Protein AF-0000000082404835 (afdb_homodimer)

Nearest PDB structures (foldseek):
  1pu8-assembly2_B  TM=3.102E-01  e=1.812E+00  Helicobacter pylori
  7u5a-assembly2_B  TM=2.256E-01  e=9.630E+00  Sphaerobacter thermophilus DSM 20745
  1pu8-assembly2_B  TM=3.103E-01  e=2.446E+00  Helicobacter pylori

Organism: Rhodococcus erythropolis (NCBI:txid1833)

pLDDT: mean 95.38, std 8.22, range [33.41, 98.88]

InterPro domains:
  IPR046275 Protein of unknown function DUF6308 [PF19827] (21-209)

Solvent-accessible surface area (backbone atoms only — not comparable to full-atom values): 23209 Å² total; per-residue (Å²): 123,78,79,70,64,71,54,39,67,41,64,41,66,69,70,66,32,59,70,38,43,27,43,46,50,32,52,50,60,70,37,53,37,84,89,76,67,41,62,46,49,51,52,46,46,71,76,64,50,72,84,70,44,59,75,82,38,49,49,48,81,47,44,56,55,56,54,47,40,17,25,67,76,40,82,69,42,35,67,24,52,52,38,50,48,40,86,46,26,66,61,51,22,50,33,43,48,62,50,50,76,67,43,56,33,42,70,54,86,67,84,80,44,77,84,31,42,59,43,44,37,43,51,57,44,43,68,36,62,77,31,46,67,43,57,31,28,40,52,48,14,73,55,18,55,44,42,39,64,68,46,45,73,50,37,18,62,48,25,66,24,73,91,50,49,65,58,38,53,32,57,58,20,41,79,38,60,54,40,52,50,36,45,51,43,38,55,74,43,70,51,64,83,72,57,32,43,58,51,49,53,46,48,51,21,34,40,49,57,74,64,59,69,54,82,124,124,80,78,72,64,72,55,40,67,40,63,41,65,69,70,66,32,59,68,39,44,26,44,46,50,32,50,49,60,69,37,52,39,83,90,76,66,41,61,45,47,52,53,46,46,70,76,65,50,72,83,70,46,58,77,82,37,48,49,49,80,48,45,55,54,56,55,47,40,18,24,67,75,42,81,70,41,35,68,25,53,51,38,50,46,41,86,45,27,66,61,50,22,52,32,43,49,63,51,49,77,67,44,56,33,42,70,53,85,66,83,78,43,78,83,31,42,61,43,44,37,44,51,57,44,43,66,38,62,76,31,45,68,42,57,32,27,40,52,47,15,72,56,18,55,46,43,40,62,69,48,45,72,51,35,18,61,46,24,66,24,72,93,51,49,63,59,39,52,32,58,58,20,40,79,40,60,55,40,52,49,35,46,49,42,38,55,74,42,69,50,64,83,71,58,31,43,60,51,48,54,47,48,50,21,34,40,48,59,72,65,59,70,53,80,128

Sequence (432 aa):
MVDQLPIRPPRVLRDGDDAGAVDVLQEYFTRPLRKTGYLRTGALWDSWDPSGNRDRDANIFTAEDLVAVTLLSVQVPAQGAFFLLGENNAELNRLLADVGPDRDLSNEPDPFTPESPVWRLETALREIHGVGRTMASKLIARKRPRLYPIYDDVIGRELGTKAAHLEPVREALHDGELHVRLLDLRVRAGLDDAIPAIRVLDVLAWMQGKGYKPALMVDQLPIRPPRVLRDGDDAGAVDVLQEYFTRPLRKTGYLRTGALWDSWDPSGNRDRDANIFTAEDLVAVTLLSVQVPAQGAFFLLGENNAELNRLLADVGPDRDLSNEPDPFTPESPVWRLETALREIHGVGRTMASKLIARKRPRLYPIYDDVIGRELGTKAAHLEPVREALHDGELHVRLLDLRVRAGLDDAIPAIRVLDVLAWMQGKGYKPAL

Secondary structure (DSSP, 8-state):
----PPP---HHHHTT-HHHHHHHHHHHHT---TTTSS--GGGGTTT--TTS-TTTTTTS--HHHHHHGGGGT----HHHHHHHTTTTHHHHHHHHHHH-S---GGG--S---TTSHHHHHHHHHHTSTT--HHHHHHHHHHH-TTTS----HHHHHHHT-SS--HHHHHHHHHTSHHHHHHHHHHHHTT--TTS-HHHHHHHHHHHHHTT-----/----PPP---HHHHTT-HHHHHHHHHHHHT---TTTSS--GGGGTTT--TTS-TTTTTTS--HHHHHHGGGGT----HHHHHHHTTTTHHHHHHHHHHH-S---GGG--S---TTSHHHHHHHHHHTSTT--HHHHHHHHHHH-TTTS----HHHHHHHT-SS--HHHHHHHHHTSHHHHHHHHHHHHTT--TTS-HHHHHHHHHHHHHTT-----

Foldseek 3Di:
DPPPDAWQFFPCVVVVVLVLLLQLVCCQQPDADPVPRHHQLLNVLLPDDVPVCCVVCLLFDDVVLLVSVVSVVDDRDPQLVCCCNPPCGVVLSVLSVQLPAADALLQDDDADDCPHSLNVSLVSSCPRPPRHNQSSQSSSCSSHVRRGAGDDPQLCVQGVAPVHDRRSVSVNCNVPPQQVSLVVSCVVSVHDPSHHSSNSSSSSSNCVSVPDGGDD/DPPPDAWQFFPCVVVVVLVLLLQLVCCQQPDADPVPRHHQLLNVLLVDDVPVCCVVCLLFDDVVLLVSVVSVVDDRDPQLVCCCNPDCGVVLSVLSVQLPAADALLQDDDADDCPHSLNVSLVSSCPRPPRHNQSSQSSSCSSHVRHGAGDDPQLCVQGVAPVHDRRSVSVNCNVPPQQVSLVVSCVVSVHDPSHHSSNSSSSSSNCVSVPDGGDD

Structure (mmCIF, N/CA/C/O backbone):
data_AF-0000000082404835-model_v1
#
loop_
_entity.id
_entity.type
_entity.pdbx_description
1 polymer 'DNA-3-methyladenine glycosylase 2 family protein'
#
loop_
_atom_site.group_PDB
_atom_site.id
_atom_site.type_symbol
_atom_site.label_atom_id
_atom_site.label_alt_id
_atom_site.label_comp_id
_atom_site.label_asym_id
_atom_site.label_entity_id
_atom_site.label_seq_id
_atom_site.pdbx_PDB_ins_code
_atom_site.Cartn_x
_atom_site.Cartn_y
_atom_site.Cartn_z
_atom_site.occupancy
_atom_site.B_iso_or_equiv
_atom_site.auth_seq_id
_atom_site.auth_comp_id
_atom_site.auth_asym_id
_atom_site.auth_atom_id
_atom_site.pdbx_PDB_model_num
ATOM 1 N N . MET A 1 1 ? -20.578 -31.297 -16.359 1 36.69 1 MET A N 1
ATOM 2 C CA . MET A 1 1 ? -19.188 -30.906 -16.141 1 36.69 1 MET A CA 1
ATOM 3 C C . MET A 1 1 ? -18.75 -29.891 -17.188 1 36.69 1 MET A C 1
ATOM 5 O O . MET A 1 1 ? -18.766 -30.156 -18.391 1 36.69 1 MET A O 1
ATOM 9 N N . VAL A 1 2 ? -18.984 -28.688 -17.016 1 43.28 2 VAL A N 1
ATOM 10 C CA . VAL A 1 2 ? -18.672 -27.734 -18.062 1 43.28 2 VAL A CA 1
ATOM 11 C C . VAL A 1 2 ? -17.297 -28.031 -18.641 1 43.28 2 VAL A C 1
ATOM 13 O O . VAL A 1 2 ? -16.328 -28.234 -17.891 1 43.28 2 VAL A O 1
ATOM 16 N N . ASP A 1 3 ? -17.188 -28.578 -19.688 1 47.16 3 ASP A N 1
ATOM 17 C CA . ASP A 1 3 ? -15.992 -28.922 -20.453 1 47.16 3 ASP A CA 1
ATOM 18 C C . ASP A 1 3 ? -14.922 -27.844 -20.312 1 47.16 3 ASP A C 1
ATOM 20 O O . ASP A 1 3 ? -15.016 -26.781 -20.938 1 47.16 3 ASP A O 1
ATOM 24 N N . GLN A 1 4 ? -14.523 -27.75 -19.016 1 59.19 4 GLN A N 1
ATOM 25 C CA . GLN A 1 4 ? -13.5 -26.719 -18.859 1 59.19 4 GLN A CA 1
ATOM 26 C C . GLN A 1 4 ? -12.328 -26.969 -19.812 1 59.19 4 GLN A C 1
ATOM 28 O O . GLN A 1 4 ? -11.875 -28.094 -19.969 1 59.19 4 GLN A O 1
ATOM 33 N N . LEU A 1 5 ? -12.164 -26.156 -20.766 1 67.31 5 LEU A N 1
ATOM 34 C CA . LEU A 1 5 ? -11.07 -26.203 -21.734 1 67.31 5 LEU A CA 1
ATOM 35 C C . LEU A 1 5 ? -9.719 -26.188 -21.031 1 67.31 5 LEU A C 1
ATOM 37 O O . LEU A 1 5 ? -9.555 -25.531 -20 1 67.31 5 LEU A O 1
ATOM 41 N N . PRO A 1 6 ? -8.898 -27.156 -21.297 1 87.25 6 PRO A N 1
ATOM 42 C CA . PRO A 1 6 ? -7.527 -27.125 -20.781 1 87.25 6 PRO A CA 1
ATOM 43 C C . PRO A 1 6 ? -6.84 -25.781 -20.984 1 87.25 6 PRO A C 1
ATOM 45 O O . PRO A 1 6 ? -7.238 -25.016 -21.875 1 87.25 6 PRO A O 1
ATOM 48 N N . ILE A 1 7 ? -5.945 -25.406 -20.078 1 96.12 7 ILE A N 1
ATOM 49 C CA . ILE A 1 7 ? -5.219 -24.156 -20.266 1 96.12 7 ILE A CA 1
ATOM 50 C C . ILE A 1 7 ? -4.383 -24.219 -21.547 1 96.12 7 ILE A C 1
ATOM 52 O O . ILE A 1 7 ? -4.086 -25.312 -22.031 1 96.12 7 ILE A O 1
ATOM 56 N N . ARG A 1 8 ? -4.109 -23.125 -22.109 1 96.81 8 ARG A N 1
ATOM 57 C CA . ARG A 1 8 ? -3.115 -23 -23.172 1 96.81 8 ARG A CA 1
ATOM 58 C C . ARG A 1 8 ? -1.719 -22.797 -22.594 1 96.81 8 ARG A C 1
ATOM 60 O O . ARG A 1 8 ? -1.381 -21.688 -22.156 1 96.81 8 ARG A O 1
ATOM 67 N N . PRO A 1 9 ? -0.906 -23.875 -22.656 1 95.94 9 PRO A N 1
ATOM 68 C CA . PRO A 1 9 ? 0.43 -23.703 -22.078 1 95.94 9 PRO A CA 1
ATOM 69 C C . PRO A 1 9 ? 1.27 -22.688 -22.828 1 95.94 9 PRO A C 1
ATOM 71 O O . PRO A 1 9 ? 1.142 -22.547 -24.047 1 95.94 9 PRO A O 1
ATOM 74 N N . PRO A 1 10 ? 2.113 -21.922 -22.125 1 97.25 10 PRO A N 1
ATOM 75 C CA . PRO A 1 10 ? 3.062 -21.047 -22.828 1 97.25 10 PRO A CA 1
ATOM 76 C C . PRO A 1 10 ? 3.844 -21.781 -23.922 1 97.25 10 PRO A C 1
ATOM 78 O O . PRO A 1 10 ? 4.121 -22.969 -23.781 1 97.25 10 PRO A O 1
ATOM 81 N N . ARG A 1 11 ? 4.25 -21.078 -24.859 1 96.88 11 ARG A N 1
ATOM 82 C CA . ARG A 1 11 ? 4.879 -21.641 -26.047 1 96.88 11 ARG A CA 1
ATOM 83 C C . ARG A 1 11 ? 6.121 -22.453 -25.672 1 96.88 11 ARG A C 1
ATOM 85 O O . ARG A 1 11 ? 6.348 -23.531 -26.234 1 96.88 11 ARG A O 1
ATOM 92 N N . VAL A 1 12 ? 6.914 -21.984 -24.797 1 97 12 VAL A N 1
ATOM 93 C CA . VAL A 1 12 ? 8.156 -22.656 -24.438 1 97 12 VAL A CA 1
ATOM 94 C C . VAL A 1 12 ? 7.848 -24.016 -23.828 1 97 12 VAL A C 1
ATOM 96 O O . VAL A 1 12 ? 8.617 -24.969 -23.984 1 97 12 VAL A O 1
ATOM 99 N N . LEU A 1 13 ? 6.723 -24.094 -23.141 1 96.88 13 LEU A N 1
ATOM 100 C CA . LEU A 1 13 ? 6.32 -25.375 -22.562 1 96.88 13 LEU A CA 1
ATOM 101 C C . LEU A 1 13 ? 5.703 -26.281 -23.641 1 96.88 13 LEU A C 1
ATOM 103 O O . LEU A 1 13 ? 6.012 -27.469 -23.703 1 96.88 13 LEU A O 1
ATOM 107 N N . ARG A 1 14 ? 4.863 -25.703 -24.422 1 94.94 14 ARG A N 1
ATOM 108 C CA . ARG A 1 14 ? 4.168 -26.453 -25.469 1 94.94 14 ARG A CA 1
ATOM 109 C C . ARG A 1 14 ? 5.156 -27.062 -26.453 1 94.94 14 ARG A C 1
ATOM 111 O O . ARG A 1 14 ? 4.984 -28.203 -26.891 1 94.94 14 ARG A O 1
ATOM 118 N N . ASP A 1 15 ? 6.207 -26.328 -26.734 1 95.44 15 ASP A N 1
ATOM 119 C CA . ASP A 1 15 ? 7.164 -26.734 -27.766 1 95.44 15 ASP A CA 1
ATOM 120 C C . ASP A 1 15 ? 8.289 -27.562 -27.172 1 95.44 15 ASP A C 1
ATOM 122 O O . ASP A 1 15 ? 9.18 -28.031 -27.891 1 95.44 15 ASP A O 1
ATOM 126 N N . GLY A 1 16 ? 8.328 -27.797 -25.938 1 94.81 16 GLY A N 1
ATOM 127 C CA . GLY A 1 16 ? 9.383 -28.547 -25.281 1 94.81 16 GLY A CA 1
ATOM 128 C C . GLY A 1 16 ? 10.719 -27.812 -25.281 1 94.81 16 GLY A C 1
ATOM 129 O O . GLY A 1 16 ? 11.773 -28.453 -25.281 1 94.81 16 GLY A O 1
ATOM 130 N N . ASP A 1 17 ? 10.664 -26.5 -25.328 1 96.31 17 ASP A N 1
ATOM 131 C CA . ASP A 1 17 ? 11.859 -25.672 -25.328 1 96.31 17 ASP A CA 1
ATOM 132 C C . ASP A 1 17 ? 12.305 -25.344 -23.906 1 96.31 17 ASP A C 1
ATOM 134 O O . ASP A 1 17 ? 12.227 -24.188 -23.484 1 96.31 17 ASP A O 1
ATOM 138 N N . ASP A 1 18 ? 12.906 -26.344 -23.266 1 97 18 ASP A N 1
ATOM 139 C CA . ASP A 1 18 ? 13.312 -26.172 -21.875 1 97 18 ASP A CA 1
ATOM 140 C C . ASP A 1 18 ? 14.383 -25.094 -21.734 1 97 18 ASP A C 1
ATOM 142 O O . ASP A 1 18 ? 14.383 -24.344 -20.766 1 97 18 ASP A O 1
ATOM 146 N N . ALA A 1 19 ? 15.273 -25.062 -22.688 1 97.38 19 ALA A N 1
ATOM 147 C CA . ALA A 1 19 ? 16.312 -24.031 -22.641 1 97.38 19 ALA A CA 1
ATOM 148 C C . ALA A 1 19 ? 15.695 -22.625 -22.703 1 97.38 19 ALA A C 1
ATOM 150 O O . ALA A 1 19 ? 16.125 -21.719 -21.984 1 97.38 19 ALA A O 1
ATOM 151 N N . GLY A 1 20 ? 14.719 -22.453 -23.594 1 97.88 20 GLY A N 1
ATOM 152 C CA . GLY A 1 20 ? 14 -21.203 -23.672 1 97.88 20 GLY A CA 1
ATOM 153 C C . GLY A 1 20 ? 13.273 -20.844 -22.391 1 97.88 20 GLY A C 1
ATOM 154 O O . GLY A 1 20 ? 13.289 -19.688 -21.969 1 97.88 20 GLY A O 1
ATOM 155 N N . ALA A 1 21 ? 12.586 -21.828 -21.828 1 98.5 21 ALA A N 1
ATOM 156 C CA . ALA A 1 21 ? 11.875 -21.609 -20.562 1 98.5 21 ALA A CA 1
ATOM 157 C C . ALA A 1 21 ? 12.836 -21.156 -19.469 1 98.5 21 ALA A C 1
ATOM 159 O O . ALA A 1 21 ? 12.539 -20.203 -18.719 1 98.5 21 ALA A O 1
ATOM 160 N N . VAL A 1 22 ? 14 -21.812 -19.375 1 98.5 22 VAL A N 1
ATOM 161 C CA . VAL A 1 22 ? 15.008 -21.484 -18.375 1 98.5 22 VAL A CA 1
ATOM 162 C C . VAL A 1 22 ? 15.492 -20.047 -18.594 1 98.5 22 VAL A C 1
ATOM 164 O O . VAL A 1 22 ? 15.641 -19.281 -17.641 1 98.5 22 VAL A O 1
ATOM 167 N N . ASP A 1 23 ? 15.703 -19.672 -19.828 1 98.31 23 ASP A N 1
ATOM 168 C CA . ASP A 1 23 ? 16.156 -18.328 -20.156 1 98.31 23 ASP A CA 1
ATOM 169 C C . ASP A 1 23 ? 15.125 -17.281 -19.719 1 98.31 23 ASP A C 1
ATOM 171 O O . ASP A 1 23 ? 15.484 -16.25 -19.141 1 98.31 23 ASP A O 1
ATOM 175 N N . VAL A 1 24 ? 13.859 -17.531 -19.984 1 98.44 24 VAL A N 1
ATOM 176 C CA . VAL A 1 24 ? 12.781 -16.625 -19.609 1 98.44 24 VAL A CA 1
ATOM 177 C C . VAL A 1 24 ? 12.734 -16.469 -18.094 1 98.44 24 VAL A C 1
ATOM 179 O O . VAL A 1 24 ? 12.602 -15.352 -17.578 1 98.44 24 VAL A O 1
ATOM 182 N N . LEU A 1 25 ? 12.836 -17.547 -17.422 1 98.69 25 LEU A N 1
ATOM 183 C CA . LEU A 1 25 ? 12.797 -17.531 -15.969 1 98.69 25 LEU A CA 1
ATOM 184 C C . LEU A 1 25 ? 13.984 -16.75 -15.406 1 98.69 25 LEU A C 1
ATOM 186 O O . LEU A 1 25 ? 13.82 -15.953 -14.484 1 98.69 25 LEU A O 1
ATOM 190 N N . GLN A 1 26 ? 15.148 -16.938 -15.961 1 98.38 26 GLN A N 1
ATOM 191 C CA . GLN A 1 26 ? 16.328 -16.219 -15.508 1 98.38 26 GLN A CA 1
ATOM 192 C C . GLN A 1 26 ? 16.203 -14.727 -15.812 1 98.38 26 GLN A C 1
ATOM 194 O O . GLN A 1 26 ? 16.562 -13.883 -14.984 1 98.38 26 GLN A O 1
ATOM 199 N N . GLU A 1 27 ? 15.703 -14.438 -17 1 97.75 27 GLU A N 1
ATOM 200 C CA . GLU A 1 27 ? 15.469 -13.039 -17.359 1 97.75 27 GLU A CA 1
ATOM 201 C C . GLU A 1 27 ? 14.594 -12.352 -16.312 1 97.75 27 GLU A C 1
ATOM 203 O O . GLU A 1 27 ? 14.875 -11.219 -15.914 1 97.75 27 GLU A O 1
ATOM 208 N N . TYR A 1 28 ? 13.555 -13.023 -15.938 1 98.38 28 TYR A N 1
ATOM 209 C CA . TYR A 1 28 ? 12.578 -12.438 -15.023 1 98.38 28 TYR A CA 1
ATOM 210 C C . TYR A 1 28 ? 13.141 -12.352 -13.609 1 98.38 28 TYR A C 1
ATOM 212 O O . TYR A 1 28 ? 13.031 -11.32 -12.953 1 98.38 28 TYR A O 1
ATOM 220 N N . PHE A 1 29 ? 13.797 -13.375 -13.078 1 98.25 29 PHE A N 1
ATOM 221 C CA . PHE A 1 29 ? 14.078 -13.508 -11.648 1 98.25 29 PHE A CA 1
ATOM 222 C C . PHE A 1 29 ? 15.484 -13.023 -11.328 1 98.25 29 PHE A C 1
ATOM 224 O O . PHE A 1 29 ? 15.773 -12.672 -10.18 1 98.25 29 PHE A O 1
ATOM 231 N N . THR A 1 30 ? 16.391 -13 -12.305 1 97.5 30 THR A N 1
ATOM 232 C CA . THR A 1 30 ? 17.781 -12.852 -11.891 1 97.5 30 THR A CA 1
ATOM 233 C C . THR A 1 30 ? 18.453 -11.703 -12.641 1 97.5 30 THR A C 1
ATOM 235 O O . THR A 1 30 ? 19.531 -11.242 -12.25 1 97.5 30 THR A O 1
ATOM 238 N N . ARG A 1 31 ? 17.828 -11.195 -13.656 1 97 31 ARG A N 1
ATOM 239 C CA . ARG A 1 31 ? 18.484 -10.156 -14.445 1 97 31 ARG A CA 1
ATOM 240 C C . ARG A 1 31 ? 17.859 -8.789 -14.172 1 97 31 ARG A C 1
ATOM 242 O O . ARG A 1 31 ? 16.656 -8.602 -14.352 1 97 31 ARG A O 1
ATOM 249 N N . PRO A 1 32 ? 18.719 -7.832 -13.828 1 96.88 32 PRO A N 1
ATOM 250 C CA . PRO A 1 32 ? 18.188 -6.48 -13.625 1 96.88 32 PRO A CA 1
ATOM 251 C C . PRO A 1 32 ? 17.703 -5.836 -14.922 1 96.88 32 PRO A C 1
ATOM 253 O O . PRO A 1 32 ? 18.266 -6.082 -15.992 1 96.88 32 PRO A O 1
ATOM 256 N N . LEU A 1 33 ? 16.688 -5.016 -14.797 1 95.62 33 LEU A N 1
ATOM 257 C CA . LEU A 1 33 ? 16.219 -4.223 -15.93 1 95.62 33 LEU A CA 1
ATOM 258 C C . LEU A 1 33 ? 17.234 -3.172 -16.328 1 95.62 33 LEU A C 1
ATOM 260 O O . LEU A 1 33 ? 17.828 -2.518 -15.469 1 95.62 33 LEU A O 1
ATOM 264 N N . ARG A 1 34 ? 17.391 -3.062 -17.578 1 93 34 ARG A N 1
ATOM 265 C CA . ARG A 1 34 ? 18.359 -2.096 -18.062 1 93 34 ARG A CA 1
ATOM 266 C C . ARG A 1 34 ? 17.969 -0.673 -17.688 1 93 34 ARG A C 1
ATOM 268 O O . ARG A 1 34 ? 18.812 0.132 -17.281 1 93 34 ARG A O 1
ATOM 275 N N . LYS A 1 35 ? 16.734 -0.406 -17.688 1 89.81 35 LYS A N 1
ATOM 276 C CA . LYS A 1 35 ? 16.219 0.942 -17.5 1 89.81 35 LYS A CA 1
ATOM 277 C C . LYS A 1 35 ? 16.422 1.404 -16.047 1 89.81 35 LYS A C 1
ATOM 279 O O . LYS A 1 35 ? 16.75 2.568 -15.812 1 89.81 35 LYS A O 1
ATOM 284 N N . THR A 1 36 ? 16.328 0.563 -15.07 1 89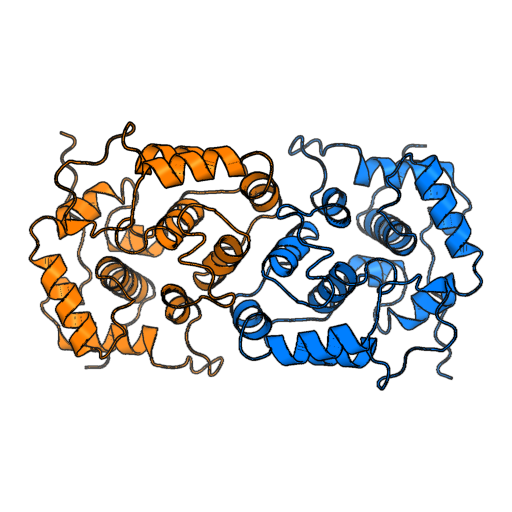.5 36 THR A N 1
ATOM 285 C CA . THR A 1 36 ? 16.328 0.959 -13.664 1 89.5 36 THR A CA 1
ATOM 286 C C . THR A 1 36 ? 17.562 0.437 -12.945 1 89.5 36 THR A C 1
ATOM 288 O O . THR A 1 36 ? 17.922 0.942 -11.883 1 89.5 36 THR A O 1
ATOM 291 N N . GLY A 1 37 ? 18.141 -0.581 -13.492 1 94.56 37 GLY A N 1
ATOM 292 C CA . GLY A 1 37 ? 19.266 -1.239 -12.836 1 94.56 37 GLY A CA 1
ATOM 293 C C . GLY A 1 37 ? 18.844 -2.156 -11.703 1 94.56 37 GLY A C 1
ATOM 294 O O . GLY A 1 37 ? 19.688 -2.723 -11.008 1 94.56 37 GLY A O 1
ATOM 295 N N . TYR A 1 38 ? 17.516 -2.322 -11.555 1 95.06 38 TYR A N 1
ATOM 296 C CA . TYR A 1 38 ? 17 -3.164 -10.484 1 95.06 38 TYR A CA 1
ATOM 297 C C . TYR A 1 38 ? 16.297 -4.398 -11.047 1 95.06 38 TYR A C 1
ATOM 299 O O . TYR A 1 38 ? 15.906 -4.414 -12.211 1 95.06 38 TYR A O 1
ATOM 307 N N . LEU A 1 39 ? 16.25 -5.438 -10.195 1 96.5 39 LEU A N 1
ATOM 308 C CA . LEU A 1 39 ? 15.414 -6.578 -10.531 1 96.5 39 LEU A CA 1
ATOM 309 C C . LEU A 1 39 ? 13.945 -6.168 -10.609 1 96.5 39 LEU A C 1
ATOM 311 O O . LEU A 1 39 ? 13.531 -5.195 -9.977 1 96.5 39 LEU A O 1
ATOM 315 N N . ARG A 1 40 ? 13.188 -6.883 -11.43 1 96.69 40 ARG A N 1
ATOM 316 C CA . ARG A 1 40 ? 11.734 -6.734 -11.398 1 96.69 40 ARG A CA 1
ATOM 317 C C . ARG A 1 40 ? 11.188 -6.934 -9.992 1 96.69 40 ARG A C 1
ATOM 319 O O . ARG A 1 40 ? 11.586 -7.871 -9.289 1 96.69 40 ARG A O 1
ATOM 326 N N . THR A 1 41 ? 10.281 -6.043 -9.594 1 96.94 41 THR A N 1
ATOM 327 C CA . THR A 1 41 ? 9.75 -6.152 -8.242 1 96.94 41 THR A CA 1
ATOM 328 C C . THR A 1 41 ? 9.008 -7.469 -8.055 1 96.94 41 THR A C 1
ATOM 330 O O . THR A 1 41 ? 9.016 -8.047 -6.965 1 96.94 41 THR A O 1
ATOM 333 N N . GLY A 1 42 ? 8.367 -7.98 -9.133 1 97.69 42 GLY A N 1
ATOM 334 C CA . GLY A 1 42 ? 7.695 -9.266 -9.047 1 97.69 42 GLY A CA 1
ATOM 335 C C . GLY A 1 42 ? 8.633 -10.406 -8.719 1 97.69 42 GLY A C 1
ATOM 336 O O . GLY A 1 42 ? 8.219 -11.406 -8.117 1 97.69 42 GLY A O 1
ATOM 337 N N . ALA A 1 43 ? 9.883 -10.312 -9.125 1 97.5 43 ALA A N 1
ATOM 338 C CA . ALA A 1 43 ? 10.891 -11.336 -8.844 1 97.5 43 ALA A CA 1
ATOM 339 C C . ALA A 1 43 ? 11.188 -11.414 -7.348 1 97.5 43 ALA A C 1
ATOM 341 O O . ALA A 1 43 ? 11.719 -12.422 -6.867 1 97.5 43 ALA A O 1
ATOM 342 N N . LEU A 1 44 ? 10.812 -10.336 -6.648 1 95.94 44 LEU A N 1
ATOM 343 C CA . LEU A 1 44 ? 11.133 -10.242 -5.23 1 95.94 44 LEU A CA 1
ATOM 344 C C . LEU A 1 44 ? 9.938 -10.68 -4.379 1 95.94 44 LEU A C 1
ATOM 346 O O . LEU A 1 44 ? 10.07 -10.867 -3.168 1 95.94 44 LEU A O 1
ATOM 350 N N . TRP A 1 45 ? 8.852 -10.922 -4.992 1 97.19 45 TRP A N 1
ATOM 351 C CA . TRP A 1 45 ? 7.559 -11.141 -4.355 1 97.19 45 TRP A CA 1
ATOM 352 C C . TRP A 1 45 ? 7.582 -12.391 -3.486 1 97.19 45 TRP A C 1
ATOM 354 O O . TRP A 1 45 ? 7.141 -12.359 -2.336 1 97.19 45 TRP A O 1
ATOM 364 N N . ASP A 1 46 ? 8.094 -13.453 -3.965 1 96.94 46 ASP A N 1
ATOM 365 C CA . ASP A 1 46 ? 7.918 -14.773 -3.367 1 96.94 46 ASP A CA 1
ATOM 366 C C . ASP A 1 46 ? 8.648 -14.875 -2.027 1 96.94 46 ASP A C 1
ATOM 368 O O . ASP A 1 46 ? 8.156 -15.508 -1.095 1 96.94 46 ASP A O 1
ATOM 372 N N . SER A 1 47 ? 9.758 -14.188 -1.911 1 94.75 47 SER A N 1
ATOM 373 C CA . SER A 1 47 ? 10.562 -14.305 -0.701 1 94.75 47 SER A CA 1
ATOM 374 C C . SER A 1 47 ? 10.445 -13.062 0.174 1 94.75 47 SER A C 1
ATOM 376 O O . SER A 1 47 ? 11.039 -13 1.252 1 94.75 47 SER A O 1
ATOM 378 N N . TRP A 1 48 ? 9.695 -12.094 -0.236 1 96.62 48 TRP A N 1
ATOM 379 C CA . TRP A 1 48 ? 9.633 -10.805 0.445 1 96.62 48 TRP A CA 1
ATOM 380 C C . TRP A 1 48 ? 8.984 -10.945 1.818 1 96.62 48 TRP A C 1
ATOM 382 O O . TRP A 1 48 ? 7.82 -11.328 1.925 1 96.62 48 TRP A O 1
ATOM 392 N N . ASP A 1 49 ? 9.695 -10.734 2.881 1 96.81 49 ASP A N 1
ATOM 393 C CA . ASP A 1 49 ? 9.266 -10.867 4.27 1 96.81 49 ASP A CA 1
ATOM 394 C C . ASP A 1 49 ? 10.039 -9.906 5.176 1 96.81 49 ASP A C 1
ATOM 396 O O . ASP A 1 49 ? 10.797 -10.344 6.043 1 96.81 49 ASP A O 1
ATOM 400 N N . PRO A 1 50 ? 9.742 -8.625 5.047 1 95.75 50 PRO A N 1
ATOM 401 C CA . PRO A 1 50 ? 10.57 -7.637 5.734 1 95.75 50 PRO A CA 1
ATOM 402 C C . PRO A 1 50 ? 10.445 -7.715 7.254 1 95.75 50 PRO A C 1
ATOM 404 O O . PRO A 1 50 ? 11.391 -7.387 7.973 1 95.75 50 PRO A O 1
ATOM 407 N N . SER A 1 51 ? 9.328 -8.117 7.758 1 94.12 51 SER A N 1
ATOM 408 C CA . SER A 1 51 ? 9.148 -8.172 9.203 1 94.12 51 SER A CA 1
ATOM 409 C C . SER A 1 51 ? 9.633 -9.508 9.766 1 94.12 51 SER A C 1
ATOM 411 O O . SER A 1 51 ? 9.859 -9.633 10.977 1 94.12 51 SER A O 1
ATOM 413 N N . GLY A 1 52 ? 9.695 -10.586 8.867 1 95.94 52 GLY A N 1
ATOM 414 C CA . GLY A 1 52 ? 10.016 -11.93 9.312 1 95.94 52 GLY A CA 1
ATOM 415 C C . GLY A 1 52 ? 8.852 -12.633 9.977 1 95.94 52 GLY A C 1
ATOM 416 O O . GLY A 1 52 ? 9.023 -13.672 10.617 1 95.94 52 GLY A O 1
ATOM 417 N N . ASN A 1 53 ? 7.656 -12.047 9.859 1 95.81 53 ASN A N 1
ATOM 418 C CA . ASN A 1 53 ? 6.508 -12.578 10.586 1 95.81 53 ASN A CA 1
ATOM 419 C C . ASN A 1 53 ? 5.547 -13.312 9.656 1 95.81 53 ASN A C 1
ATOM 421 O O . ASN A 1 53 ? 4.434 -13.664 10.055 1 95.81 53 ASN A O 1
ATOM 425 N N . ARG A 1 54 ? 5.895 -13.523 8.461 1 95.38 54 ARG A N 1
ATOM 426 C CA . ARG A 1 54 ? 4.992 -14.109 7.473 1 95.38 54 ARG A CA 1
ATOM 427 C C . ARG A 1 54 ? 4.438 -15.445 7.961 1 95.38 54 ARG A C 1
ATOM 429 O O . ARG A 1 54 ? 3.238 -15.703 7.836 1 95.38 54 ARG A O 1
ATOM 436 N N . ASP A 1 55 ? 5.266 -16.312 8.539 1 96 55 ASP A N 1
ATOM 437 C CA . ASP A 1 55 ? 4.82 -17.609 9.023 1 96 55 ASP A CA 1
ATOM 438 C C . ASP A 1 55 ? 3.857 -17.469 10.195 1 96 55 ASP A C 1
ATOM 440 O O . ASP A 1 55 ? 2.832 -18.141 10.258 1 96 55 ASP A O 1
ATOM 444 N N . ARG A 1 56 ? 4.215 -16.562 11.094 1 97.06 56 ARG A N 1
ATOM 445 C CA . ARG A 1 56 ? 3.377 -16.312 12.266 1 97.06 56 ARG A CA 1
ATOM 446 C C . ARG A 1 56 ? 1.994 -15.82 11.852 1 97.06 56 ARG A C 1
ATOM 448 O O . ARG A 1 56 ? 0.991 -16.188 12.469 1 97.06 56 ARG A O 1
ATOM 455 N N . ASP A 1 57 ? 1.994 -15.047 10.789 1 97.75 57 ASP A N 1
ATOM 456 C CA . ASP A 1 57 ? 0.76 -14.391 10.367 1 97.75 57 ASP A CA 1
ATOM 457 C C . ASP A 1 57 ? 0.135 -15.109 9.172 1 97.75 57 ASP A C 1
ATOM 459 O O . ASP A 1 57 ? -0.551 -14.492 8.359 1 97.75 57 ASP A O 1
ATOM 463 N N . ALA A 1 58 ? 0.394 -16.391 9.047 1 98.19 58 ALA A N 1
ATOM 464 C CA . ALA A 1 58 ? -0.032 -17.156 7.883 1 98.19 58 ALA A CA 1
ATOM 465 C C . ALA A 1 58 ? -1.546 -17.094 7.699 1 98.19 58 ALA A C 1
ATOM 467 O O . ALA A 1 58 ? -2.049 -17.219 6.582 1 98.19 58 ALA A O 1
ATOM 468 N N . ASN A 1 59 ? -2.32 -16.891 8.797 1 98.75 59 ASN A N 1
ATOM 469 C CA . ASN A 1 59 ? -3.777 -16.844 8.719 1 98.75 59 ASN A CA 1
ATOM 470 C C . ASN A 1 59 ? -4.32 -15.453 9 1 98.75 59 ASN A C 1
ATOM 472 O O . ASN A 1 59 ? -5.469 -15.305 9.43 1 98.75 59 ASN A O 1
ATOM 476 N N . ILE A 1 60 ? -3.465 -14.438 8.859 1 98.62 60 ILE A N 1
ATOM 477 C CA . ILE A 1 60 ? -3.852 -13.055 9.109 1 98.62 60 ILE A CA 1
ATOM 478 C C . ILE A 1 60 ? -3.471 -12.188 7.91 1 98.62 60 ILE A C 1
ATOM 480 O O . ILE A 1 60 ? -2.309 -12.164 7.5 1 98.62 60 ILE A O 1
ATOM 484 N N . PHE A 1 61 ? -4.461 -11.539 7.34 1 98.75 61 PHE A N 1
ATOM 485 C CA . PHE A 1 61 ? -4.141 -10.5 6.367 1 98.75 61 PHE A CA 1
ATOM 486 C C . PHE A 1 61 ? -3.605 -9.25 7.062 1 98.75 61 PHE A C 1
ATOM 488 O O . PHE A 1 61 ? -4.285 -8.672 7.91 1 98.75 61 PHE A O 1
ATOM 495 N N . THR A 1 62 ? -2.439 -8.883 6.734 1 98.31 62 THR A N 1
ATOM 496 C CA . THR A 1 62 ? -1.765 -7.75 7.355 1 98.31 62 THR A CA 1
ATOM 497 C C . THR A 1 62 ? -1.473 -6.664 6.324 1 98.31 62 THR A C 1
ATOM 499 O O . THR A 1 62 ? -1.684 -6.863 5.125 1 98.31 62 THR A O 1
ATOM 502 N N . ALA A 1 63 ? -0.982 -5.555 6.809 1 98.31 63 ALA A N 1
ATOM 503 C CA . ALA A 1 63 ? -0.567 -4.477 5.918 1 98.31 63 ALA A CA 1
ATOM 504 C C . ALA A 1 63 ? 0.563 -4.93 4.996 1 98.31 63 ALA A C 1
ATOM 506 O O . ALA A 1 63 ? 0.659 -4.48 3.852 1 98.31 63 ALA A O 1
ATOM 507 N N . GLU A 1 64 ? 1.408 -5.844 5.508 1 98.12 64 GLU A N 1
ATOM 508 C CA . GLU A 1 64 ? 2.512 -6.348 4.695 1 98.12 64 GLU A CA 1
ATOM 509 C C . GLU A 1 64 ? 1.998 -7.066 3.451 1 98.12 64 GLU A C 1
ATOM 511 O O . GLU A 1 64 ? 2.604 -6.977 2.381 1 98.12 64 GLU A O 1
ATOM 516 N N . ASP A 1 65 ? 0.875 -7.754 3.572 1 98.44 65 ASP A N 1
ATOM 517 C CA . ASP A 1 65 ? 0.27 -8.422 2.426 1 98.44 65 ASP A CA 1
ATOM 518 C C . ASP A 1 65 ? -0.23 -7.414 1.396 1 98.44 65 ASP A C 1
ATOM 520 O O . ASP A 1 65 ? -0.124 -7.645 0.19 1 98.44 65 ASP A O 1
ATOM 524 N N . LEU A 1 66 ? -0.779 -6.32 1.862 1 98.44 66 LEU A N 1
ATOM 525 C CA . LEU A 1 66 ? -1.262 -5.277 0.963 1 98.44 66 LEU A CA 1
ATOM 526 C C . LEU A 1 66 ? -0.101 -4.602 0.244 1 98.44 66 LEU A C 1
ATOM 528 O O . LEU A 1 66 ? -0.211 -4.258 -0.936 1 98.44 66 LEU A O 1
ATOM 532 N N . VAL A 1 67 ? 0.993 -4.406 0.954 1 98.38 67 VAL A N 1
ATOM 533 C CA . VAL A 1 67 ? 2.166 -3.836 0.3 1 98.38 67 VAL A CA 1
ATOM 534 C C . VAL A 1 67 ? 2.748 -4.844 -0.688 1 98.38 67 VAL A C 1
ATOM 536 O O . VAL A 1 67 ? 3.232 -4.461 -1.757 1 98.38 67 VAL A O 1
ATOM 539 N N . ALA A 1 68 ? 2.705 -6.094 -0.366 1 98.25 68 ALA A N 1
ATOM 540 C CA . ALA A 1 68 ? 3.297 -7.133 -1.206 1 98.25 68 ALA A CA 1
ATOM 541 C C . ALA A 1 68 ? 2.664 -7.145 -2.594 1 98.25 68 ALA A C 1
ATOM 543 O O . ALA A 1 68 ? 3.346 -7.391 -3.592 1 98.25 68 ALA A O 1
ATOM 544 N N . VAL A 1 69 ? 1.36 -6.879 -2.682 1 98.12 69 VAL A N 1
ATOM 545 C CA . VAL A 1 69 ? 0.716 -6.996 -3.984 1 98.12 69 VAL A CA 1
ATOM 546 C C . VAL A 1 69 ? 1.212 -5.887 -4.906 1 98.12 69 VAL A C 1
ATOM 548 O O . VAL A 1 69 ? 1.101 -5.992 -6.133 1 98.12 69 VAL A O 1
ATOM 551 N N . THR A 1 70 ? 1.773 -4.793 -4.328 1 97.94 70 THR A N 1
ATOM 552 C CA . THR A 1 70 ? 2.342 -3.75 -5.18 1 97.94 70 THR A CA 1
ATOM 553 C C . THR A 1 70 ? 3.553 -4.277 -5.941 1 97.94 70 THR A C 1
ATOM 555 O O . THR A 1 70 ? 3.857 -3.803 -7.039 1 97.94 70 THR A O 1
ATOM 558 N N . LEU A 1 71 ? 4.262 -5.266 -5.418 1 97.94 71 LEU A N 1
ATOM 559 C CA . LEU A 1 71 ? 5.402 -5.875 -6.094 1 97.94 71 LEU A CA 1
ATOM 560 C C . LEU A 1 71 ? 4.965 -6.562 -7.383 1 97.94 71 LEU A C 1
ATOM 562 O O . LEU A 1 71 ? 5.789 -6.828 -8.258 1 97.94 71 LEU A O 1
ATOM 566 N N . LEU A 1 72 ? 3.664 -6.875 -7.441 1 98.12 72 LEU A N 1
ATOM 567 C CA . LEU A 1 72 ? 3.096 -7.453 -8.656 1 98.12 72 LEU A CA 1
ATOM 568 C C . LEU A 1 72 ? 2.23 -6.434 -9.391 1 98.12 72 LEU A C 1
ATOM 570 O O . LEU A 1 72 ? 1.237 -6.801 -10.023 1 98.12 72 LEU A O 1
ATOM 574 N N . SER A 1 73 ? 2.5 -5.207 -9.227 1 96.44 73 SER A N 1
ATOM 575 C CA . SER A 1 73 ? 1.973 -4.078 -9.977 1 96.44 73 SER A CA 1
ATOM 576 C C . SER A 1 73 ? 0.487 -3.873 -9.703 1 96.44 73 SER A C 1
ATOM 578 O O . SER A 1 73 ? -0.27 -3.502 -10.602 1 96.44 73 SER A O 1
ATOM 580 N N . VAL A 1 74 ? 0.077 -4.215 -8.516 1 96.88 74 VAL A N 1
ATOM 581 C CA . VAL A 1 74 ? -1.286 -3.914 -8.094 1 96.88 74 VAL A CA 1
ATOM 582 C C . VAL A 1 74 ? -1.292 -2.656 -7.227 1 96.88 74 VAL A C 1
ATOM 584 O O . VAL A 1 74 ? -0.463 -2.51 -6.328 1 96.88 74 VAL A O 1
ATOM 587 N N . GLN A 1 75 ? -2.148 -1.765 -7.562 1 95.06 75 GLN A N 1
ATOM 588 C CA . GLN A 1 75 ? -2.359 -0.593 -6.719 1 95.06 75 GLN A CA 1
ATOM 589 C C . GLN A 1 75 ? -3.324 -0.904 -5.578 1 95.06 75 GLN A C 1
ATOM 591 O O . GLN A 1 75 ? -4.414 -1.434 -5.809 1 95.06 75 GLN A O 1
ATOM 596 N N . VAL A 1 76 ? -2.916 -0.565 -4.406 1 95.12 76 VAL A N 1
ATOM 597 C CA . VAL A 1 76 ? -3.754 -0.799 -3.236 1 95.12 76 VAL A CA 1
ATOM 598 C C . VAL A 1 76 ? -4.762 0.338 -3.086 1 95.12 76 VAL A C 1
ATOM 600 O O . VAL A 1 76 ? -4.391 1.466 -2.752 1 95.12 76 VAL A O 1
ATOM 603 N N . PRO A 1 77 ? -5.996 0.029 -3.33 1 96.19 77 PRO A N 1
ATOM 604 C CA . PRO A 1 77 ? -6.988 1.092 -3.141 1 96.19 77 PRO A CA 1
ATOM 605 C C . PRO A 1 77 ? -7.203 1.441 -1.669 1 96.19 77 PRO A C 1
ATOM 607 O O . PRO A 1 77 ? -7.309 0.546 -0.827 1 96.19 77 PRO A O 1
ATOM 610 N N . ALA A 1 78 ? -7.32 2.695 -1.402 1 96.62 78 ALA A N 1
ATOM 611 C CA . ALA A 1 78 ? -7.434 3.189 -0.032 1 96.62 78 ALA A CA 1
ATOM 612 C C . ALA A 1 78 ? -8.648 2.586 0.671 1 96.62 78 ALA A C 1
ATOM 614 O O . ALA A 1 78 ? -8.531 2.059 1.779 1 96.62 78 ALA A O 1
ATOM 615 N N . GLN A 1 79 ? -9.828 2.66 0.026 1 95.06 79 GLN A N 1
ATOM 616 C CA . GLN A 1 79 ? -11.07 2.184 0.639 1 95.06 79 GLN A CA 1
ATOM 617 C C . GLN A 1 79 ? -11.008 0.679 0.891 1 95.06 79 GLN A C 1
ATOM 619 O O . GLN A 1 79 ? -11.438 0.205 1.945 1 95.06 79 GLN A O 1
ATOM 624 N N . GLY A 1 80 ? -10.461 -0.023 -0.051 1 96 80 GLY A N 1
ATOM 625 C CA . GLY A 1 80 ? -10.281 -1.457 0.116 1 96 80 GLY A CA 1
ATOM 626 C C . GLY A 1 80 ? -9.375 -1.816 1.278 1 96 80 GLY A C 1
ATOM 627 O O . GLY A 1 80 ? -9.703 -2.701 2.074 1 96 80 GLY A O 1
ATOM 628 N N . ALA A 1 81 ? -8.234 -1.123 1.348 1 96.75 81 ALA A N 1
ATOM 629 C CA . ALA A 1 81 ? -7.293 -1.357 2.438 1 96.75 81 ALA A CA 1
ATOM 630 C C . ALA A 1 81 ? -7.949 -1.106 3.793 1 96.75 81 ALA A C 1
ATOM 632 O O . ALA A 1 81 ? -7.73 -1.859 4.746 1 96.75 81 ALA A O 1
ATOM 633 N N . PHE A 1 82 ? -8.789 -0.051 3.844 1 95.88 82 PHE A N 1
ATOM 634 C CA . PHE A 1 82 ? -9.477 0.309 5.078 1 95.88 82 PHE A CA 1
ATOM 635 C C . PHE A 1 82 ? -10.398 -0.816 5.531 1 95.88 82 PHE A C 1
ATOM 637 O O . PHE A 1 82 ? -10.398 -1.195 6.703 1 95.88 82 PHE A O 1
ATOM 644 N N . PHE A 1 83 ? -11.117 -1.407 4.645 1 96.31 83 PHE A N 1
ATOM 645 C CA . PHE A 1 83 ? -12.055 -2.471 4.984 1 96.31 83 PHE A CA 1
ATOM 646 C C . PHE A 1 83 ? -11.32 -3.779 5.242 1 96.31 83 PHE A C 1
ATOM 648 O O . PHE A 1 83 ? -11.625 -4.492 6.199 1 96.31 83 PHE A O 1
ATOM 655 N N . LEU A 1 84 ? -10.328 -4.07 4.426 1 97.88 84 LEU A N 1
ATOM 656 C CA . LEU A 1 84 ? -9.602 -5.328 4.508 1 97.88 84 LEU A CA 1
ATOM 657 C C . LEU A 1 84 ? -8.883 -5.457 5.852 1 97.88 84 LEU A C 1
ATOM 659 O O . LEU A 1 84 ? -8.875 -6.535 6.449 1 97.88 84 LEU A O 1
ATOM 663 N N . LEU A 1 85 ? -8.336 -4.352 6.371 1 98.06 85 LEU A N 1
ATOM 664 C CA . LEU A 1 85 ? -7.578 -4.375 7.617 1 98.06 85 LEU A CA 1
ATOM 665 C C . LEU A 1 85 ? -8.43 -3.881 8.781 1 98.06 85 LEU A C 1
ATOM 667 O O . LEU A 1 85 ? -7.941 -3.766 9.906 1 98.06 85 LEU A O 1
ATOM 671 N N . GLY A 1 86 ? -9.688 -3.553 8.547 1 96.31 86 GLY A N 1
ATOM 672 C CA . GLY A 1 86 ? -10.617 -3.07 9.547 1 96.31 86 GLY A CA 1
ATOM 673 C C . GLY A 1 86 ? -11.75 -4.043 9.828 1 96.31 86 GLY A C 1
ATOM 674 O O . GLY A 1 86 ? -11.508 -5.195 10.195 1 96.31 86 GLY A O 1
ATOM 675 N N . GLU A 1 87 ? -12.922 -3.641 9.445 1 95.31 87 GLU A N 1
ATOM 676 C CA . GLU A 1 87 ? -14.133 -4.352 9.859 1 95.31 87 GLU A CA 1
ATOM 677 C C . GLU A 1 87 ? -14.188 -5.75 9.25 1 95.31 87 GLU A C 1
ATOM 679 O O . GLU A 1 87 ? -14.75 -6.668 9.844 1 95.31 87 GLU A O 1
ATOM 684 N N . ASN A 1 88 ? -13.594 -5.961 8.086 1 98 88 ASN A N 1
ATOM 685 C CA . ASN A 1 88 ? -13.703 -7.246 7.402 1 98 88 ASN A CA 1
ATOM 686 C C . ASN A 1 88 ? -12.578 -8.195 7.812 1 98 88 ASN A C 1
ATOM 688 O O . ASN A 1 88 ? -12.617 -9.383 7.496 1 98 88 ASN A O 1
ATOM 692 N N . ASN A 1 89 ? -11.625 -7.73 8.523 1 98.5 89 ASN A N 1
ATOM 693 C CA . ASN A 1 89 ? -10.383 -8.469 8.734 1 98.5 89 ASN A CA 1
ATOM 694 C C . ASN A 1 89 ? -10.633 -9.773 9.477 1 98.5 89 ASN A C 1
ATOM 696 O O . ASN A 1 89 ? -10.148 -10.828 9.062 1 98.5 89 ASN A O 1
ATOM 700 N N . ALA A 1 90 ? -11.367 -9.68 10.547 1 98.38 90 ALA A N 1
ATOM 701 C CA . ALA A 1 90 ? -11.594 -10.867 11.367 1 98.38 90 ALA A CA 1
ATOM 702 C C . ALA A 1 90 ? -12.258 -11.977 10.562 1 98.38 90 ALA A C 1
ATOM 704 O O . ALA A 1 90 ? -11.852 -13.141 10.641 1 98.38 90 ALA A O 1
ATOM 705 N N . GLU A 1 91 ? -13.258 -11.641 9.805 1 98.62 91 GLU A N 1
ATOM 706 C CA . GLU A 1 91 ? -13.953 -12.625 8.984 1 98.62 91 GLU A CA 1
ATOM 707 C C . GLU A 1 91 ? -13.031 -13.195 7.91 1 98.62 91 GLU A C 1
ATOM 709 O O . GLU A 1 91 ? -13.039 -14.406 7.664 1 98.62 91 GLU A O 1
ATOM 714 N N . LEU A 1 92 ? -12.266 -12.367 7.254 1 98.88 92 LEU A N 1
ATOM 715 C CA . LEU A 1 92 ? -11.336 -12.82 6.223 1 98.88 92 LEU A CA 1
ATOM 716 C C . LEU A 1 92 ? -10.297 -13.773 6.805 1 98.88 92 LEU A C 1
ATOM 718 O O . LEU A 1 92 ? -9.938 -14.766 6.168 1 98.88 92 LEU A O 1
ATOM 722 N N . ASN A 1 93 ? -9.867 -13.43 8.023 1 98.88 93 ASN A N 1
ATOM 723 C CA . ASN A 1 93 ? -8.898 -14.297 8.688 1 98.88 93 ASN A CA 1
ATOM 724 C C . ASN A 1 93 ? -9.5 -15.664 9.016 1 98.88 93 ASN A C 1
ATOM 726 O O . ASN A 1 93 ? -8.828 -16.688 8.891 1 98.88 93 ASN A O 1
ATOM 730 N N . ARG A 1 94 ? -10.727 -15.664 9.414 1 98.81 94 ARG A N 1
ATOM 731 C CA . ARG A 1 94 ? -11.414 -16.922 9.672 1 98.81 94 ARG A CA 1
ATOM 732 C C . ARG A 1 94 ? -11.523 -17.75 8.391 1 98.81 94 ARG A C 1
ATOM 734 O O . ARG A 1 94 ? -11.258 -18.953 8.398 1 98.81 94 ARG A O 1
ATOM 741 N N . LEU A 1 95 ? -11.914 -17.094 7.32 1 98.88 95 LEU A N 1
ATOM 742 C CA . LEU A 1 95 ? -12.023 -17.766 6.035 1 98.88 95 LEU A CA 1
ATOM 743 C C . LEU A 1 95 ? -10.672 -18.281 5.57 1 98.88 95 LEU A C 1
ATOM 745 O O . LEU A 1 95 ? -10.578 -19.375 5.012 1 98.88 95 LEU A O 1
ATOM 749 N N . LEU A 1 96 ? -9.641 -17.484 5.797 1 98.88 96 LEU A N 1
ATOM 750 C CA . LEU A 1 96 ? -8.289 -17.891 5.453 1 98.88 96 LEU A CA 1
ATOM 751 C C . LEU A 1 96 ? -7.871 -19.125 6.254 1 98.88 96 LEU A C 1
ATOM 753 O O . LEU A 1 96 ? -7.262 -20.047 5.707 1 98.88 96 LEU A O 1
ATOM 757 N N . ALA A 1 97 ? -8.188 -19.141 7.531 1 98.81 97 ALA A N 1
ATOM 758 C CA . ALA A 1 97 ? -7.91 -20.297 8.375 1 98.81 97 ALA A CA 1
ATOM 759 C C . ALA A 1 97 ? -8.656 -21.531 7.879 1 98.81 97 ALA A C 1
ATOM 761 O O . ALA A 1 97 ? -8.133 -22.641 7.922 1 98.81 97 ALA A O 1
ATOM 762 N N . ASP A 1 98 ? -9.883 -21.344 7.395 1 98.62 98 ASP A N 1
ATOM 763 C CA . ASP A 1 98 ? -10.695 -22.438 6.871 1 98.62 98 ASP A CA 1
ATOM 764 C C . ASP A 1 98 ? -10.055 -23.062 5.637 1 98.62 98 ASP A C 1
ATOM 766 O O . ASP A 1 98 ? -10.258 -24.234 5.348 1 98.62 98 ASP A O 1
ATOM 770 N N . VAL A 1 99 ? -9.289 -22.297 4.875 1 98.5 99 VAL A N 1
ATOM 771 C CA . VAL A 1 99 ? -8.594 -22.797 3.695 1 98.5 99 VAL A CA 1
ATOM 772 C C . VAL A 1 99 ? -7.566 -23.859 4.109 1 98.5 99 VAL A C 1
ATOM 774 O O . VAL A 1 99 ? -7.309 -24.812 3.369 1 98.5 99 VAL A O 1
ATOM 777 N N . GLY A 1 100 ? -7.016 -23.656 5.332 1 98.06 100 GLY A N 1
ATOM 778 C CA . GLY A 1 100 ? -6 -24.578 5.816 1 98.06 100 GLY A CA 1
ATOM 779 C C . GLY A 1 100 ? -4.594 -24.203 5.391 1 98.06 100 GLY A C 1
ATOM 780 O O . GLY A 1 100 ? -4.395 -23.172 4.734 1 98.06 100 GLY A O 1
ATOM 781 N N . PRO A 1 101 ? -3.646 -24.969 5.727 1 97.75 101 PRO A N 1
ATOM 782 C CA . PRO A 1 101 ? -2.244 -24.672 5.43 1 97.75 101 PRO A CA 1
ATOM 783 C C . PRO A 1 101 ? -1.939 -24.703 3.932 1 97.75 101 PRO A C 1
ATOM 785 O O . PRO A 1 101 ? -2.682 -25.328 3.162 1 97.75 101 PRO A O 1
ATOM 788 N N . ASP A 1 102 ? -0.948 -24.062 3.562 1 97.81 102 ASP A N 1
ATOM 789 C CA . ASP A 1 102 ? -0.495 -24.062 2.176 1 97.81 102 ASP A CA 1
ATOM 790 C C . ASP A 1 102 ? -0.109 -25.469 1.729 1 97.81 102 ASP A C 1
ATOM 792 O O . ASP A 1 102 ? 0.431 -26.25 2.516 1 97.81 102 ASP A O 1
ATOM 796 N N . ARG A 1 103 ? -0.433 -25.766 0.546 1 97.5 103 ARG A N 1
ATOM 797 C CA . ARG A 1 103 ? -0.145 -27.047 -0.09 1 97.5 103 ARG A CA 1
ATOM 798 C C . ARG A 1 103 ? -0.146 -26.922 -1.609 1 97.5 103 ARG A C 1
ATOM 800 O O . ARG A 1 103 ? -0.653 -25.938 -2.152 1 97.5 103 ARG A O 1
ATOM 807 N N . ASP A 1 104 ? 0.403 -27.938 -2.258 1 97.62 104 ASP A N 1
ATOM 808 C CA . ASP A 1 104 ? 0.509 -27.859 -3.711 1 97.62 104 ASP A CA 1
ATOM 809 C C . ASP A 1 104 ? -0.861 -28 -4.371 1 97.62 104 ASP A C 1
ATOM 811 O O . ASP A 1 104 ? -1.6 -28.953 -4.086 1 97.62 104 ASP A O 1
ATOM 815 N N . LEU A 1 105 ? -1.138 -27.062 -5.227 1 97.88 105 LEU A N 1
ATOM 816 C CA . LEU A 1 105 ? -2.375 -27.109 -5.996 1 97.88 105 LEU A CA 1
ATOM 817 C C . LEU A 1 105 ? -2.514 -28.453 -6.727 1 97.88 105 LEU A C 1
ATOM 819 O O . LEU A 1 105 ? -3.621 -28.969 -6.855 1 97.88 105 LEU A O 1
ATOM 823 N N . SER A 1 106 ? -1.409 -29.047 -7.152 1 96.38 106 SER A N 1
ATOM 824 C CA . SER A 1 106 ? -1.381 -30.297 -7.906 1 96.38 106 SER A CA 1
ATOM 825 C C . SER A 1 106 ? -1.906 -31.453 -7.066 1 96.38 106 SER A C 1
ATOM 827 O O . SER A 1 106 ? -2.33 -32.469 -7.609 1 96.38 106 SER A O 1
ATOM 829 N N . ASN A 1 107 ? -1.894 -31.281 -5.773 1 95.94 107 ASN A N 1
ATOM 830 C CA . ASN A 1 107 ? -2.285 -32.375 -4.875 1 95.94 107 ASN A CA 1
ATOM 831 C C . ASN A 1 107 ? -3.762 -32.281 -4.504 1 95.94 107 ASN A C 1
ATOM 833 O O . ASN A 1 107 ? -4.285 -33.156 -3.809 1 95.94 107 ASN A O 1
ATOM 837 N N . GLU A 1 108 ? -4.406 -31.188 -4.934 1 95.62 108 GLU A N 1
ATOM 838 C CA . GLU A 1 108 ? -5.828 -31.047 -4.629 1 95.62 108 GLU A CA 1
ATOM 839 C C . GLU A 1 108 ? -6.656 -32.062 -5.41 1 95.62 108 GLU A C 1
ATOM 841 O O . GLU A 1 108 ? -6.738 -32 -6.641 1 95.62 108 GLU A O 1
ATOM 846 N N . PRO A 1 109 ? -7.277 -33 -4.762 1 89.38 109 PRO A N 1
ATOM 847 C CA . PRO A 1 109 ? -7.918 -34.094 -5.465 1 89.38 109 PRO A CA 1
ATOM 848 C C . PRO A 1 109 ? -9.258 -33.719 -6.086 1 89.38 109 PRO A C 1
ATOM 850 O O . PRO A 1 109 ? -9.617 -34.219 -7.152 1 89.38 109 PRO A O 1
ATOM 853 N N . ASP A 1 110 ? -9.992 -32.844 -5.418 1 91.81 110 ASP A N 1
ATOM 854 C CA . ASP A 1 110 ? -11.344 -32.5 -5.855 1 91.81 110 ASP A CA 1
ATOM 855 C C . ASP A 1 110 ? -11.391 -31.109 -6.465 1 91.81 110 ASP A C 1
ATOM 857 O O . ASP A 1 110 ? -10.617 -30.234 -6.07 1 91.81 110 ASP A O 1
ATOM 861 N N . PRO A 1 111 ? -12.258 -30.953 -7.418 1 92.44 111 PRO A N 1
ATOM 862 C CA . PRO A 1 111 ? -12.461 -29.609 -7.977 1 92.44 111 PRO A CA 1
ATOM 863 C C . PRO A 1 111 ? -12.914 -28.594 -6.926 1 92.44 111 PRO A C 1
ATOM 865 O O . PRO A 1 111 ? -13.625 -28.953 -5.984 1 92.44 111 PRO A O 1
ATOM 868 N N . PHE A 1 112 ? -12.469 -27.391 -7.168 1 93 112 PHE A N 1
ATOM 869 C CA . PHE A 1 112 ? -12.953 -26.312 -6.316 1 93 112 PHE A CA 1
ATOM 870 C C . PHE A 1 112 ? -14.359 -25.891 -6.73 1 93 112 PHE A C 1
ATOM 872 O O . PHE A 1 112 ? -14.625 -25.703 -7.918 1 93 112 PHE A O 1
ATOM 879 N N . THR A 1 113 ? -15.25 -25.844 -5.805 1 93.06 113 THR A N 1
ATOM 880 C CA . THR A 1 113 ? -16.625 -25.391 -5.992 1 93.06 113 THR A CA 1
ATOM 881 C C . THR A 1 113 ? -16.875 -24.109 -5.215 1 93.06 113 THR A C 1
ATOM 883 O O . THR A 1 113 ? -16.047 -23.672 -4.418 1 93.06 113 THR A O 1
ATOM 886 N N . PRO A 1 114 ? -17.953 -23.469 -5.445 1 92.62 114 PRO A N 1
ATOM 887 C CA . PRO A 1 114 ? -18.281 -22.25 -4.699 1 92.62 114 PRO A CA 1
ATOM 888 C C . PRO A 1 114 ? -18.312 -22.469 -3.188 1 92.62 114 PRO A C 1
ATOM 890 O O . PRO A 1 114 ? -18.188 -21.516 -2.414 1 92.62 114 PRO A O 1
ATOM 893 N N . GLU A 1 115 ? -18.438 -23.734 -2.746 1 94.62 115 GLU A N 1
ATOM 894 C CA . GLU A 1 115 ? -18.516 -24.047 -1.323 1 94.62 115 GLU A CA 1
ATOM 895 C C . GLU A 1 115 ? -17.125 -24.297 -0.742 1 94.62 115 GLU A C 1
ATOM 897 O O . GLU A 1 115 ? -16.953 -24.328 0.479 1 94.62 115 GLU A O 1
ATOM 902 N N . SER A 1 116 ? -16.188 -24.438 -1.669 1 96.5 116 SER A N 1
ATOM 903 C CA . SER A 1 116 ? -14.836 -24.656 -1.196 1 96.5 116 SER A CA 1
ATOM 904 C C . SER A 1 116 ? -14.32 -23.469 -0.395 1 96.5 116 SER A C 1
ATOM 906 O O . SER A 1 116 ? -14.602 -22.328 -0.733 1 96.5 116 SER A O 1
ATOM 908 N N . PRO A 1 117 ? -13.531 -23.734 0.627 1 97.69 117 PRO A N 1
ATOM 909 C CA . PRO A 1 117 ? -13.023 -22.656 1.474 1 97.69 117 PRO A CA 1
ATOM 910 C C . PRO A 1 117 ? -12.273 -21.578 0.68 1 97.69 117 PRO A C 1
ATOM 912 O O . PRO A 1 117 ? -12.438 -20.391 0.942 1 97.69 117 PRO A O 1
ATOM 915 N N . VAL A 1 118 ? -11.523 -21.953 -0.293 1 97.44 118 VAL A N 1
ATOM 916 C CA . VAL A 1 118 ? -10.727 -20.984 -1.042 1 97.44 118 VAL A CA 1
ATOM 917 C C . VAL A 1 118 ? -11.641 -20.109 -1.887 1 97.44 118 VAL A C 1
ATOM 919 O O . VAL A 1 118 ? -11.398 -18.906 -2.045 1 97.44 118 VAL A O 1
ATOM 922 N N . TRP A 1 119 ? -12.703 -20.688 -2.439 1 96.81 119 TRP A N 1
ATOM 923 C CA . TRP A 1 119 ? -13.656 -19.906 -3.227 1 96.81 119 TRP A CA 1
ATOM 924 C C . TRP A 1 119 ? -14.445 -18.953 -2.338 1 96.81 119 TRP A C 1
ATOM 926 O O . TRP A 1 119 ? -14.727 -17.812 -2.736 1 96.81 119 TRP A O 1
ATOM 936 N N . ARG A 1 120 ? -14.812 -19.422 -1.185 1 98.31 120 ARG A N 1
ATOM 937 C CA . ARG A 1 120 ? -15.5 -18.562 -0.233 1 98.31 120 ARG A CA 1
ATOM 938 C C . ARG A 1 120 ? -14.625 -17.375 0.162 1 98.31 120 ARG A C 1
ATOM 940 O O . ARG A 1 120 ? -15.117 -16.25 0.271 1 98.31 120 ARG A O 1
ATOM 947 N N . LEU A 1 121 ? -13.352 -17.672 0.376 1 98.81 121 LEU A N 1
ATOM 948 C CA . LEU A 1 121 ? -12.422 -16.609 0.702 1 98.81 121 LEU A CA 1
ATOM 949 C C . LEU A 1 121 ? -12.297 -15.617 -0.453 1 98.81 121 LEU A C 1
ATOM 951 O O . LEU A 1 121 ? -12.344 -14.406 -0.242 1 98.81 121 LEU A O 1
ATOM 955 N N . GLU A 1 122 ? -12.141 -16.109 -1.676 1 98.44 122 GLU A N 1
ATOM 956 C CA . GLU A 1 122 ? -12.039 -15.242 -2.846 1 98.44 122 GLU A CA 1
ATOM 957 C C . GLU A 1 122 ? -13.289 -14.383 -3.008 1 98.44 122 GLU A C 1
ATOM 959 O O . GLU A 1 122 ? -13.195 -13.188 -3.299 1 98.44 122 GLU A O 1
ATOM 964 N N . THR A 1 123 ? -14.422 -15.008 -2.832 1 98.19 123 THR A N 1
ATOM 965 C CA . THR A 1 123 ? -15.688 -14.289 -2.934 1 98.19 123 THR A CA 1
ATOM 966 C C . THR A 1 123 ? -15.766 -13.18 -1.887 1 98.19 123 THR A C 1
ATOM 968 O O . THR A 1 123 ? -16.125 -12.047 -2.203 1 98.19 123 THR A O 1
ATOM 971 N N . ALA A 1 124 ? -15.398 -13.461 -0.667 1 98.62 124 ALA A N 1
ATOM 972 C CA . ALA A 1 124 ? -15.438 -12.469 0.41 1 98.62 124 ALA A CA 1
ATOM 973 C C . ALA A 1 124 ? -14.5 -11.305 0.115 1 98.62 124 ALA A C 1
ATOM 975 O O . ALA A 1 124 ? -14.844 -10.148 0.354 1 98.62 124 ALA A O 1
ATOM 976 N N . LEU A 1 125 ? -13.312 -11.609 -0.391 1 98.75 125 LEU A N 1
ATOM 977 C CA . LEU A 1 125 ? -12.359 -10.562 -0.754 1 98.75 125 LEU A CA 1
ATOM 978 C C . LEU A 1 125 ? -12.93 -9.664 -1.848 1 98.75 125 LEU A C 1
ATOM 980 O O . LEU A 1 125 ? -12.844 -8.438 -1.756 1 98.75 125 LEU A O 1
ATOM 984 N N . ARG A 1 126 ? -13.555 -10.266 -2.828 1 98 126 ARG A N 1
ATOM 985 C CA . ARG A 1 126 ? -14.031 -9.523 -3.992 1 98 126 ARG A CA 1
ATOM 986 C C . ARG A 1 126 ? -15.281 -8.719 -3.654 1 98 126 ARG A C 1
ATOM 988 O O . ARG A 1 126 ? -15.695 -7.852 -4.426 1 98 126 ARG A O 1
ATOM 995 N N . GLU A 1 127 ? -15.883 -8.984 -2.555 1 97.56 127 GLU A N 1
ATOM 996 C CA . GLU A 1 127 ? -17.031 -8.211 -2.092 1 97.56 127 GLU A CA 1
ATOM 997 C C . GLU A 1 127 ? -16.578 -6.898 -1.445 1 97.56 127 GLU A C 1
ATOM 999 O O . GLU A 1 127 ? -17.391 -5.996 -1.239 1 97.56 127 GLU A O 1
ATOM 1004 N N . ILE A 1 128 ? -15.352 -6.836 -1.134 1 96.94 128 ILE A N 1
ATOM 1005 C CA . ILE A 1 128 ? -14.82 -5.605 -0.56 1 96.94 128 ILE A CA 1
ATOM 1006 C C . ILE A 1 128 ? -14.656 -4.555 -1.654 1 96.94 128 ILE A C 1
ATOM 1008 O O . ILE A 1 128 ? -14.047 -4.82 -2.693 1 96.94 128 ILE A O 1
ATOM 1012 N N . HIS A 1 129 ? -15.164 -3.402 -1.362 1 92.25 129 HIS A N 1
ATOM 1013 C CA . HIS A 1 129 ? -15.094 -2.305 -2.32 1 92.25 129 HIS A CA 1
ATOM 1014 C C . HIS A 1 129 ? -13.656 -2.025 -2.74 1 92.25 129 HIS A C 1
ATOM 1016 O O . HIS A 1 129 ? -12.773 -1.862 -1.892 1 92.25 129 HIS A O 1
ATOM 1022 N N . GLY A 1 130 ? -13.398 -2.057 -4.047 1 91.56 130 GLY A N 1
ATOM 1023 C CA . GLY A 1 130 ? -12.078 -1.738 -4.578 1 91.56 130 GLY A CA 1
ATOM 1024 C C . GLY A 1 130 ? -11.203 -2.963 -4.785 1 91.56 130 GLY A C 1
ATOM 1025 O O . GLY A 1 130 ? -10.117 -2.863 -5.348 1 91.56 130 GLY A O 1
ATOM 1026 N N . VAL A 1 131 ? -11.688 -4.098 -4.359 1 96.62 131 VAL A N 1
ATOM 1027 C CA . VAL A 1 131 ? -10.898 -5.316 -4.508 1 96.62 131 VAL A CA 1
ATOM 1028 C C . VAL A 1 131 ? -11.438 -6.145 -5.676 1 96.62 131 VAL A C 1
ATOM 1030 O O . VAL A 1 131 ? -12.523 -6.715 -5.586 1 96.62 131 VAL A O 1
ATOM 1033 N N . GLY A 1 132 ? -10.742 -6.184 -6.715 1 96.75 132 GLY A N 1
ATOM 1034 C CA . GLY A 1 132 ? -11.102 -7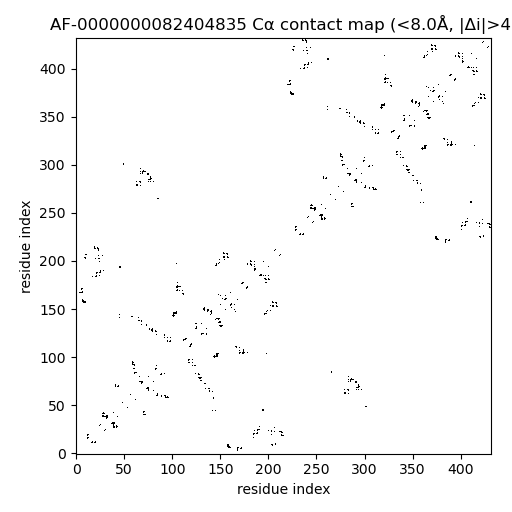.008 -7.859 1 96.75 132 GLY A CA 1
ATOM 1035 C C . GLY A 1 132 ? -10.445 -8.375 -7.84 1 96.75 132 GLY A C 1
ATOM 1036 O O . GLY A 1 132 ? -9.727 -8.711 -6.898 1 96.75 132 GLY A O 1
ATOM 1037 N N . ARG A 1 133 ? -10.625 -9.109 -8.883 1 97.19 133 ARG A N 1
ATOM 1038 C CA . ARG A 1 133 ? -10.148 -10.484 -9.023 1 97.19 133 ARG A CA 1
ATOM 1039 C C . ARG A 1 133 ? -8.625 -10.555 -8.945 1 97.19 133 ARG A C 1
ATOM 1041 O O . ARG A 1 133 ? -8.07 -11.453 -8.312 1 97.19 133 ARG A O 1
ATOM 1048 N N . THR A 1 134 ? -7.969 -9.633 -9.617 1 98.12 134 THR A N 1
ATOM 1049 C CA . THR A 1 134 ? -6.512 -9.617 -9.641 1 98.12 134 THR A CA 1
ATOM 1050 C C . THR A 1 134 ? -5.945 -9.453 -8.234 1 98.12 134 THR A C 1
ATOM 1052 O O . THR A 1 134 ? -5.125 -10.258 -7.793 1 98.12 134 THR A O 1
ATOM 1055 N N . MET A 1 135 ? -6.43 -8.492 -7.484 1 98.19 135 MET A N 1
ATOM 1056 C CA . MET A 1 135 ? -5.93 -8.266 -6.133 1 98.19 135 MET A CA 1
ATOM 1057 C C . MET A 1 135 ? -6.305 -9.43 -5.215 1 98.19 135 MET A C 1
ATOM 1059 O O . MET A 1 135 ? -5.48 -9.883 -4.414 1 98.19 135 MET A O 1
ATOM 1063 N N . ALA A 1 136 ? -7.531 -9.922 -5.34 1 98.56 136 ALA A N 1
ATOM 1064 C CA . ALA A 1 136 ? -7.98 -11.023 -4.492 1 98.56 136 ALA A CA 1
ATOM 1065 C C . ALA A 1 136 ? -7.102 -12.25 -4.684 1 98.56 136 ALA A C 1
ATOM 1067 O O . ALA A 1 136 ? -6.656 -12.859 -3.707 1 98.56 136 ALA A O 1
ATOM 1068 N N . SER A 1 137 ? -6.852 -12.602 -5.914 1 98.69 137 SER A N 1
ATOM 1069 C CA . SER A 1 137 ? -6.039 -13.781 -6.191 1 98.69 137 SER A CA 1
ATOM 1070 C C . SER A 1 137 ? -4.625 -13.625 -5.645 1 98.69 137 SER A C 1
ATOM 1072 O O . SER A 1 137 ? -4.055 -14.57 -5.098 1 98.69 137 SER A O 1
ATOM 1074 N N . LYS A 1 138 ? -4.07 -12.414 -5.746 1 98.69 138 LYS A N 1
ATOM 1075 C CA . LYS A 1 138 ? -2.711 -12.164 -5.273 1 98.69 138 LYS A CA 1
ATOM 1076 C C . LYS A 1 138 ? -2.65 -12.172 -3.75 1 98.69 138 LYS A C 1
ATOM 1078 O O . LYS A 1 138 ? -1.669 -12.633 -3.166 1 98.69 138 LYS A O 1
ATOM 1083 N N . LEU A 1 139 ? -3.688 -11.711 -3.109 1 98.81 139 LEU A N 1
ATOM 1084 C CA . LEU A 1 139 ? -3.73 -11.766 -1.652 1 98.81 139 LEU A CA 1
ATOM 1085 C C . LEU A 1 139 ? -3.807 -13.211 -1.163 1 98.81 139 LEU A C 1
ATOM 1087 O O . LEU A 1 139 ? -3.123 -13.578 -0.206 1 98.81 139 LEU A O 1
ATOM 1091 N N . ILE A 1 140 ? -4.633 -14 -1.807 1 98.88 140 ILE A N 1
ATOM 1092 C CA . ILE A 1 140 ? -4.734 -15.406 -1.414 1 98.88 140 ILE A CA 1
ATOM 1093 C C . ILE A 1 140 ? -3.412 -16.109 -1.693 1 98.88 140 ILE A C 1
ATOM 1095 O O . ILE A 1 140 ? -2.91 -16.859 -0.848 1 98.88 140 ILE A O 1
ATOM 1099 N N . ALA A 1 141 ? -2.848 -15.844 -2.832 1 98.75 141 ALA A N 1
ATOM 1100 C CA . ALA A 1 141 ? -1.57 -16.453 -3.199 1 98.75 141 ALA A CA 1
ATOM 1101 C C . ALA A 1 141 ? -0.472 -16.062 -2.217 1 98.75 141 ALA A C 1
ATOM 1103 O O . ALA A 1 141 ? 0.43 -16.844 -1.932 1 98.75 141 ALA A O 1
ATOM 1104 N N . ARG A 1 142 ? -0.523 -14.852 -1.725 1 98.69 142 ARG A N 1
ATOM 1105 C CA . ARG A 1 142 ? 0.436 -14.383 -0.728 1 98.69 142 ARG A CA 1
ATOM 1106 C C . ARG A 1 142 ? 0.397 -15.258 0.521 1 98.69 142 ARG A C 1
ATOM 1108 O O . ARG A 1 142 ? 1.436 -15.539 1.124 1 98.69 142 ARG A O 1
ATOM 1115 N N . LYS A 1 143 ? -0.777 -15.719 0.828 1 98.81 143 LYS A N 1
ATOM 1116 C CA . LYS A 1 143 ? -0.987 -16.484 2.051 1 98.81 143 LYS A CA 1
ATOM 1117 C C . LYS A 1 143 ? -0.869 -17.984 1.786 1 98.81 143 LYS A C 1
ATOM 1119 O O . LYS A 1 143 ? -0.49 -18.75 2.676 1 98.81 143 LYS A O 1
ATOM 1124 N N . ARG A 1 144 ? -1.194 -18.375 0.537 1 98.75 144 ARG A N 1
ATOM 1125 C CA . ARG A 1 144 ? -1.112 -19.766 0.075 1 98.75 144 ARG A CA 1
ATOM 1126 C C . ARG A 1 144 ? -0.409 -19.844 -1.276 1 98.75 144 ARG A C 1
ATOM 1128 O O . ARG A 1 144 ? -1.023 -20.219 -2.279 1 98.75 144 ARG A O 1
ATOM 1135 N N . PRO A 1 145 ? 0.915 -19.625 -1.263 1 98.25 145 PRO A N 1
ATOM 1136 C CA . PRO A 1 145 ? 1.651 -19.453 -2.518 1 98.25 145 PRO A CA 1
ATOM 1137 C C . PRO A 1 145 ? 1.71 -20.734 -3.342 1 98.25 145 PRO A C 1
ATOM 1139 O O . PRO A 1 145 ? 1.873 -20.688 -4.562 1 98.25 145 PRO A O 1
ATOM 1142 N N . ARG A 1 146 ? 1.596 -21.906 -2.76 1 98.38 146 ARG A N 1
ATOM 1143 C CA . ARG A 1 146 ? 1.634 -23.156 -3.506 1 98.38 146 ARG A CA 1
ATOM 1144 C C . ARG A 1 146 ? 0.237 -23.562 -3.967 1 98.38 146 ARG A C 1
ATOM 1146 O O . ARG A 1 146 ? 0.092 -24.359 -4.891 1 98.38 146 ARG A O 1
ATOM 1153 N N . LEU A 1 147 ? -0.754 -23 -3.377 1 98.31 147 LEU A N 1
ATOM 1154 C CA . LEU A 1 147 ? -2.119 -23.484 -3.561 1 98.31 147 LEU A CA 1
ATOM 1155 C C . LEU A 1 147 ? -2.863 -22.625 -4.582 1 98.31 147 LEU A C 1
ATOM 1157 O O . LEU A 1 147 ? -3.654 -23.141 -5.375 1 98.31 147 LEU A O 1
ATOM 1161 N N . TYR A 1 148 ? -2.744 -21.344 -4.527 1 98.56 148 TYR A N 1
ATOM 1162 C CA . TYR A 1 148 ? -3.643 -20.484 -5.289 1 98.56 148 TYR A CA 1
ATOM 1163 C C . TYR A 1 148 ? -2.895 -19.766 -6.402 1 98.56 148 TYR A C 1
ATOM 1165 O O . TYR A 1 148 ? -1.958 -19 -6.137 1 98.56 148 TYR A O 1
ATOM 1173 N N . PRO A 1 149 ? -3.264 -19.953 -7.648 1 98.25 149 PRO A N 1
ATOM 1174 C CA . PRO A 1 149 ? -2.598 -19.281 -8.766 1 98.25 149 PRO A CA 1
ATOM 1175 C C . PRO A 1 149 ? -2.998 -17.812 -8.891 1 98.25 149 PRO A C 1
ATOM 1177 O O . PRO A 1 149 ? -4.176 -17.469 -8.75 1 98.25 149 PRO A O 1
ATOM 1180 N N . ILE A 1 150 ? -2.076 -16.984 -9.148 1 98.31 150 ILE A N 1
ATOM 1181 C CA . ILE A 1 150 ? -2.311 -15.555 -9.359 1 98.31 150 ILE A CA 1
ATOM 1182 C C . ILE A 1 150 ? -3.018 -15.336 -10.695 1 98.31 150 ILE A C 1
ATOM 1184 O O . ILE A 1 150 ? -2.67 -15.961 -11.703 1 98.31 150 ILE A O 1
ATOM 1188 N N . TYR A 1 151 ? -3.99 -14.477 -10.672 1 97.69 151 TYR A N 1
ATOM 1189 C CA . TYR A 1 151 ? -4.664 -14.062 -11.898 1 97.69 151 TYR A CA 1
ATOM 1190 C C . TYR A 1 151 ? -4.336 -12.617 -12.234 1 97.69 151 TYR A C 1
ATOM 1192 O O . TYR A 1 151 ? -4.289 -11.758 -11.352 1 97.69 151 TYR A O 1
ATOM 1200 N N . ASP A 1 152 ? -4.059 -12.305 -13.375 1 95.94 152 ASP A N 1
ATOM 1201 C CA . ASP A 1 152 ? -4.16 -10.992 -13.992 1 95.94 152 ASP A CA 1
ATOM 1202 C C . ASP A 1 152 ? -4.508 -11.102 -15.477 1 95.94 152 ASP A C 1
ATOM 1204 O O . ASP A 1 152 ? -4.52 -12.203 -16.031 1 95.94 152 ASP A O 1
ATOM 1208 N N . ASP A 1 153 ? -4.844 -10.07 -16.156 1 97 153 ASP A N 1
ATOM 1209 C CA . ASP A 1 153 ? -5.379 -10.062 -17.516 1 97 153 ASP A CA 1
ATOM 1210 C C . ASP A 1 153 ? -4.391 -10.688 -18.5 1 97 153 ASP A C 1
ATOM 1212 O O . ASP A 1 153 ? -4.789 -11.383 -19.438 1 97 153 ASP A O 1
ATOM 1216 N N . VAL A 1 154 ? -3.146 -10.438 -18.344 1 98.12 154 VAL A N 1
ATOM 1217 C CA . VAL A 1 154 ? -2.115 -10.961 -19.234 1 98.12 154 VAL A CA 1
ATOM 1218 C C . VAL A 1 154 ? -2.049 -12.477 -19.109 1 98.12 154 VAL A C 1
ATOM 1220 O O . VAL A 1 154 ? -2.068 -13.188 -20.125 1 98.12 154 VAL A O 1
ATOM 1223 N N . ILE A 1 155 ? -1.995 -12.969 -17.906 1 98.31 155 ILE A N 1
ATOM 1224 C CA . ILE A 1 155 ? -1.906 -14.406 -17.656 1 98.31 155 ILE A CA 1
ATOM 1225 C C . ILE A 1 155 ? -3.166 -15.102 -18.172 1 98.31 155 ILE A C 1
ATOM 1227 O O . ILE A 1 155 ? -3.086 -16.125 -18.844 1 98.31 155 ILE A O 1
ATOM 1231 N N . GLY A 1 156 ? -4.332 -14.5 -17.828 1 98.06 156 GLY A N 1
ATOM 1232 C CA . GLY A 1 156 ? -5.59 -15.07 -18.281 1 98.06 156 GLY A CA 1
ATOM 1233 C C . GLY A 1 156 ? -5.672 -15.188 -19.797 1 98.06 156 GLY A C 1
ATOM 1234 O O . GLY A 1 156 ? -6.176 -16.188 -20.328 1 98.06 156 GLY A O 1
ATOM 1235 N N . ARG A 1 157 ? -5.211 -14.18 -20.422 1 98.06 157 ARG A N 1
ATOM 1236 C CA . ARG A 1 157 ? -5.211 -14.18 -21.891 1 98.06 157 ARG A CA 1
ATOM 1237 C C . ARG A 1 157 ? -4.277 -15.258 -22.422 1 98.06 157 ARG A C 1
ATOM 1239 O O . ARG A 1 157 ? -4.648 -16 -23.344 1 98.06 157 ARG A O 1
ATOM 1246 N N . GLU A 1 158 ? -3.088 -15.406 -21.922 1 98 158 GLU A N 1
ATOM 1247 C CA . GLU A 1 158 ? -2.078 -16.328 -22.422 1 98 158 GLU A CA 1
ATOM 1248 C C . GLU A 1 158 ? -2.459 -17.781 -22.141 1 98 158 GLU A C 1
ATOM 1250 O O . GLU A 1 158 ? -2.219 -18.656 -22.969 1 98 158 GLU A O 1
ATOM 1255 N N . LEU A 1 159 ? -3.059 -17.984 -20.984 1 98.19 159 LEU A N 1
ATOM 1256 C CA . LEU A 1 159 ? -3.406 -19.359 -20.594 1 98.19 159 LEU A CA 1
ATOM 1257 C C . LEU A 1 159 ? -4.801 -19.719 -21.094 1 98.19 159 LEU A C 1
ATOM 1259 O O . LEU A 1 159 ? -5.18 -20.891 -21.078 1 98.19 159 LEU A O 1
ATOM 1263 N N . GLY A 1 160 ? -5.551 -18.766 -21.562 1 97.56 160 GLY A N 1
ATOM 1264 C CA . GLY A 1 160 ? -6.926 -19 -21.984 1 97.56 160 GLY A CA 1
ATOM 1265 C C . GLY A 1 160 ? -7.871 -19.188 -20.812 1 97.56 160 GLY A C 1
ATOM 1266 O O . GLY A 1 160 ? -8.797 -20 -20.891 1 97.56 160 GLY A O 1
ATOM 1267 N N . THR A 1 161 ? -7.609 -18.453 -19.703 1 97.19 161 THR A N 1
ATOM 1268 C CA . THR A 1 161 ? -8.352 -18.719 -18.484 1 97.19 161 THR A CA 1
ATOM 1269 C C . THR A 1 161 ? -9.078 -17.453 -18 1 97.19 161 THR A C 1
ATOM 1271 O O . THR A 1 161 ? -9.266 -17.266 -16.797 1 97.19 161 THR A O 1
ATOM 1274 N N . LYS A 1 162 ? -9.461 -16.594 -18.812 1 95.81 162 LYS A N 1
ATOM 1275 C CA . LYS A 1 162 ? -10.125 -15.344 -18.453 1 95.81 162 LYS A CA 1
ATOM 1276 C C . LYS A 1 162 ? -11.469 -15.617 -17.781 1 95.81 162 LYS A C 1
ATOM 1278 O O . LYS A 1 162 ? -11.82 -14.945 -16.797 1 95.81 162 LYS A O 1
ATOM 1283 N N . ALA A 1 163 ? -12.195 -16.594 -18.219 1 93.88 163 ALA A N 1
ATOM 1284 C CA . ALA A 1 163 ? -13.516 -16.906 -17.672 1 93.88 163 ALA A CA 1
ATOM 1285 C C . ALA A 1 163 ? -13.398 -17.641 -16.359 1 93.88 163 ALA A C 1
ATOM 1287 O O . ALA A 1 163 ? -14.203 -17.438 -15.438 1 93.88 163 ALA A O 1
ATOM 1288 N N . ALA A 1 164 ? -12.43 -18.562 -16.281 1 93.88 164 ALA A N 1
ATOM 1289 C CA . ALA A 1 164 ? -12.094 -19.359 -15.102 1 93.88 164 ALA A CA 1
ATOM 1290 C C . ALA A 1 164 ? -10.586 -19.562 -15.008 1 93.88 164 ALA A C 1
ATOM 1292 O O . ALA A 1 164 ? -9.914 -19.797 -16.016 1 93.88 164 ALA A O 1
ATOM 1293 N N . HIS A 1 165 ? -10.094 -19.453 -13.828 1 96.06 165 HIS A N 1
ATOM 1294 C CA . HIS A 1 165 ? -8.641 -19.5 -13.734 1 96.06 165 HIS A CA 1
ATOM 1295 C C . HIS A 1 165 ? -8.188 -20.625 -12.797 1 96.06 165 HIS A C 1
ATOM 1297 O O . HIS A 1 165 ? -7.402 -21.484 -13.195 1 96.06 165 HIS A O 1
ATOM 1303 N N . LEU A 1 166 ? -8.719 -20.688 -11.625 1 96.25 166 LEU A N 1
ATOM 1304 C CA . LEU A 1 166 ? -8.258 -21.609 -10.586 1 96.25 166 LEU A CA 1
ATOM 1305 C C . LEU A 1 166 ? -8.422 -23.062 -11.031 1 96.25 166 LEU A C 1
ATOM 1307 O O . LEU A 1 166 ? -7.449 -23.812 -11.047 1 96.25 166 LEU A O 1
ATOM 1311 N N . GLU A 1 167 ? -9.594 -23.438 -11.453 1 94.75 167 GLU A N 1
ATOM 1312 C CA . GLU A 1 167 ? -9.891 -24.844 -11.727 1 94.75 167 GLU A CA 1
ATOM 1313 C C . GLU A 1 167 ? -9.148 -25.328 -12.969 1 94.75 167 GLU A C 1
ATOM 1315 O O . GLU A 1 167 ? -8.57 -26.422 -12.961 1 94.75 167 GLU A O 1
ATOM 1320 N N . PRO A 1 168 ? -9.117 -24.531 -14.07 1 95.31 168 PRO A N 1
ATOM 1321 C CA . PRO A 1 168 ? -8.336 -25 -15.211 1 95.31 168 PRO A CA 1
ATOM 1322 C C . PRO A 1 168 ? -6.855 -25.172 -14.883 1 95.31 168 PRO A C 1
ATOM 1324 O O . PRO A 1 168 ? -6.215 -26.109 -15.375 1 95.31 168 PRO A O 1
ATOM 1327 N N . VAL A 1 169 ? -6.281 -24.344 -14.023 1 97 169 VAL A N 1
ATOM 1328 C CA . VAL A 1 169 ? -4.879 -24.469 -13.641 1 97 169 VAL A CA 1
ATOM 1329 C C . VAL A 1 169 ? -4.691 -25.703 -12.75 1 97 169 VAL A C 1
ATOM 1331 O O . VAL A 1 169 ? -3.74 -26.453 -12.93 1 97 169 VAL A O 1
ATOM 1334 N N . ARG A 1 170 ? -5.609 -25.891 -11.797 1 96.81 170 ARG A N 1
ATOM 1335 C CA . ARG A 1 170 ? -5.551 -27.078 -10.961 1 96.81 170 ARG A CA 1
ATOM 1336 C C . ARG A 1 170 ? -5.547 -28.344 -11.805 1 96.81 170 ARG A C 1
ATOM 1338 O O . ARG A 1 170 ? -4.727 -29.234 -11.586 1 96.81 170 ARG A O 1
ATOM 1345 N N . GLU A 1 171 ? -6.461 -28.391 -12.742 1 95 171 GLU A N 1
ATOM 1346 C CA . GLU A 1 171 ? -6.586 -29.562 -13.586 1 95 171 GLU A CA 1
ATOM 1347 C C . GLU A 1 171 ? -5.309 -29.812 -14.383 1 95 171 GLU A C 1
ATOM 1349 O O . GLU A 1 171 ? -4.875 -30.953 -14.523 1 95 171 GLU A O 1
ATOM 1354 N N . ALA A 1 172 ? -4.742 -28.766 -14.914 1 95.38 172 ALA A N 1
ATOM 1355 C CA . ALA A 1 172 ? -3.516 -28.875 -15.695 1 95.38 172 ALA A CA 1
ATOM 1356 C C . ALA A 1 172 ? -2.375 -29.453 -14.859 1 95.38 172 ALA A C 1
ATOM 1358 O O . ALA A 1 172 ? -1.526 -30.188 -15.375 1 95.38 172 ALA A O 1
ATOM 1359 N N . LEU A 1 173 ? -2.381 -29.141 -13.617 1 96.44 173 LEU A N 1
ATOM 1360 C CA . LEU A 1 173 ? -1.279 -29.547 -12.742 1 96.44 173 LEU A CA 1
ATOM 1361 C C . LEU A 1 173 ? -1.553 -30.891 -12.102 1 96.44 173 LEU A C 1
ATOM 1363 O O . LEU A 1 173 ? -0.631 -31.547 -11.609 1 96.44 173 LEU A O 1
ATOM 1367 N N . HIS A 1 174 ? -2.811 -31.25 -12.023 1 93.12 174 HIS A N 1
ATOM 1368 C CA . HIS A 1 174 ? -3.258 -32.375 -11.219 1 93.12 174 HIS A CA 1
ATOM 1369 C C . HIS A 1 174 ? -2.654 -33.688 -11.727 1 93.12 174 HIS A C 1
ATOM 1371 O O . HIS A 1 174 ? -2.404 -34.594 -10.938 1 93.12 174 HIS A O 1
ATOM 1377 N N . ASP A 1 175 ? -2.424 -33.844 -13.055 1 85.06 175 ASP A N 1
ATOM 1378 C CA . ASP A 1 175 ? -1.826 -35.094 -13.562 1 85.06 175 ASP A CA 1
ATOM 1379 C C . ASP A 1 175 ? -0.374 -35.219 -13.109 1 85.06 175 ASP A C 1
ATOM 1381 O O . ASP A 1 175 ? 0.22 -36.281 -13.227 1 85.06 175 ASP A O 1
ATOM 1385 N N . GLY A 1 176 ? 0.246 -34.188 -12.695 1 88.31 176 GLY A N 1
ATOM 1386 C CA . GLY A 1 176 ? 1.563 -34.188 -12.086 1 88.31 176 GLY A CA 1
ATOM 1387 C C . GLY A 1 176 ? 2.686 -33.938 -13.07 1 88.31 176 GLY A C 1
ATOM 1388 O O . GLY A 1 176 ? 3.764 -33.469 -12.695 1 88.31 176 GLY A O 1
ATOM 1389 N N . GLU A 1 177 ? 2.434 -34.312 -14.32 1 93.75 177 GLU A N 1
ATOM 1390 C CA . GLU A 1 177 ? 3.508 -34.188 -15.297 1 93.75 177 GLU A CA 1
ATOM 1391 C C . GLU A 1 177 ? 3.955 -32.719 -15.445 1 93.75 177 GLU A C 1
ATOM 1393 O O . GLU A 1 177 ? 5.152 -32.438 -15.383 1 93.75 177 GLU A O 1
ATOM 1398 N N . LEU A 1 178 ? 3.008 -31.859 -15.656 1 96.31 178 LEU A N 1
ATOM 1399 C CA . LEU A 1 178 ? 3.338 -30.438 -15.789 1 96.31 178 LEU A CA 1
ATOM 1400 C C . LEU A 1 178 ? 3.965 -29.906 -14.508 1 96.31 178 LEU A C 1
ATOM 1402 O O . LEU A 1 178 ? 4.949 -29.156 -14.555 1 96.31 178 LEU A O 1
ATOM 1406 N N . HIS A 1 179 ? 3.412 -30.266 -13.391 1 97.69 179 HIS A N 1
ATOM 1407 C CA . HIS A 1 179 ? 3.936 -29.844 -12.102 1 97.69 179 HIS A CA 1
ATOM 1408 C C . HIS A 1 179 ? 5.41 -30.203 -11.961 1 97.69 179 HIS A C 1
ATOM 1410 O O . HIS A 1 179 ? 6.227 -29.359 -11.578 1 97.69 179 HIS A O 1
ATOM 1416 N N . VAL A 1 180 ? 5.754 -31.422 -12.273 1 97.5 180 VAL A N 1
ATOM 1417 C CA . VAL A 1 180 ? 7.121 -31.922 -12.164 1 97.5 180 VAL A CA 1
ATOM 1418 C C . VAL A 1 180 ? 8.023 -31.156 -13.125 1 97.5 180 VAL A C 1
ATOM 1420 O O . VAL A 1 180 ? 9.141 -30.766 -12.766 1 97.5 180 VAL A O 1
ATOM 1423 N N . ARG A 1 181 ? 7.547 -30.969 -14.281 1 97.94 181 ARG A N 1
ATOM 1424 C CA . ARG A 1 181 ? 8.312 -30.234 -15.281 1 97.94 181 ARG A CA 1
ATOM 1425 C C . ARG A 1 181 ? 8.602 -28.812 -14.805 1 97.94 181 ARG A C 1
ATOM 1427 O O . ARG A 1 181 ? 9.719 -28.312 -14.984 1 97.94 181 ARG A O 1
ATOM 1434 N N . LEU A 1 182 ? 7.629 -28.156 -14.273 1 98.5 182 LEU A N 1
ATOM 1435 C CA . LEU A 1 182 ? 7.793 -26.797 -13.781 1 98.5 182 LEU A CA 1
ATOM 1436 C C . LEU A 1 182 ? 8.828 -26.75 -12.664 1 98.5 182 LEU A C 1
ATOM 1438 O O . LEU A 1 182 ? 9.664 -25.844 -12.617 1 98.5 182 LEU A O 1
ATOM 1442 N N . LEU A 1 183 ? 8.812 -27.703 -11.773 1 98.25 183 LEU A N 1
ATOM 1443 C CA . LEU A 1 183 ? 9.805 -27.766 -10.703 1 98.25 183 LEU A CA 1
ATOM 1444 C C . LEU A 1 183 ? 11.203 -28.016 -11.266 1 98.25 183 LEU A C 1
ATOM 1446 O O . LEU A 1 183 ? 12.18 -27.453 -10.766 1 98.25 183 LEU A O 1
ATOM 1450 N N . ASP A 1 184 ? 11.242 -28.875 -12.25 1 98.38 184 ASP A N 1
ATOM 1451 C CA . ASP A 1 184 ? 12.523 -29.125 -12.914 1 98.38 184 ASP A CA 1
ATOM 1452 C C . ASP A 1 184 ? 13.07 -27.844 -13.539 1 98.38 184 ASP A C 1
ATOM 1454 O O . ASP A 1 184 ? 14.266 -27.547 -13.43 1 98.38 184 ASP A O 1
ATOM 1458 N N . LEU A 1 185 ? 12.227 -27.109 -14.211 1 98.69 185 LEU A N 1
ATOM 1459 C CA . LEU A 1 185 ? 12.633 -25.859 -14.828 1 98.69 185 LEU A CA 1
ATOM 1460 C C . LEU A 1 185 ? 13.125 -24.859 -13.781 1 98.69 185 LEU A C 1
ATOM 1462 O O . LEU A 1 185 ? 14.094 -24.141 -14.016 1 98.69 185 LEU A O 1
ATOM 1466 N N . ARG A 1 186 ? 12.461 -24.797 -12.648 1 98.75 186 ARG A N 1
ATOM 1467 C CA . ARG A 1 186 ? 12.891 -23.938 -11.555 1 98.75 186 ARG A CA 1
ATOM 1468 C C . ARG A 1 186 ? 14.32 -24.266 -11.125 1 98.75 186 ARG A C 1
ATOM 1470 O O . ARG A 1 186 ? 15.141 -23.359 -10.953 1 98.75 186 ARG A O 1
ATOM 1477 N N . VAL A 1 187 ? 14.594 -25.531 -10.961 1 98.62 187 VAL A N 1
ATOM 1478 C CA . VAL A 1 187 ? 15.914 -26 -10.539 1 98.62 187 VAL A CA 1
ATOM 1479 C C . VAL A 1 187 ? 16.953 -25.656 -11.602 1 98.62 187 VAL A C 1
ATOM 1481 O O . VAL A 1 187 ? 18.016 -25.125 -11.289 1 98.62 187 VAL A O 1
ATOM 1484 N N . ARG A 1 188 ? 16.625 -25.938 -12.797 1 98.44 188 ARG A N 1
ATOM 1485 C CA . ARG A 1 188 ? 17.547 -25.688 -13.898 1 98.44 188 ARG A CA 1
ATOM 1486 C C . ARG A 1 188 ? 17.844 -24.203 -14.039 1 98.44 188 ARG A C 1
ATOM 1488 O O . ARG A 1 188 ? 18.938 -23.812 -14.438 1 98.44 188 ARG A O 1
ATOM 1495 N N . ALA A 1 189 ? 16.875 -23.391 -13.766 1 98.56 189 ALA A N 1
ATOM 1496 C CA . ALA A 1 189 ? 17.047 -21.953 -13.859 1 98.56 189 ALA A CA 1
ATOM 1497 C C . ALA A 1 189 ? 17.828 -21.406 -12.664 1 98.56 189 ALA A C 1
ATOM 1499 O O . ALA A 1 189 ? 18.156 -20.219 -12.609 1 98.56 189 ALA A O 1
ATOM 1500 N N . GLY A 1 190 ? 18.078 -22.234 -11.633 1 98.25 190 GLY A N 1
ATOM 1501 C CA . GLY A 1 190 ? 18.812 -21.812 -10.453 1 98.25 190 GLY A CA 1
ATOM 1502 C C . GLY A 1 190 ? 17.984 -20.984 -9.492 1 98.25 190 GLY A C 1
ATOM 1503 O O . GLY A 1 190 ? 18.516 -20.125 -8.789 1 98.25 190 GLY A O 1
ATOM 1504 N N . LEU A 1 191 ? 16.703 -21.172 -9.484 1 98.25 191 LEU A N 1
ATOM 1505 C CA . LEU A 1 191 ? 15.805 -20.344 -8.68 1 98.25 191 LEU A CA 1
ATOM 1506 C C . LEU A 1 191 ? 15.57 -20.969 -7.309 1 98.25 191 LEU A C 1
ATOM 1508 O O . LEU A 1 191 ? 15.711 -22.188 -7.148 1 98.25 191 LEU A O 1
ATOM 1512 N N . ASP A 1 192 ? 15.258 -20.109 -6.387 1 95.94 192 ASP A N 1
ATOM 1513 C CA . ASP A 1 192 ? 15.008 -20.516 -5.004 1 95.94 192 ASP A CA 1
ATOM 1514 C C . ASP A 1 192 ? 13.797 -21.438 -4.906 1 95.94 192 ASP A C 1
ATOM 1516 O O . ASP A 1 192 ? 12.836 -21.281 -5.66 1 95.94 192 ASP A O 1
ATOM 1520 N N . ASP A 1 193 ? 13.805 -22.281 -3.938 1 94.06 193 ASP A N 1
ATOM 1521 C CA . ASP A 1 193 ? 12.734 -23.25 -3.738 1 94.06 193 ASP A CA 1
ATOM 1522 C C . ASP A 1 193 ? 11.461 -22.578 -3.246 1 94.06 193 ASP A C 1
ATOM 1524 O O . ASP A 1 193 ? 10.383 -23.172 -3.273 1 94.06 193 ASP A O 1
ATOM 1528 N N . ALA A 1 194 ? 11.555 -21.328 -2.816 1 92.81 194 ALA A N 1
ATOM 1529 C CA . ALA A 1 194 ? 10.391 -20.562 -2.373 1 92.81 194 ALA A CA 1
ATOM 1530 C C . ALA A 1 194 ? 9.461 -20.266 -3.543 1 92.81 194 ALA A C 1
ATOM 1532 O O . ALA A 1 194 ? 8.289 -19.938 -3.34 1 92.81 194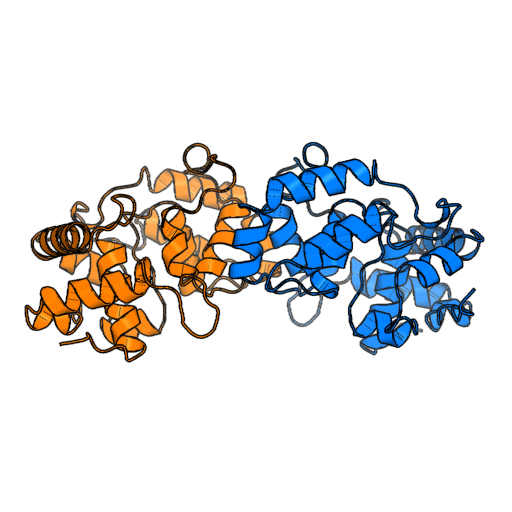 ALA A O 1
ATOM 1533 N N . ILE A 1 195 ? 9.961 -20.359 -4.754 1 97.88 195 ILE A N 1
ATOM 1534 C CA . ILE A 1 195 ? 9.148 -20.125 -5.941 1 97.88 195 ILE A CA 1
ATOM 1535 C C . ILE A 1 195 ? 8.398 -21.406 -6.305 1 97.88 195 ILE A C 1
ATOM 1537 O O . ILE A 1 195 ? 9 -22.375 -6.789 1 97.88 195 ILE A O 1
ATOM 1541 N N . PRO A 1 196 ? 7.109 -21.453 -6.105 1 98.12 196 PRO A N 1
ATOM 1542 C CA . PRO A 1 196 ? 6.371 -22.688 -6.375 1 98.12 196 PRO A CA 1
ATOM 1543 C C . PRO A 1 196 ? 6.145 -22.922 -7.867 1 98.12 196 PRO A C 1
ATOM 1545 O O . PRO A 1 196 ? 6.359 -22.016 -8.68 1 98.12 196 PRO A O 1
ATOM 1548 N N . ALA A 1 197 ? 5.73 -24.109 -8.188 1 98.19 197 ALA A N 1
ATOM 1549 C CA . ALA A 1 197 ? 5.484 -24.516 -9.57 1 98.19 197 ALA A CA 1
ATOM 1550 C C . ALA A 1 197 ? 4.484 -23.562 -10.242 1 98.19 197 ALA A C 1
ATOM 1552 O O . ALA A 1 197 ? 4.672 -23.172 -11.391 1 98.19 197 ALA A O 1
ATOM 1553 N N . ILE A 1 198 ? 3.463 -23.156 -9.547 1 98.19 198 ILE A N 1
ATOM 1554 C CA . ILE A 1 198 ? 2.422 -22.328 -10.141 1 98.19 198 ILE A CA 1
ATOM 1555 C C . ILE A 1 198 ? 2.984 -20.938 -10.461 1 98.19 198 ILE A C 1
ATOM 1557 O O . ILE A 1 198 ? 2.557 -20.297 -11.422 1 98.19 198 ILE A O 1
ATOM 1561 N N . ARG A 1 199 ? 3.959 -20.453 -9.695 1 98.5 199 ARG A N 1
ATOM 1562 C CA . ARG A 1 199 ? 4.613 -19.188 -9.977 1 98.5 199 ARG A CA 1
ATOM 1563 C C . ARG A 1 199 ? 5.492 -19.281 -11.211 1 98.5 199 ARG A C 1
ATOM 1565 O O . ARG A 1 199 ? 5.613 -18.312 -11.977 1 98.5 199 ARG A O 1
ATOM 1572 N N . VAL A 1 200 ? 6.121 -20.422 -11.398 1 98.69 200 VAL A N 1
ATOM 1573 C CA . VAL A 1 200 ? 6.883 -20.656 -12.617 1 98.69 200 VAL A CA 1
ATOM 1574 C C . VAL A 1 200 ? 5.961 -20.562 -13.836 1 98.69 200 VAL A C 1
ATOM 1576 O O . VAL A 1 200 ? 6.27 -19.875 -14.805 1 98.69 200 VAL A O 1
ATOM 1579 N N . LEU A 1 201 ? 4.832 -21.25 -13.75 1 98.56 201 LEU A N 1
ATOM 1580 C CA . LEU A 1 201 ? 3.838 -21.188 -14.82 1 98.56 201 LEU A CA 1
ATOM 1581 C C . LEU A 1 201 ? 3.387 -19.75 -15.055 1 98.56 201 LEU A C 1
ATOM 1583 O O . LEU A 1 201 ? 3.328 -19.297 -16.203 1 98.56 201 LEU A O 1
ATOM 1587 N N . ASP A 1 202 ? 3.072 -19.031 -13.984 1 98.25 202 ASP A N 1
ATOM 1588 C CA . ASP A 1 202 ? 2.615 -17.656 -14.031 1 98.25 202 ASP A CA 1
ATOM 1589 C C . ASP A 1 202 ? 3.623 -16.766 -14.766 1 98.25 202 ASP A C 1
ATOM 1591 O O . ASP A 1 202 ? 3.248 -15.984 -15.641 1 98.25 202 ASP A O 1
ATOM 1595 N N . VAL A 1 203 ? 4.871 -16.891 -14.414 1 98.56 203 VAL A N 1
ATOM 1596 C CA . VAL A 1 203 ? 5.922 -16.031 -14.945 1 98.56 203 VAL A CA 1
ATOM 1597 C C . VAL A 1 203 ? 6.148 -16.344 -16.422 1 98.56 203 VAL A C 1
ATOM 1599 O O . VAL A 1 203 ? 6.301 -15.43 -17.234 1 98.56 203 VAL A O 1
ATOM 1602 N N . LEU A 1 204 ? 6.156 -17.609 -16.766 1 98.69 204 LEU A N 1
ATOM 1603 C CA . LEU A 1 204 ? 6.305 -17.969 -18.172 1 98.69 204 LEU A CA 1
ATOM 1604 C C . LEU A 1 204 ? 5.16 -17.406 -19 1 98.69 204 LEU A C 1
ATOM 1606 O O . LEU A 1 204 ? 5.387 -16.844 -20.078 1 98.69 204 LEU A O 1
ATOM 1610 N N . ALA A 1 205 ? 3.953 -17.547 -18.516 1 98.56 205 ALA A N 1
ATOM 1611 C CA . ALA A 1 205 ? 2.787 -17.016 -19.219 1 98.56 205 ALA A CA 1
ATOM 1612 C C . ALA A 1 205 ? 2.848 -15.5 -19.328 1 98.56 205 ALA A C 1
ATOM 1614 O O . ALA A 1 205 ? 2.588 -14.93 -20.391 1 98.56 205 ALA A O 1
ATOM 1615 N N . TRP A 1 206 ? 3.178 -14.836 -18.25 1 98.5 206 TRP A N 1
ATOM 1616 C CA . TRP A 1 206 ? 3.23 -13.375 -18.203 1 98.5 206 TRP A CA 1
ATOM 1617 C C . TRP A 1 206 ? 4.293 -12.836 -19.156 1 98.5 206 TRP A C 1
ATOM 1619 O O . TRP A 1 206 ? 4.031 -11.914 -19.922 1 98.5 206 TRP A O 1
ATOM 1629 N N . MET A 1 207 ? 5.488 -13.469 -19.094 1 98.44 207 MET A N 1
ATOM 1630 C CA . MET A 1 207 ? 6.59 -13.016 -19.938 1 98.44 207 MET A CA 1
ATOM 1631 C C . MET A 1 207 ? 6.25 -13.203 -21.406 1 98.44 207 MET A C 1
ATOM 1633 O O . MET A 1 207 ? 6.57 -12.344 -22.234 1 98.44 207 MET A O 1
ATOM 1637 N N . GLN A 1 208 ? 5.645 -14.281 -21.703 1 98.12 208 GLN A N 1
ATOM 1638 C CA . GLN A 1 208 ? 5.172 -14.477 -23.078 1 98.12 208 GLN A CA 1
ATOM 1639 C C . GLN A 1 208 ? 4.184 -13.383 -23.469 1 98.12 208 GLN A C 1
ATOM 1641 O O . GLN A 1 208 ? 4.293 -12.805 -24.547 1 98.12 208 GLN A O 1
ATOM 1646 N N . GLY A 1 209 ? 3.197 -13.102 -22.641 1 98 209 GLY A N 1
ATOM 1647 C CA . GLY A 1 209 ? 2.184 -12.094 -22.922 1 98 209 GLY A CA 1
ATOM 1648 C C . GLY A 1 209 ? 2.752 -10.695 -23.062 1 98 209 GLY A C 1
ATOM 1649 O O . GLY A 1 209 ? 2.164 -9.844 -23.734 1 98 209 GLY A O 1
ATOM 1650 N N . LYS A 1 210 ? 3.875 -10.453 -22.375 1 97 210 LYS A N 1
ATOM 1651 C CA . LYS A 1 210 ? 4.531 -9.148 -22.453 1 97 210 LYS A CA 1
ATOM 1652 C C . LYS A 1 210 ? 5.473 -9.078 -23.656 1 97 210 LYS A C 1
ATOM 1654 O O . LYS A 1 210 ? 6.141 -8.062 -23.859 1 97 210 LYS A O 1
ATOM 1659 N N . GLY A 1 211 ? 5.617 -10.148 -24.359 1 95.69 211 GLY A N 1
ATOM 1660 C CA . GLY A 1 211 ? 6.316 -10.133 -25.625 1 95.69 211 GLY A CA 1
ATOM 1661 C C . GLY A 1 211 ? 7.77 -10.555 -25.516 1 95.69 211 GLY A C 1
ATOM 1662 O O . GLY A 1 211 ? 8.555 -10.352 -26.453 1 95.69 211 GLY A O 1
ATOM 1663 N N . TYR A 1 212 ? 8.102 -11.125 -24.391 1 91.69 212 TYR A N 1
ATOM 1664 C CA . TYR A 1 212 ? 9.484 -11.578 -24.234 1 91.69 212 TYR A CA 1
ATOM 1665 C C . TYR A 1 212 ? 9.742 -12.82 -25.078 1 91.69 212 TYR A C 1
ATOM 1667 O O . TYR A 1 212 ? 8.906 -13.727 -25.125 1 91.69 212 TYR A O 1
ATOM 1675 N N . LYS A 1 213 ? 10.844 -12.828 -25.766 1 89.94 213 LYS A N 1
ATOM 1676 C CA . LYS A 1 213 ? 11.305 -13.977 -26.531 1 89.94 213 LYS A CA 1
ATOM 1677 C C . LYS A 1 213 ? 12.617 -14.531 -25.969 1 89.94 213 LYS A C 1
ATOM 1679 O O . LYS A 1 213 ? 13.562 -13.781 -25.734 1 89.94 213 LYS A O 1
ATOM 1684 N N . PRO A 1 214 ? 12.578 -15.797 -25.688 1 87.56 214 PRO A N 1
ATOM 1685 C CA . PRO A 1 214 ? 13.828 -16.391 -25.188 1 87.56 214 PRO A CA 1
ATOM 1686 C C . PRO A 1 214 ? 15.016 -16.125 -26.109 1 87.56 214 PRO A C 1
ATOM 1688 O O . PRO A 1 214 ? 14.836 -16 -27.328 1 87.56 214 PRO A O 1
ATOM 1691 N N . ALA A 1 215 ? 16.25 -15.766 -25.438 1 71.38 215 ALA A N 1
ATOM 1692 C CA . ALA A 1 215 ? 17.469 -15.578 -26.219 1 71.38 215 ALA A CA 1
ATOM 1693 C C . ALA A 1 215 ? 17.984 -16.906 -26.766 1 71.38 215 ALA A C 1
ATOM 1695 O O . ALA A 1 215 ? 18.094 -17.891 -26.016 1 71.38 215 ALA A O 1
ATOM 1696 N N . LEU A 1 216 ? 17.609 -17.344 -27.969 1 55.66 216 LEU A N 1
ATOM 1697 C CA . LEU A 1 216 ? 18.188 -18.547 -28.562 1 55.66 216 LEU A CA 1
ATOM 1698 C C . LEU A 1 216 ? 19.703 -18.391 -28.75 1 55.66 216 LEU A C 1
ATOM 1700 O O . LEU A 1 216 ? 20.188 -17.281 -28.953 1 55.66 216 LEU A O 1
ATOM 1704 N N . MET B 1 1 ? 18.891 35.625 5.926 1 33.41 1 MET B N 1
ATOM 1705 C CA . MET B 1 1 ? 17.656 34.938 6.258 1 33.41 1 MET B CA 1
ATOM 1706 C C . MET B 1 1 ? 16.672 34.969 5.09 1 33.41 1 MET B C 1
ATOM 1708 O O . MET B 1 1 ? 16.281 36.062 4.637 1 33.41 1 MET B O 1
ATOM 1712 N N . VAL B 1 2 ? 16.766 34.062 4.211 1 43.5 2 VAL B N 1
ATOM 1713 C CA . VAL B 1 2 ? 15.875 34.125 3.059 1 43.5 2 VAL B CA 1
ATOM 1714 C C . VAL B 1 2 ? 14.477 34.531 3.516 1 43.5 2 VAL B C 1
ATOM 1716 O O . VAL B 1 2 ? 13.93 33.938 4.449 1 43.5 2 VAL B O 1
ATOM 1719 N N . ASP B 1 3 ? 14.141 35.688 3.447 1 44.91 3 ASP B N 1
ATOM 1720 C CA . ASP B 1 3 ? 12.828 36.25 3.727 1 44.91 3 ASP B CA 1
ATOM 1721 C C . ASP B 1 3 ? 11.711 35.281 3.385 1 44.91 3 ASP B C 1
ATOM 1723 O O . ASP B 1 3 ? 11.375 35.094 2.215 1 44.91 3 ASP B O 1
ATOM 1727 N N . GLN B 1 4 ? 11.641 34.25 4.242 1 58.88 4 GLN B N 1
ATOM 1728 C CA . GLN B 1 4 ? 10.586 33.281 3.945 1 58.88 4 GLN B CA 1
ATOM 1729 C C . GLN B 1 4 ? 9.211 33.938 4.016 1 58.88 4 GLN B C 1
ATOM 1731 O O . GLN B 1 4 ? 8.93 34.719 4.93 1 58.88 4 GLN B O 1
ATOM 1736 N N . LEU B 1 5 ? 8.594 34.062 2.879 1 66.44 5 LEU B N 1
ATOM 1737 C CA . LEU B 1 5 ? 7.25 34.625 2.75 1 66.44 5 LEU B CA 1
ATOM 1738 C C . LEU B 1 5 ? 6.262 33.844 3.625 1 66.44 5 LEU B C 1
ATOM 1740 O O . LEU B 1 5 ? 6.371 32.625 3.779 1 66.44 5 LEU B O 1
ATOM 1744 N N . PRO B 1 6 ? 5.551 34.531 4.48 1 86.94 6 PRO B N 1
ATOM 1745 C CA . PRO B 1 6 ? 4.473 33.906 5.25 1 86.94 6 PRO B CA 1
ATOM 1746 C C . PRO B 1 6 ? 3.541 33.062 4.383 1 86.94 6 PRO B C 1
ATOM 1748 O O . PRO B 1 6 ? 3.459 33.281 3.17 1 86.94 6 PRO B O 1
ATOM 1751 N N . ILE B 1 7 ? 2.975 32 4.945 1 96.19 7 ILE B N 1
ATOM 1752 C CA . ILE B 1 7 ? 2.027 31.188 4.188 1 96.19 7 ILE B CA 1
ATOM 1753 C C . ILE B 1 7 ? 0.811 32.031 3.816 1 96.19 7 ILE B C 1
ATOM 1755 O O . ILE B 1 7 ? 0.542 33.062 4.449 1 96.19 7 ILE B O 1
ATOM 1759 N N . ARG B 1 8 ? 0.165 31.688 2.771 1 96.75 8 ARG B N 1
ATOM 1760 C CA . ARG B 1 8 ? -1.151 32.219 2.449 1 96.75 8 ARG B CA 1
ATOM 1761 C C . ARG B 1 8 ? -2.256 31.422 3.127 1 96.75 8 ARG B C 1
ATOM 1763 O O . ARG B 1 8 ? -2.588 30.312 2.686 1 96.75 8 ARG B O 1
ATOM 1770 N N . PRO B 1 9 ? -2.838 32.031 4.191 1 95.94 9 PRO B N 1
ATOM 1771 C CA . PRO B 1 9 ? -3.875 31.266 4.879 1 95.94 9 PRO B CA 1
ATOM 1772 C C . PRO B 1 9 ? -5.098 31 3.998 1 95.94 9 PRO B C 1
ATOM 1774 O O . PRO B 1 9 ? -5.453 31.844 3.166 1 95.94 9 PRO B O 1
ATOM 1777 N N . PRO B 1 10 ? -5.73 29.844 4.152 1 97.25 10 PRO B N 1
ATOM 1778 C CA . PRO B 1 10 ? -7.008 29.625 3.467 1 97.25 10 PRO B CA 1
ATOM 1779 C C . PRO B 1 10 ? -7.996 30.766 3.672 1 97.25 10 PRO B C 1
ATOM 1781 O O . PRO B 1 10 ? -8 31.406 4.73 1 97.25 10 PRO B O 1
ATOM 1784 N N . ARG B 1 11 ? -8.82 30.953 2.771 1 96.88 11 ARG B N 1
ATOM 1785 C CA . ARG B 1 11 ? -9.734 32.094 2.74 1 96.88 11 ARG B CA 1
ATOM 1786 C C . ARG B 1 11 ? -10.594 32.125 3.996 1 96.88 11 ARG B C 1
ATOM 1788 O O . ARG B 1 11 ? -10.828 33.188 4.562 1 96.88 11 ARG B O 1
ATOM 1795 N N . VAL B 1 12 ? -11.086 31.031 4.441 1 96.94 12 VAL B N 1
ATOM 1796 C CA . VAL B 1 12 ? -11.977 30.984 5.594 1 96.94 12 VAL B CA 1
ATOM 1797 C C . VAL B 1 12 ? -11.242 31.484 6.836 1 96.94 12 VAL B C 1
ATOM 1799 O O . VAL B 1 12 ? -11.852 32.062 7.727 1 96.94 12 VAL B O 1
ATOM 1802 N N . LEU B 1 13 ? -9.961 31.203 6.871 1 96.88 13 LEU B N 1
ATOM 1803 C CA . LEU B 1 13 ? -9.164 31.703 7.996 1 96.88 13 LEU B CA 1
ATOM 1804 C C . LEU B 1 13 ? -8.836 33.188 7.824 1 96.88 13 LEU B C 1
ATOM 1806 O O . LEU B 1 13 ? -8.938 33.969 8.773 1 96.88 13 LEU B O 1
ATOM 1810 N N . ARG B 1 14 ? -8.438 33.531 6.656 1 94.88 14 ARG B N 1
ATOM 1811 C CA . ARG B 1 14 ? -8.055 34.906 6.359 1 94.88 14 ARG B CA 1
ATOM 1812 C C . ARG B 1 14 ? -9.211 35.875 6.609 1 94.88 14 ARG B C 1
ATOM 1814 O O . ARG B 1 14 ? -9.016 36.969 7.141 1 94.88 14 ARG B O 1
ATOM 1821 N N . ASP B 1 15 ? -10.414 35.438 6.297 1 95.44 15 ASP B N 1
ATOM 1822 C CA . ASP B 1 15 ? -11.594 36.281 6.359 1 95.44 15 ASP B CA 1
ATOM 1823 C C . ASP B 1 15 ? -12.266 36.188 7.727 1 95.44 15 ASP B C 1
ATOM 1825 O O . ASP B 1 15 ? -13.258 36.875 7.98 1 95.44 15 ASP B O 1
ATOM 1829 N N . GLY B 1 16 ? -11.805 35.406 8.586 1 94.81 16 GLY B N 1
ATOM 1830 C CA . GLY B 1 16 ? -12.406 35.25 9.898 1 94.81 16 GLY B CA 1
ATOM 1831 C C . GLY B 1 16 ? -13.758 34.531 9.852 1 94.81 16 GLY B C 1
ATOM 1832 O O . GLY B 1 16 ? -14.609 34.781 10.711 1 94.81 16 GLY B O 1
ATOM 1833 N N . ASP B 1 17 ? -13.945 33.719 8.852 1 96.25 17 ASP B N 1
ATOM 1834 C CA . ASP B 1 17 ? -15.188 33 8.672 1 96.25 17 ASP B CA 1
ATOM 1835 C C . ASP B 1 17 ? -15.133 31.641 9.398 1 96.25 17 ASP B C 1
ATOM 1837 O O . ASP B 1 17 ? -15.094 30.594 8.766 1 96.25 17 ASP B O 1
ATOM 1841 N N . ASP B 1 18 ? -15.289 31.719 10.703 1 97 18 ASP B N 1
ATOM 1842 C CA . ASP B 1 18 ? -15.18 30.516 11.523 1 97 18 ASP B CA 1
ATOM 1843 C C . ASP B 1 18 ? -16.297 29.516 11.188 1 97 18 ASP B C 1
ATOM 1845 O O . ASP B 1 18 ? -16.078 28.312 11.188 1 97 18 ASP B O 1
ATOM 1849 N N . ALA B 1 19 ? -17.469 30.031 10.945 1 97.38 19 ALA B N 1
ATOM 1850 C CA . ALA B 1 19 ? -18.562 29.156 10.594 1 97.38 19 ALA B CA 1
ATOM 1851 C C . ALA B 1 19 ? -18.281 28.391 9.305 1 97.38 19 ALA B C 1
ATOM 1853 O O . ALA B 1 19 ? -18.562 27.203 9.195 1 97.38 19 ALA B O 1
ATOM 1854 N N . GLY B 1 20 ? -17.734 29.109 8.312 1 97.88 20 GLY B N 1
ATOM 1855 C CA . GLY B 1 20 ? -17.312 28.469 7.074 1 97.88 20 GLY B CA 1
ATOM 1856 C C . GLY B 1 20 ? -16.25 27.422 7.273 1 97.88 20 GLY B C 1
ATOM 1857 O O . GLY B 1 20 ? -16.297 26.344 6.672 1 97.88 20 GLY B O 1
ATOM 1858 N N . ALA B 1 21 ? -15.234 27.75 8.07 1 98.5 21 ALA B N 1
ATOM 1859 C CA . ALA B 1 21 ? -14.164 26.797 8.367 1 98.5 21 ALA B CA 1
ATOM 1860 C C . ALA B 1 21 ? -14.727 25.531 9 1 98.5 21 ALA B C 1
ATOM 1862 O O . ALA B 1 21 ? -14.344 24.422 8.617 1 98.5 21 ALA B O 1
ATOM 1863 N N . VAL B 1 22 ? -15.641 25.703 9.969 1 98.5 22 VAL B N 1
ATOM 1864 C CA . VAL B 1 22 ? -16.25 24.562 10.656 1 98.5 22 VAL B CA 1
ATOM 1865 C C . VAL B 1 22 ? -17.031 23.719 9.656 1 98.5 22 VAL B C 1
ATOM 1867 O O . VAL B 1 22 ? -16.953 22.484 9.68 1 98.5 22 VAL B O 1
ATOM 1870 N N . ASP B 1 23 ? -17.734 24.344 8.758 1 98.25 23 ASP B N 1
ATOM 1871 C CA . ASP B 1 23 ? -18.5 23.625 7.742 1 98.25 23 ASP B CA 1
ATOM 1872 C C . ASP B 1 23 ? -17.578 22.812 6.844 1 98.25 23 ASP B C 1
ATOM 1874 O O . ASP B 1 23 ? -17.875 21.656 6.535 1 98.25 23 ASP B O 1
ATOM 1878 N N . VAL B 1 24 ? -16.469 23.391 6.406 1 98.44 24 VAL B N 1
ATOM 1879 C CA . VAL B 1 24 ? -15.508 22.703 5.551 1 98.44 24 VAL B CA 1
ATOM 1880 C C . VAL B 1 24 ? -14.938 21.484 6.281 1 98.44 24 VAL B C 1
ATOM 1882 O O . VAL B 1 24 ? -14.82 20.406 5.699 1 98.44 24 VAL B O 1
ATOM 1885 N N . LEU B 1 25 ? -14.586 21.688 7.5 1 98.69 25 LEU B N 1
ATOM 1886 C CA . LEU B 1 25 ? -14.023 20.609 8.297 1 98.69 25 LEU B CA 1
ATOM 1887 C C . LEU B 1 25 ? -15.031 19.469 8.469 1 98.69 25 LEU B C 1
ATOM 1889 O O . LEU B 1 25 ? -14.688 18.297 8.344 1 98.69 25 LEU B O 1
ATOM 1893 N N . GLN B 1 26 ? -16.281 19.812 8.727 1 98.38 26 GLN B N 1
ATOM 1894 C CA . GLN B 1 26 ? -17.312 18.797 8.883 1 98.38 26 GLN B CA 1
ATOM 1895 C C . GLN B 1 26 ? -17.578 18.078 7.562 1 98.38 26 GLN B C 1
ATOM 1897 O O . GLN B 1 26 ? -17.75 16.859 7.539 1 98.38 26 GLN B O 1
ATOM 1902 N N . GLU B 1 27 ? -17.609 18.844 6.492 1 97.75 27 GLU B N 1
ATOM 1903 C CA . GLU B 1 27 ? -17.766 18.234 5.176 1 97.75 27 GLU B CA 1
ATOM 1904 C C . GLU B 1 27 ? -16.703 17.172 4.926 1 97.75 27 GLU B C 1
ATOM 1906 O O . GLU B 1 27 ? -17 16.094 4.426 1 97.75 27 GLU B O 1
ATOM 1911 N N . TYR B 1 28 ? -15.484 17.516 5.27 1 98.38 28 TYR B N 1
ATOM 1912 C CA . TYR B 1 28 ? -14.359 16.641 4.992 1 98.38 28 TYR B CA 1
ATOM 1913 C C . TYR B 1 28 ? -14.359 15.438 5.934 1 98.38 28 TYR B C 1
ATOM 1915 O O . TYR B 1 28 ? -14.203 14.297 5.5 1 98.38 28 TYR B O 1
ATOM 1923 N N . PHE B 1 29 ? -14.594 15.594 7.23 1 98.25 29 PHE B N 1
ATOM 1924 C CA . PHE B 1 29 ? -14.297 14.578 8.234 1 98.25 29 PHE B CA 1
ATOM 1925 C C . PHE B 1 29 ? -15.547 13.773 8.578 1 98.25 29 PHE B C 1
ATOM 1927 O O . PHE B 1 29 ? -15.461 12.648 9.07 1 98.25 29 PHE B O 1
ATOM 1934 N N . THR B 1 30 ? -16.75 14.328 8.328 1 97.44 30 THR B N 1
ATOM 1935 C CA . THR B 1 30 ? -17.891 13.68 8.969 1 97.44 30 THR B CA 1
ATOM 1936 C C . THR B 1 30 ? -18.969 13.367 7.938 1 97.44 30 THR B C 1
ATOM 1938 O O . THR B 1 30 ? -19.891 12.594 8.211 1 97.44 30 THR B O 1
ATOM 1941 N N . ARG B 1 31 ? -18.875 13.898 6.762 1 96.88 31 ARG B N 1
ATOM 1942 C CA . ARG B 1 31 ? -19.938 13.688 5.785 1 96.88 31 ARG B CA 1
ATOM 1943 C C . ARG B 1 31 ? -19.516 12.703 4.707 1 96.88 31 ARG B C 1
ATOM 1945 O O . ARG B 1 31 ? -18.5 12.922 4.023 1 96.88 31 ARG B O 1
ATOM 1952 N N . PRO B 1 32 ? -20.312 11.672 4.52 1 96.88 32 PRO B N 1
ATOM 1953 C CA . PRO B 1 32 ? -20 10.727 3.441 1 96.88 32 PRO B CA 1
ATOM 1954 C C . PRO B 1 32 ? -20.141 11.359 2.055 1 96.88 32 PRO B C 1
ATOM 1956 O O . PRO B 1 32 ? -21.016 12.195 1.839 1 96.88 32 PRO B O 1
ATOM 1959 N N . LEU B 1 33 ? -19.297 10.914 1.166 1 95.38 33 LEU B N 1
ATOM 1960 C CA . LEU B 1 33 ? -19.422 11.328 -0.229 1 95.38 33 LEU B CA 1
ATOM 1961 C C . LEU B 1 33 ? -20.688 10.758 -0.854 1 95.38 33 LEU B C 1
ATOM 1963 O O . LEU B 1 33 ? -21.031 9.594 -0.631 1 95.38 33 LEU B O 1
ATOM 1967 N N . ARG B 1 34 ? -21.375 11.523 -1.632 1 92.62 34 ARG B N 1
ATOM 1968 C CA . ARG B 1 34 ? -22.625 11.078 -2.271 1 92.62 34 ARG B CA 1
ATOM 1969 C C . ARG B 1 34 ? -22.344 9.945 -3.254 1 92.62 34 ARG B C 1
ATOM 1971 O O . ARG B 1 34 ? -23.109 8.977 -3.318 1 92.62 34 ARG B O 1
ATOM 1978 N N . LYS B 1 35 ? -21.219 10.016 -3.895 1 89.62 35 LYS B N 1
ATOM 1979 C CA . LYS B 1 35 ? -20.891 9.086 -4.969 1 89.62 35 LYS B CA 1
ATOM 1980 C C . LYS B 1 35 ? -20.641 7.688 -4.422 1 89.62 35 LYS B C 1
ATOM 1982 O O . LYS B 1 35 ? -21.031 6.691 -5.027 1 89.62 35 LYS B O 1
ATOM 1987 N N . THR B 1 36 ? -20.031 7.555 -3.281 1 89.56 36 THR B N 1
ATOM 1988 C CA . THR B 1 36 ? -19.578 6.262 -2.787 1 89.56 36 THR B CA 1
ATOM 1989 C C . THR B 1 36 ? -20.344 5.852 -1.539 1 89.56 36 THR B C 1
ATOM 1991 O O . THR B 1 36 ? -20.375 4.672 -1.178 1 89.56 36 THR B O 1
ATOM 1994 N N . GLY B 1 37 ? -20.938 6.832 -0.872 1 94.5 37 GLY B N 1
ATOM 1995 C CA . GLY B 1 37 ? -21.609 6.586 0.393 1 94.5 37 GLY B CA 1
ATOM 1996 C C . GLY B 1 37 ? -20.641 6.41 1.555 1 94.5 37 GLY B C 1
ATOM 1997 O O . GLY B 1 37 ? -21.062 6.113 2.674 1 94.5 37 GLY B O 1
ATOM 1998 N N . TYR B 1 38 ? -19.328 6.621 1.292 1 95.06 38 TYR B N 1
ATOM 1999 C CA . TYR B 1 38 ? -18.312 6.465 2.328 1 95.06 38 TYR B CA 1
ATOM 2000 C C . TYR B 1 38 ? -17.672 7.805 2.668 1 95.06 38 TYR B C 1
ATOM 2002 O O . TYR B 1 38 ? -17.75 8.75 1.879 1 95.06 38 TYR B O 1
ATOM 2010 N N . LEU B 1 39 ? -17.141 7.863 3.902 1 96.5 39 LEU B N 1
ATOM 2011 C CA . LEU B 1 39 ? -16.297 9 4.254 1 96.5 39 LEU B CA 1
ATOM 2012 C C . LEU B 1 39 ? -15.055 9.047 3.365 1 96.5 39 LEU B C 1
ATOM 2014 O O . LEU B 1 39 ? -14.609 8.023 2.855 1 96.5 39 LEU B O 1
ATOM 2018 N N . ARG B 1 40 ? -14.539 10.25 3.15 1 96.69 40 ARG B N 1
ATOM 2019 C CA . ARG B 1 40 ? -13.227 10.391 2.527 1 96.69 40 ARG B CA 1
ATOM 2020 C C . ARG B 1 40 ? -12.18 9.57 3.271 1 96.69 40 ARG B C 1
ATOM 2022 O O . ARG B 1 40 ? -12.117 9.602 4.504 1 96.69 40 ARG B O 1
ATOM 2029 N N . THR B 1 41 ? -11.367 8.852 2.502 1 96.88 41 THR B N 1
ATOM 2030 C CA . THR B 1 41 ? -10.359 8.016 3.15 1 96.88 41 THR B CA 1
ATOM 2031 C C . THR B 1 41 ? -9.383 8.867 3.953 1 96.88 41 THR B C 1
ATOM 2033 O O . THR B 1 41 ? -8.883 8.438 4.996 1 96.88 41 THR B O 1
ATOM 2036 N N . GLY B 1 42 ? -9.109 10.109 3.486 1 97.69 42 GLY B N 1
ATOM 2037 C CA . GLY B 1 42 ? -8.242 11.008 4.238 1 97.69 42 GLY B CA 1
ATOM 2038 C C . GLY B 1 42 ? -8.781 11.344 5.613 1 97.69 42 GLY B C 1
ATOM 2039 O O . GLY B 1 42 ? -8.008 11.617 6.535 1 97.69 42 GLY B O 1
ATOM 2040 N N . ALA B 1 43 ? -10.086 11.359 5.77 1 97.5 43 ALA B N 1
ATOM 2041 C CA . ALA B 1 43 ? -10.719 11.641 7.051 1 97.5 43 ALA B CA 1
ATOM 2042 C C . ALA B 1 43 ? -10.43 10.531 8.062 1 97.5 43 ALA B C 1
ATOM 2044 O O . ALA B 1 43 ? -10.57 10.742 9.273 1 97.5 43 ALA B O 1
ATOM 2045 N N . LEU B 1 44 ? -10.023 9.375 7.52 1 95.94 44 LEU B N 1
ATOM 2046 C CA . LEU B 1 44 ? -9.805 8.203 8.367 1 95.94 44 LEU B CA 1
ATOM 2047 C C . LEU B 1 44 ? -8.328 8.07 8.734 1 95.94 44 LEU B C 1
ATOM 2049 O O . LEU B 1 44 ? -7.973 7.266 9.602 1 95.94 44 LEU B O 1
ATOM 2053 N N . TRP B 1 45 ? -7.523 8.875 8.172 1 97.19 45 TRP B N 1
ATOM 2054 C CA . TRP B 1 45 ? -6.07 8.789 8.227 1 97.19 45 TRP B CA 1
ATOM 2055 C C . TRP B 1 45 ? -5.562 8.953 9.656 1 97.19 45 TRP B C 1
ATOM 2057 O O . TRP B 1 45 ? -4.738 8.164 10.117 1 97.19 45 TRP B O 1
ATOM 2067 N N . ASP B 1 46 ? -6.027 9.906 10.359 1 96.88 46 ASP B N 1
ATOM 2068 C CA . ASP B 1 46 ? -5.422 10.352 11.617 1 96.88 46 ASP B CA 1
ATOM 2069 C C . ASP B 1 46 ? -5.578 9.297 12.711 1 96.88 46 ASP B C 1
ATOM 2071 O O . ASP B 1 46 ? -4.68 9.109 13.531 1 96.88 46 ASP B O 1
ATOM 2075 N N . SER B 1 47 ? -6.672 8.578 12.672 1 94.75 47 SER B N 1
ATOM 2076 C CA . SER B 1 47 ? -6.945 7.621 13.742 1 94.75 47 SER B CA 1
ATOM 2077 C C . SER B 1 47 ? -6.727 6.188 13.273 1 94.75 47 SER B C 1
ATOM 2079 O O . SER B 1 47 ? -6.887 5.242 14.047 1 94.75 47 SER B O 1
ATOM 2081 N N . TRP B 1 48 ? -6.359 5.98 12.047 1 96.62 48 TRP B N 1
ATOM 2082 C CA . TRP B 1 48 ? -6.277 4.648 11.461 1 96.62 48 TRP B CA 1
ATOM 2083 C C . TRP B 1 48 ? -5.16 3.834 12.102 1 96.62 48 TRP B C 1
ATOM 2085 O O . TRP B 1 48 ? -3.988 4.207 12.031 1 96.62 48 TRP B O 1
ATOM 2095 N N . ASP B 1 49 ? -5.453 2.797 12.805 1 96.75 49 ASP B N 1
ATOM 2096 C CA . ASP B 1 49 ? -4.531 1.926 13.531 1 96.75 49 ASP B CA 1
ATOM 2097 C C . ASP B 1 49 ? -5.07 0.5 13.609 1 96.75 49 ASP B C 1
ATOM 2099 O O . ASP B 1 49 ? -5.387 0.011 14.695 1 96.75 49 ASP B O 1
ATOM 2103 N N . PRO B 1 50 ? -5.047 -0.189 12.484 1 95.56 50 PRO B N 1
ATOM 2104 C CA . PRO B 1 50 ? -5.727 -1.486 12.438 1 95.56 50 PRO B CA 1
ATOM 2105 C C . PRO B 1 50 ? -5.059 -2.535 13.328 1 95.56 50 PRO B C 1
ATOM 2107 O O . PRO B 1 50 ? -5.723 -3.443 13.828 1 95.56 50 PRO B O 1
ATOM 2110 N N . SER B 1 51 ? -3.793 -2.455 13.508 1 94 51 SER B N 1
ATOM 2111 C CA . SER B 1 51 ? -3.1 -3.455 14.312 1 94 51 SER B CA 1
ATOM 2112 C C . SER B 1 51 ? -3.105 -3.076 15.789 1 94 51 SER B C 1
ATOM 2114 O O . SER B 1 51 ? -2.855 -3.918 16.656 1 94 51 SER B O 1
ATOM 2116 N N . GLY B 1 52 ? -3.299 -1.724 16.078 1 95.81 52 GLY B N 1
ATOM 2117 C CA . GLY B 1 52 ? -3.195 -1.223 17.453 1 95.81 52 GLY B CA 1
ATOM 2118 C C . GLY B 1 52 ? -1.762 -1.051 17.906 1 95.81 52 GLY B C 1
ATOM 2119 O O . GLY B 1 52 ? -1.507 -0.872 19.109 1 95.81 52 GLY B O 1
ATOM 2120 N N . ASN B 1 53 ? -0.809 -1.148 16.984 1 95.69 53 ASN B N 1
ATOM 2121 C CA . ASN B 1 53 ? 0.6 -1.142 17.359 1 95.69 53 ASN B CA 1
ATOM 2122 C C . ASN B 1 53 ? 1.265 0.19 17.031 1 95.69 53 ASN B C 1
ATOM 2124 O O . ASN B 1 53 ? 2.488 0.314 17.109 1 95.69 53 ASN B O 1
ATOM 2128 N N . ARG B 1 54 ? 0.545 1.157 16.625 1 95.44 54 ARG B N 1
ATOM 2129 C CA . ARG B 1 54 ? 1.113 2.422 16.172 1 95.44 54 ARG B CA 1
ATOM 2130 C C . ARG B 1 54 ? 2.033 3.021 17.234 1 95.44 54 ARG B C 1
ATOM 2132 O O . ARG B 1 54 ? 3.131 3.486 16.922 1 95.44 54 ARG B O 1
ATOM 2139 N N . ASP B 1 55 ? 1.62 3.014 18.5 1 95.94 55 ASP B N 1
ATOM 2140 C CA . ASP B 1 55 ? 2.432 3.582 19.578 1 95.94 55 ASP B CA 1
ATOM 2141 C C . ASP B 1 55 ? 3.713 2.777 19.766 1 95.94 55 ASP B C 1
ATOM 2143 O O . ASP B 1 55 ? 4.793 3.352 19.938 1 95.94 55 ASP B O 1
ATOM 2147 N N . ARG B 1 56 ? 3.564 1.466 19.75 1 97.06 56 ARG B N 1
ATOM 2148 C CA . ARG B 1 56 ? 4.711 0.578 19.906 1 97.06 56 ARG B CA 1
ATOM 2149 C C . ARG B 1 56 ? 5.742 0.799 18.812 1 97.06 56 ARG B C 1
ATOM 2151 O O . ARG B 1 56 ? 6.945 0.748 19.062 1 97.06 56 ARG B O 1
ATOM 2158 N N . ASP B 1 57 ? 5.215 1.079 17.641 1 97.75 57 ASP B N 1
ATOM 2159 C CA . ASP B 1 57 ? 6.078 1.178 16.469 1 97.75 57 ASP B CA 1
ATOM 2160 C C . ASP B 1 57 ? 6.34 2.637 16.094 1 97.75 57 ASP B C 1
ATOM 2162 O O . ASP B 1 57 ? 6.562 2.957 14.922 1 97.75 57 ASP B O 1
ATOM 2166 N N . ALA B 1 58 ? 6.281 3.52 17.062 1 98.19 58 ALA B N 1
ATOM 2167 C CA . ALA B 1 58 ? 6.383 4.957 16.828 1 98.19 58 ALA B CA 1
ATOM 2168 C C . ALA B 1 58 ? 7.691 5.301 16.109 1 98.19 58 ALA B C 1
ATOM 2170 O O . ALA B 1 58 ? 7.773 6.305 15.398 1 98.19 58 ALA B O 1
ATOM 2171 N N . ASN B 1 59 ? 8.766 4.488 16.297 1 98.75 59 ASN B N 1
ATOM 2172 C CA . ASN B 1 59 ? 10.062 4.773 15.695 1 98.75 59 ASN B CA 1
ATOM 2173 C C . ASN B 1 59 ? 10.43 3.744 14.625 1 98.75 59 ASN B C 1
ATOM 2175 O O . ASN B 1 59 ? 11.609 3.531 14.336 1 98.75 59 ASN B O 1
ATOM 2179 N N . ILE B 1 60 ? 9.422 3.043 14.109 1 98.62 60 ILE B N 1
ATOM 2180 C CA . ILE B 1 60 ? 9.633 2.025 13.086 1 98.62 60 ILE B CA 1
ATOM 2181 C C . ILE B 1 60 ? 8.695 2.281 11.906 1 98.62 60 ILE B C 1
ATOM 2183 O O . ILE B 1 60 ? 7.477 2.369 12.086 1 98.62 60 ILE B O 1
ATOM 2187 N N . PHE B 1 61 ? 9.273 2.449 10.75 1 98.69 61 PHE B N 1
ATOM 2188 C CA . PHE B 1 61 ? 8.445 2.439 9.555 1 98.69 61 PHE B CA 1
ATOM 2189 C C . PHE B 1 61 ? 7.996 1.021 9.219 1 98.69 61 PHE B C 1
ATOM 2191 O O . PHE B 1 61 ? 8.828 0.133 9.016 1 98.69 61 PHE B O 1
ATOM 2198 N N . THR B 1 62 ? 6.75 0.82 9.18 1 98.31 62 THR B N 1
ATOM 2199 C CA . THR B 1 62 ? 6.164 -0.493 8.938 1 98.31 62 THR B CA 1
ATOM 2200 C C . THR B 1 62 ? 5.332 -0.485 7.66 1 98.31 62 THR B C 1
ATOM 2202 O O . THR B 1 62 ? 5.125 0.569 7.055 1 98.31 62 THR B O 1
ATOM 2205 N N . ALA B 1 63 ? 4.855 -1.646 7.293 1 98.31 63 ALA B N 1
ATOM 2206 C CA . ALA B 1 63 ? 3.965 -1.759 6.145 1 98.31 63 ALA B CA 1
ATOM 2207 C C . ALA B 1 63 ? 2.674 -0.978 6.371 1 98.31 63 ALA B C 1
ATOM 2209 O O . ALA B 1 63 ? 2.092 -0.44 5.426 1 98.31 63 ALA B O 1
ATOM 2210 N N . GLU B 1 64 ? 2.244 -0.895 7.648 1 98.19 64 GLU B N 1
ATOM 2211 C CA . GLU B 1 64 ? 1.028 -0.151 7.965 1 98.19 64 GLU B CA 1
ATOM 2212 C C . GLU B 1 64 ? 1.171 1.322 7.594 1 98.19 64 GLU B C 1
ATOM 2214 O O . GLU B 1 64 ? 0.211 1.95 7.145 1 98.19 64 GLU B O 1
ATOM 2219 N N . ASP B 1 65 ? 2.355 1.873 7.766 1 98.44 65 ASP B N 1
ATOM 2220 C CA . ASP B 1 65 ? 2.607 3.26 7.387 1 98.44 65 ASP B CA 1
ATOM 2221 C C . ASP B 1 65 ? 2.512 3.443 5.875 1 98.44 65 ASP B C 1
ATOM 2223 O O . ASP B 1 65 ? 2.014 4.465 5.395 1 98.44 65 ASP B O 1
ATOM 2227 N N . LEU B 1 66 ? 3.008 2.471 5.133 1 98.44 66 LEU B N 1
ATOM 2228 C CA . LEU B 1 66 ? 2.939 2.533 3.678 1 98.44 66 LEU B CA 1
ATOM 2229 C C . LEU B 1 66 ? 1.497 2.42 3.195 1 98.44 66 LEU B C 1
ATOM 2231 O O . LEU B 1 66 ? 1.106 3.084 2.23 1 98.44 66 LEU B O 1
ATOM 2235 N N . VAL B 1 67 ? 0.713 1.592 3.859 1 98.38 67 VAL B N 1
ATOM 2236 C CA . VAL B 1 67 ? -0.697 1.498 3.496 1 98.38 67 VAL B CA 1
ATOM 2237 C C . VAL B 1 67 ? -1.42 2.783 3.891 1 98.38 67 VAL B C 1
ATOM 2239 O O . VAL B 1 67 ? -2.318 3.24 3.182 1 98.38 67 VAL B O 1
ATOM 2242 N N . ALA B 1 68 ? -1.04 3.369 4.977 1 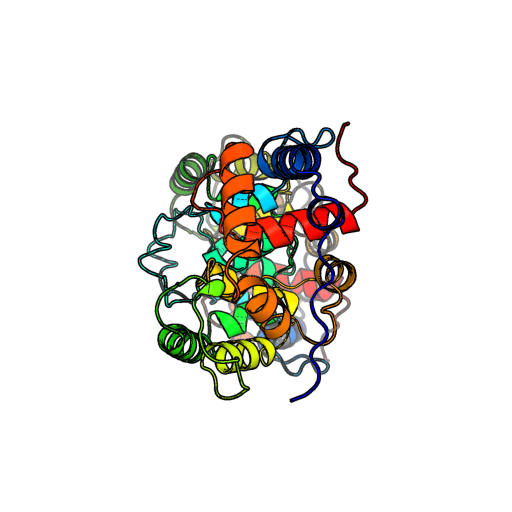98.25 68 ALA B N 1
ATOM 2243 C CA . ALA B 1 68 ? -1.711 4.562 5.484 1 98.25 68 ALA B CA 1
ATOM 2244 C C . ALA B 1 68 ? -1.64 5.703 4.473 1 98.25 68 ALA B C 1
ATOM 2246 O O . ALA B 1 68 ? -2.586 6.484 4.34 1 98.25 68 ALA B O 1
ATOM 2247 N N . VAL B 1 69 ? -0.527 5.824 3.752 1 98.12 69 VAL B N 1
ATOM 2248 C CA . VAL B 1 69 ? -0.396 6.973 2.863 1 98.12 69 VAL B CA 1
ATOM 2249 C C . VAL B 1 69 ? -1.383 6.848 1.705 1 98.12 69 VAL B C 1
ATOM 2251 O O . VAL B 1 69 ? -1.712 7.84 1.051 1 98.12 69 VAL B O 1
ATOM 2254 N N . THR B 1 70 ? -1.874 5.609 1.434 1 98 70 THR B N 1
ATOM 2255 C CA . THR B 1 70 ? -2.887 5.461 0.396 1 98 70 THR B CA 1
ATOM 2256 C C . THR B 1 70 ? -4.18 6.164 0.799 1 98 70 THR B C 1
ATOM 2258 O O . THR B 1 70 ? -4.945 6.613 -0.06 1 98 70 THR B O 1
ATOM 2261 N N . LEU B 1 71 ? -4.465 6.301 2.088 1 97.94 71 LEU B N 1
ATOM 2262 C CA . LEU B 1 71 ? -5.645 7.004 2.576 1 97.94 71 LEU B CA 1
ATOM 2263 C C . LEU B 1 71 ? -5.598 8.477 2.193 1 97.94 71 LEU B C 1
ATOM 2265 O O . LEU B 1 71 ? -6.625 9.164 2.199 1 97.94 71 LEU B O 1
ATOM 2269 N N . LEU B 1 72 ? -4.379 8.945 1.903 1 98.19 72 LEU B N 1
ATOM 2270 C CA . LEU B 1 72 ? -4.203 10.32 1.433 1 98.19 72 LEU B CA 1
ATOM 2271 C C . LEU B 1 72 ? -3.852 10.344 -0.05 1 98.19 72 LEU B C 1
ATOM 2273 O O . LEU B 1 72 ? -3.104 11.219 -0.5 1 98.19 72 LEU B O 1
ATOM 2277 N N . SER B 1 73 ? -4.246 9.383 -0.763 1 96.44 73 SER B N 1
ATOM 2278 C CA . SER B 1 73 ? -4.234 9.297 -2.221 1 96.44 73 SER B CA 1
ATOM 2279 C C . SER B 1 73 ? -2.811 9.219 -2.76 1 96.44 73 SER B C 1
ATOM 2281 O O . SER B 1 73 ? -2.51 9.773 -3.816 1 96.44 73 SER B O 1
ATOM 2283 N N . VAL B 1 74 ? -1.936 8.641 -1.983 1 96.88 74 VAL B N 1
ATOM 2284 C CA . VAL B 1 74 ? -0.586 8.359 -2.463 1 96.88 74 VAL B CA 1
ATOM 2285 C C . VAL B 1 74 ? -0.484 6.895 -2.895 1 96.88 74 VAL B C 1
ATOM 2287 O O . VAL B 1 74 ? -0.938 5.996 -2.18 1 96.88 74 VAL B O 1
ATOM 2290 N N . GLN B 1 75 ? 0.019 6.699 -4.062 1 95.12 75 GLN B N 1
ATOM 2291 C CA . GLN B 1 75 ? 0.311 5.344 -4.52 1 95.12 75 GLN B CA 1
ATOM 2292 C C . GLN B 1 75 ? 1.66 4.863 -3.99 1 95.12 75 GLN B C 1
ATOM 2294 O O . GLN B 1 75 ? 2.666 5.57 -4.109 1 95.12 75 GLN B O 1
ATOM 2299 N N . VAL B 1 76 ? 1.649 3.695 -3.443 1 95.12 76 VAL B N 1
ATOM 2300 C CA . VAL B 1 76 ? 2.881 3.121 -2.912 1 95.12 76 VAL B CA 1
ATOM 2301 C C . VAL B 1 76 ? 3.67 2.457 -4.039 1 95.12 76 VAL B C 1
ATOM 2303 O O . VAL B 1 76 ? 3.262 1.417 -4.559 1 95.12 76 VAL B O 1
ATOM 2306 N N . PRO B 1 77 ? 4.773 3.074 -4.383 1 96.12 77 PRO B N 1
ATOM 2307 C CA . PRO B 1 77 ? 5.574 2.422 -5.426 1 96.12 77 PRO B CA 1
ATOM 2308 C C . PRO B 1 77 ? 6.25 1.145 -4.938 1 96.12 77 PRO B C 1
ATOM 2310 O O . PRO B 1 77 ? 6.82 1.123 -3.842 1 96.12 77 PRO B O 1
ATOM 2313 N N . ALA B 1 78 ? 6.238 0.15 -5.762 1 96.62 78 ALA B N 1
ATOM 2314 C CA . ALA B 1 78 ? 6.758 -1.165 -5.395 1 96.62 78 ALA B CA 1
ATOM 2315 C C . ALA B 1 78 ? 8.227 -1.084 -5 1 96.62 78 ALA B C 1
ATOM 2317 O O . ALA B 1 78 ? 8.625 -1.58 -3.943 1 96.62 78 ALA B O 1
ATOM 2318 N N . GLN B 1 79 ? 9.062 -0.451 -5.848 1 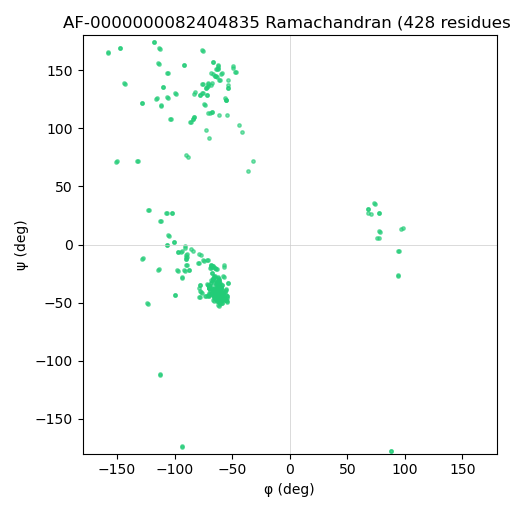95.06 79 GLN B N 1
ATOM 2319 C CA . GLN B 1 79 ? 10.5 -0.379 -5.605 1 95.06 79 GLN B CA 1
ATOM 2320 C C . GLN B 1 79 ? 10.805 0.406 -4.332 1 95.06 79 GLN B C 1
ATOM 2322 O O . GLN B 1 79 ? 11.664 0.009 -3.541 1 95.06 79 GLN B O 1
ATOM 2327 N N . GLY B 1 80 ? 10.07 1.463 -4.137 1 96 80 GLY B N 1
ATOM 2328 C CA . GLY B 1 80 ? 10.227 2.244 -2.922 1 96 80 GLY B CA 1
ATOM 2329 C C . GLY B 1 80 ? 9.883 1.465 -1.665 1 96 80 GLY B C 1
ATOM 2330 O O . GLY B 1 80 ? 10.625 1.511 -0.681 1 96 80 GLY B O 1
ATOM 2331 N N . ALA B 1 81 ? 8.75 0.758 -1.721 1 96.69 81 ALA B N 1
ATOM 2332 C CA . ALA B 1 81 ? 8.328 -0.056 -0.583 1 96.69 81 ALA B CA 1
ATOM 2333 C C . ALA B 1 81 ? 9.375 -1.109 -0.243 1 96.69 81 ALA B C 1
ATOM 2335 O O . ALA B 1 81 ? 9.656 -1.361 0.932 1 96.69 81 ALA B O 1
ATOM 2336 N N . PHE B 1 82 ? 9.984 -1.684 -1.3 1 95.81 82 PHE B N 1
ATOM 2337 C CA . PHE B 1 82 ? 11 -2.713 -1.119 1 95.81 82 PHE B CA 1
ATOM 2338 C C . PHE B 1 82 ? 12.211 -2.154 -0.372 1 95.81 82 PHE B C 1
ATOM 2340 O O . PHE B 1 82 ? 12.703 -2.775 0.573 1 95.81 82 PHE B O 1
ATOM 2347 N N . PHE B 1 83 ? 12.641 -0.991 -0.703 1 96.25 83 PHE B N 1
ATOM 2348 C CA . PHE B 1 83 ? 13.812 -0.387 -0.069 1 96.25 83 PHE B CA 1
ATOM 2349 C C . PHE B 1 83 ? 13.461 0.146 1.315 1 96.25 83 PHE B C 1
ATOM 2351 O O . PHE B 1 83 ? 14.219 -0.043 2.268 1 96.25 83 PHE B O 1
ATOM 2358 N N . LEU B 1 84 ? 12.297 0.763 1.432 1 97.88 84 LEU B N 1
ATOM 2359 C CA . LEU B 1 84 ? 11.875 1.396 2.678 1 97.88 84 LEU B CA 1
ATOM 2360 C C . LEU B 1 84 ? 11.742 0.362 3.791 1 97.88 84 LEU B C 1
ATOM 2362 O O . LEU B 1 84 ? 12.141 0.615 4.93 1 97.88 84 LEU B O 1
ATOM 2366 N N . LEU B 1 85 ? 11.234 -0.831 3.465 1 98.06 85 LEU B N 1
ATOM 2367 C CA . LEU B 1 85 ? 11.008 -1.866 4.465 1 98.06 85 LEU B CA 1
ATOM 2368 C C . LEU B 1 85 ? 12.125 -2.9 4.445 1 98.06 85 LEU B C 1
ATOM 2370 O O . LEU B 1 85 ? 12.078 -3.889 5.18 1 98.06 85 LEU B O 1
ATOM 2374 N N . GLY B 1 86 ? 13.133 -2.729 3.607 1 96.25 86 GLY B N 1
ATOM 2375 C CA . GLY B 1 86 ? 14.273 -3.619 3.477 1 96.25 86 GLY B CA 1
ATOM 2376 C C . GLY B 1 86 ? 15.57 -2.994 3.941 1 96.25 86 GLY B C 1
ATOM 2377 O O . GLY B 1 86 ? 15.688 -2.559 5.09 1 96.25 86 GLY B O 1
ATOM 2378 N N . GLU B 1 87 ? 16.422 -2.758 2.998 1 95.25 87 GLU B N 1
ATOM 2379 C CA . GLU B 1 87 ? 17.797 -2.385 3.316 1 95.25 87 GLU B CA 1
ATOM 2380 C C . GLU B 1 87 ? 17.859 -1.016 3.988 1 95.25 87 GLU B C 1
ATOM 2382 O O . GLU B 1 87 ? 18.75 -0.757 4.805 1 95.25 87 GLU B O 1
ATOM 2387 N N . ASN B 1 88 ? 16.938 -0.116 3.701 1 98 88 ASN B N 1
ATOM 2388 C CA . ASN B 1 88 ? 17 1.243 4.23 1 98 88 ASN B CA 1
ATOM 2389 C C . ASN B 1 88 ? 16.281 1.353 5.574 1 98 88 ASN B C 1
ATOM 2391 O O . ASN B 1 88 ? 16.406 2.367 6.266 1 98 88 ASN B O 1
ATOM 2395 N N . ASN B 1 89 ? 15.602 0.35 5.984 1 98.5 89 ASN B N 1
ATOM 2396 C CA . ASN B 1 89 ? 14.672 0.452 7.105 1 98.5 89 ASN B CA 1
ATOM 2397 C C . ASN B 1 89 ? 15.398 0.801 8.406 1 98.5 89 ASN B C 1
ATOM 2399 O O . ASN B 1 89 ? 14.984 1.709 9.125 1 98.5 89 ASN B O 1
ATOM 2403 N N . ALA B 1 90 ? 16.453 0.075 8.664 1 98.38 90 ALA B N 1
ATOM 2404 C CA . ALA B 1 90 ? 17.156 0.281 9.922 1 98.38 90 ALA B CA 1
ATOM 2405 C C . ALA B 1 90 ? 17.656 1.718 10.039 1 98.38 90 ALA B C 1
ATOM 2407 O O . ALA B 1 90 ? 17.531 2.346 11.094 1 98.38 90 ALA B O 1
ATOM 2408 N N . GLU B 1 91 ? 18.234 2.234 9 1 98.62 91 GLU B N 1
ATOM 2409 C CA . GLU B 1 91 ? 18.734 3.604 9 1 98.62 91 GLU B CA 1
ATOM 2410 C C . GLU B 1 91 ? 17.609 4.609 9.156 1 98.62 91 GLU B C 1
ATOM 2412 O O . GLU B 1 91 ? 17.734 5.582 9.906 1 98.62 91 GLU B O 1
ATOM 2417 N N . LEU B 1 92 ? 16.516 4.418 8.461 1 98.88 92 LEU B N 1
ATOM 2418 C CA . LEU B 1 92 ? 15.367 5.312 8.547 1 98.88 92 LEU B CA 1
ATOM 2419 C C . LEU B 1 92 ? 14.805 5.324 9.961 1 98.88 92 LEU B C 1
ATOM 2421 O O . LEU B 1 92 ? 14.406 6.375 10.469 1 98.88 92 LEU B O 1
ATOM 2425 N N . ASN B 1 93 ? 14.789 4.117 10.562 1 98.88 93 ASN B N 1
ATOM 2426 C CA . ASN B 1 93 ? 14.297 4.027 11.93 1 98.88 93 ASN B CA 1
ATOM 2427 C C . ASN B 1 93 ? 15.203 4.773 12.906 1 98.88 93 ASN B C 1
ATOM 2429 O O . ASN B 1 93 ? 14.719 5.418 13.836 1 98.88 93 ASN B O 1
ATOM 2433 N N . ARG B 1 94 ? 16.469 4.695 12.68 1 98.81 94 ARG B N 1
ATOM 2434 C CA . ARG B 1 94 ? 17.406 5.453 13.508 1 98.81 94 ARG B CA 1
ATOM 2435 C C . ARG B 1 94 ? 17.188 6.953 13.352 1 98.81 94 ARG B C 1
ATOM 2437 O O . ARG B 1 94 ? 17.156 7.688 14.336 1 98.81 94 ARG B O 1
ATOM 2444 N N . LEU B 1 95 ? 17.031 7.379 12.117 1 98.88 95 LEU B N 1
ATOM 2445 C CA . LEU B 1 95 ? 16.781 8.789 11.844 1 98.88 95 LEU B CA 1
ATOM 2446 C C . LEU B 1 95 ? 15.469 9.234 12.461 1 98.88 95 LEU B C 1
ATOM 2448 O O . LEU B 1 95 ? 15.367 10.352 12.992 1 98.88 95 LEU B O 1
ATOM 2452 N N . LEU B 1 96 ? 14.469 8.359 12.375 1 98.88 96 LEU B N 1
ATOM 2453 C CA . LEU B 1 96 ? 13.18 8.648 12.977 1 98.88 96 LEU B CA 1
ATOM 2454 C C . LEU B 1 96 ? 13.305 8.789 14.492 1 98.88 96 LEU B C 1
ATOM 2456 O O . LEU B 1 96 ? 12.703 9.688 15.094 1 98.88 96 LEU B O 1
ATOM 2460 N N . ALA B 1 97 ? 14.07 7.918 15.109 1 98.81 97 ALA B N 1
ATOM 2461 C CA . ALA B 1 97 ? 14.32 8 16.547 1 98.81 97 ALA B CA 1
ATOM 2462 C C . ALA B 1 97 ? 15.039 9.297 16.906 1 98.81 97 ALA B C 1
ATOM 2464 O O . ALA B 1 97 ? 14.758 9.906 17.938 1 98.81 97 ALA B O 1
ATOM 2465 N N . ASP B 1 98 ? 15.945 9.742 16.047 1 98.62 98 ASP B N 1
ATOM 2466 C CA . ASP B 1 98 ? 16.688 10.984 16.266 1 98.62 98 ASP B CA 1
ATOM 2467 C C . ASP B 1 98 ? 15.758 12.195 16.25 1 98.62 98 ASP B C 1
ATOM 2469 O O . ASP B 1 98 ? 16.047 13.211 16.891 1 98.62 98 ASP B O 1
ATOM 2473 N N . VAL B 1 99 ? 14.648 12.117 15.547 1 98.5 99 VAL B N 1
ATOM 2474 C CA . VAL B 1 99 ? 13.664 13.195 15.5 1 98.5 99 VAL B CA 1
ATOM 2475 C C . VAL B 1 99 ? 13.062 13.398 16.891 1 98.5 99 VAL B C 1
ATOM 2477 O O . VAL B 1 99 ? 12.719 14.523 17.266 1 98.5 99 VAL B O 1
ATOM 2480 N N . GLY B 1 100 ? 12.969 12.273 17.625 1 98.06 100 GLY B N 1
ATOM 2481 C CA . GLY B 1 100 ? 12.375 12.344 18.953 1 98.06 100 GLY B CA 1
ATOM 2482 C C . GLY B 1 100 ? 10.867 12.164 18.953 1 98.06 100 GLY B C 1
ATOM 2483 O O . GLY B 1 100 ? 10.273 11.945 17.891 1 98.06 100 GLY B O 1
ATOM 2484 N N . PRO B 1 101 ? 10.25 12.25 20.062 1 97.75 101 PRO B N 1
ATOM 2485 C CA . PRO B 1 101 ? 8.805 12.031 20.188 1 97.75 101 PRO B CA 1
ATOM 2486 C C . PRO B 1 101 ? 7.988 13.102 19.469 1 97.75 101 PRO B C 1
ATOM 2488 O O . PRO B 1 101 ? 8.484 14.203 19.219 1 97.75 101 PRO B O 1
ATOM 2491 N N . ASP B 1 102 ? 6.828 12.789 19.141 1 97.81 102 ASP B N 1
ATOM 2492 C CA . ASP B 1 102 ? 5.906 13.734 18.531 1 97.81 102 ASP B CA 1
ATOM 2493 C C . ASP B 1 102 ? 5.637 14.914 19.453 1 97.81 102 ASP B C 1
ATOM 2495 O O . ASP B 1 102 ? 5.57 14.75 20.672 1 97.81 102 ASP B O 1
ATOM 2499 N N . ARG B 1 103 ? 5.543 16.031 18.891 1 97.44 103 ARG B N 1
ATOM 2500 C CA . ARG B 1 103 ? 5.27 17.297 19.578 1 97.44 103 ARG B CA 1
ATOM 2501 C C . ARG B 1 103 ? 4.688 18.328 18.625 1 97.44 103 ARG B C 1
ATOM 2503 O O . ARG B 1 103 ? 4.777 18.172 17.406 1 97.44 103 ARG B O 1
ATOM 2510 N N . ASP B 1 104 ? 4.137 19.375 19.219 1 97.56 104 ASP B N 1
ATOM 2511 C CA . ASP B 1 104 ? 3.492 20.391 18.375 1 97.56 104 ASP B CA 1
ATOM 2512 C C . ASP B 1 104 ? 4.527 21.203 17.609 1 97.56 104 ASP B C 1
ATOM 2514 O O . ASP B 1 104 ? 5.469 21.734 18.203 1 97.56 104 ASP B O 1
ATOM 2518 N N . LEU B 1 105 ? 4.309 21.281 16.328 1 97.88 105 LEU B N 1
ATOM 2519 C CA . LEU B 1 105 ? 5.164 22.094 15.477 1 97.88 105 LEU B CA 1
ATOM 2520 C C . LEU B 1 105 ? 5.25 23.516 15.992 1 97.88 105 LEU B C 1
ATOM 2522 O O . LEU B 1 105 ? 6.305 24.156 15.906 1 97.88 105 LEU B O 1
ATOM 2526 N N . SER B 1 106 ? 4.18 24.031 16.594 1 96.31 106 SER B N 1
ATOM 2527 C CA . SER B 1 106 ? 4.094 25.406 17.109 1 96.31 106 SER B CA 1
ATOM 2528 C C . SER B 1 106 ? 5.082 25.625 18.25 1 96.31 106 SER B C 1
ATOM 2530 O O . SER B 1 106 ? 5.445 26.766 18.531 1 96.31 106 SER B O 1
ATOM 2532 N N . ASN B 1 107 ? 5.52 24.547 18.859 1 95.88 107 ASN B N 1
ATOM 2533 C CA . ASN B 1 107 ? 6.395 24.656 20.016 1 95.88 107 ASN B CA 1
ATOM 2534 C C . ASN B 1 107 ? 7.867 24.594 19.625 1 95.88 107 ASN B C 1
ATOM 2536 O O . ASN B 1 107 ? 8.75 24.75 20.469 1 95.88 107 ASN B O 1
ATOM 2540 N N . GLU B 1 108 ? 8.109 24.328 18.328 1 95.62 108 GLU B N 1
ATOM 2541 C CA . GLU B 1 108 ? 9.492 24.266 17.875 1 95.62 108 GLU B CA 1
ATOM 2542 C C . GLU B 1 108 ? 10.125 25.656 17.859 1 95.62 108 GLU B C 1
ATOM 2544 O O . GLU B 1 108 ? 9.734 26.516 17.078 1 95.62 108 GLU B O 1
ATOM 2549 N N . PRO B 1 109 ? 11.078 25.906 18.688 1 89.38 109 PRO B N 1
ATOM 2550 C CA . PRO B 1 109 ? 11.586 27.266 18.859 1 89.38 109 PRO B CA 1
ATOM 2551 C C . PRO B 1 109 ? 12.531 27.688 17.734 1 89.38 109 PRO B C 1
ATOM 2553 O O . PRO B 1 109 ? 12.547 28.875 17.359 1 89.38 109 PRO B O 1
ATOM 2556 N N . ASP B 1 110 ? 13.305 26.75 17.234 1 91.81 110 ASP B N 1
ATOM 2557 C CA . ASP B 1 110 ? 14.328 27.078 16.25 1 91.81 110 ASP B CA 1
ATOM 2558 C C . ASP B 1 110 ? 13.906 26.609 14.852 1 91.81 110 ASP B C 1
ATOM 2560 O O . ASP B 1 110 ? 13.195 25.609 14.711 1 91.81 110 ASP B O 1
ATOM 2564 N N . PRO B 1 111 ? 14.336 27.359 13.883 1 92.38 111 PRO B N 1
ATOM 2565 C CA . PRO B 1 111 ? 14.086 26.938 12.508 1 92.38 111 PRO B CA 1
ATOM 2566 C C . PRO B 1 111 ? 14.711 25.578 12.195 1 92.38 111 PRO B C 1
ATOM 2568 O O . PRO B 1 111 ? 15.766 25.234 12.734 1 92.38 111 PRO B O 1
ATOM 2571 N N . PHE B 1 112 ? 13.992 24.875 11.328 1 93 112 PHE B N 1
ATOM 2572 C CA . PHE B 1 112 ? 14.57 23.641 10.836 1 93 112 PHE B CA 1
ATOM 2573 C C . PHE B 1 112 ? 15.625 23.906 9.773 1 93 112 PHE B C 1
ATOM 2575 O O . PHE B 1 112 ? 15.406 24.703 8.859 1 93 112 PHE B O 1
ATOM 2582 N N . THR B 1 113 ? 16.781 23.344 9.945 1 93.19 113 THR B N 1
ATOM 2583 C CA . THR B 1 113 ? 17.891 23.422 9.008 1 93.19 113 THR B CA 1
ATOM 2584 C C . THR B 1 113 ? 18.188 22.062 8.391 1 93.19 113 THR B C 1
ATOM 2586 O O . THR B 1 113 ? 17.625 21.047 8.828 1 93.19 113 THR B O 1
ATOM 2589 N N . PRO B 1 114 ? 18.969 22.016 7.395 1 92.62 114 PRO B N 1
ATOM 2590 C CA . PRO B 1 114 ? 19.328 20.719 6.793 1 92.62 114 PRO B CA 1
ATOM 2591 C C . PRO B 1 114 ? 19.969 19.75 7.793 1 92.62 114 PRO B C 1
ATOM 2593 O O . PRO B 1 114 ? 19.969 18.547 7.57 1 92.62 114 PRO B O 1
ATOM 2596 N N . GLU B 1 115 ? 20.453 20.266 8.93 1 94.69 115 GLU B N 1
ATOM 2597 C CA . GLU B 1 115 ? 21.094 19.438 9.938 1 94.69 115 GLU B CA 1
ATOM 2598 C C . GLU B 1 115 ? 20.094 18.922 10.961 1 94.69 115 GLU B C 1
ATOM 2600 O O . GLU B 1 115 ? 20.391 18.016 11.742 1 94.69 115 GLU B O 1
ATOM 2605 N N . SER B 1 116 ? 18.922 19.531 10.883 1 96.5 116 SER B N 1
ATOM 2606 C CA . SER B 1 116 ? 17.906 19.094 11.82 1 96.5 116 SER B CA 1
ATOM 2607 C C . SER B 1 116 ? 17.516 17.641 11.578 1 96.5 116 SER B C 1
ATOM 2609 O O . SER B 1 116 ? 17.453 17.188 10.438 1 96.5 116 SER B O 1
ATOM 2611 N N . PRO B 1 117 ? 17.219 16.922 12.648 1 97.75 117 PRO B N 1
ATOM 2612 C CA . PRO B 1 117 ? 16.875 15.5 12.516 1 97.75 117 PRO B CA 1
ATOM 2613 C C . PRO B 1 117 ? 15.719 15.266 11.547 1 97.75 117 PRO B C 1
ATOM 2615 O O . PRO B 1 117 ? 15.758 14.32 10.75 1 97.75 117 PRO B O 1
ATOM 2618 N N . VAL B 1 118 ? 14.742 16.094 11.539 1 97.5 118 VAL B N 1
ATOM 2619 C CA . VAL B 1 118 ? 13.57 15.883 10.688 1 97.5 118 VAL B CA 1
ATOM 2620 C C . VAL B 1 118 ? 13.953 16.094 9.227 1 97.5 118 VAL B C 1
ATOM 2622 O O . VAL B 1 118 ? 13.461 15.391 8.344 1 97.5 118 VAL B O 1
ATOM 2625 N N . TRP B 1 119 ? 14.812 17.062 8.953 1 96.81 119 TRP B N 1
ATOM 2626 C CA . TRP B 1 119 ? 15.266 17.312 7.586 1 96.81 119 TRP B CA 1
ATOM 2627 C C . TRP B 1 119 ? 16.141 16.172 7.09 1 96.81 119 TRP B C 1
ATOM 2629 O O . TRP B 1 119 ? 16.062 15.773 5.922 1 96.81 119 TRP B O 1
ATOM 2639 N N . ARG B 1 120 ? 16.984 15.688 7.961 1 98.38 120 ARG B N 1
ATOM 2640 C CA . ARG B 1 120 ? 17.812 14.539 7.609 1 98.38 120 ARG B CA 1
ATOM 2641 C C . ARG B 1 120 ? 16.953 13.328 7.273 1 98.38 120 ARG B C 1
ATOM 2643 O O . ARG B 1 120 ? 17.25 12.594 6.324 1 98.38 120 ARG B O 1
ATOM 2650 N N . LEU B 1 121 ? 15.922 13.141 8.086 1 98.81 121 LEU B N 1
ATOM 2651 C CA . LEU B 1 121 ? 15 12.039 7.82 1 98.81 121 LEU B CA 1
ATOM 2652 C C . LEU B 1 121 ? 14.297 12.234 6.477 1 98.81 121 LEU B C 1
ATOM 2654 O O . LEU B 1 121 ? 14.203 11.289 5.684 1 98.81 121 LEU B O 1
ATOM 2658 N N . GLU B 1 122 ? 13.797 13.43 6.207 1 98.5 122 GLU B N 1
ATOM 2659 C CA . GLU B 1 122 ? 13.125 13.711 4.941 1 98.5 122 GLU B CA 1
ATOM 2660 C C . GLU B 1 122 ? 14.062 13.484 3.756 1 98.5 122 GLU B C 1
ATOM 2662 O O . GLU B 1 122 ? 13.656 12.906 2.744 1 98.5 122 GLU B O 1
ATOM 2667 N N . THR B 1 123 ? 15.266 13.961 3.91 1 98.19 123 THR B N 1
ATOM 2668 C CA . THR B 1 123 ? 16.266 13.789 2.859 1 98.19 123 THR B CA 1
ATOM 2669 C C . THR B 1 123 ? 16.531 12.305 2.602 1 98.19 123 THR B C 1
ATOM 2671 O O . THR B 1 123 ? 16.547 11.867 1.452 1 98.19 123 THR B O 1
ATOM 2674 N N . ALA B 1 124 ? 16.688 11.516 3.639 1 98.62 124 ALA B N 1
ATOM 2675 C CA . ALA B 1 124 ? 16.938 10.086 3.508 1 98.62 124 ALA B CA 1
ATOM 2676 C C . ALA B 1 124 ? 15.773 9.383 2.816 1 98.62 124 ALA B C 1
ATOM 2678 O O . ALA B 1 124 ? 15.977 8.516 1.966 1 98.62 124 ALA B O 1
ATOM 2679 N N . LEU B 1 125 ? 14.547 9.75 3.184 1 98.75 125 LEU B N 1
ATOM 2680 C CA . LEU B 1 125 ? 13.367 9.172 2.551 1 98.75 125 LEU B CA 1
ATOM 2681 C C . LEU B 1 125 ? 13.336 9.5 1.062 1 98.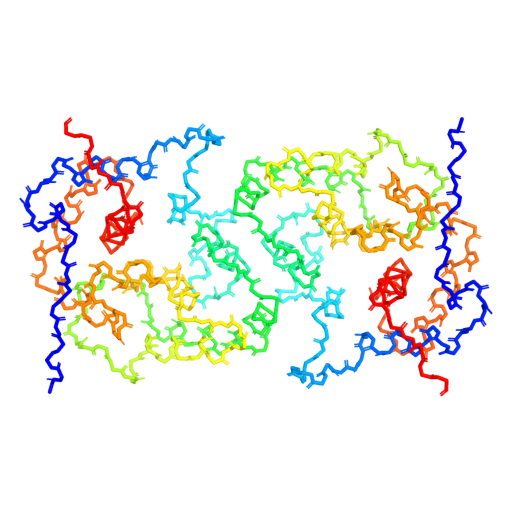75 125 LEU B C 1
ATOM 2683 O O . LEU B 1 125 ? 13.086 8.617 0.235 1 98.75 125 LEU B O 1
ATOM 2687 N N . ARG B 1 126 ? 13.656 10.719 0.724 1 98.06 126 ARG B N 1
ATOM 2688 C CA . ARG B 1 126 ? 13.547 11.188 -0.655 1 98.06 126 ARG B CA 1
ATOM 2689 C C . ARG B 1 126 ? 14.672 10.625 -1.516 1 98.06 126 ARG B C 1
ATOM 2691 O O . ARG B 1 126 ? 14.625 10.711 -2.744 1 98.06 126 ARG B O 1
ATOM 2698 N N . GLU B 1 127 ? 15.664 10.102 -0.917 1 97.56 127 GLU B N 1
ATOM 2699 C CA . GLU B 1 127 ? 16.75 9.453 -1.65 1 97.56 127 GLU B CA 1
ATOM 2700 C C . GLU B 1 127 ? 16.359 8.047 -2.092 1 97.56 127 GLU B C 1
ATOM 2702 O O . GLU B 1 127 ? 17.016 7.445 -2.939 1 97.56 127 GLU B O 1
ATOM 2707 N N . ILE B 1 128 ? 15.336 7.555 -1.515 1 96.94 128 ILE B N 1
ATOM 2708 C CA . ILE B 1 128 ? 14.852 6.234 -1.907 1 96.94 128 ILE B CA 1
ATOM 2709 C C . ILE B 1 128 ? 14.117 6.332 -3.244 1 96.94 128 ILE B C 1
ATOM 2711 O O . ILE B 1 128 ? 13.227 7.168 -3.412 1 96.94 128 ILE B O 1
ATOM 2715 N N . HIS B 1 129 ? 14.492 5.457 -4.117 1 92.31 129 HIS B N 1
ATOM 2716 C CA . HIS B 1 129 ? 13.883 5.438 -5.445 1 92.31 129 HIS B CA 1
ATOM 2717 C C . HIS B 1 129 ? 12.367 5.309 -5.355 1 92.31 129 HIS B C 1
ATOM 2719 O O . HIS B 1 129 ? 11.852 4.418 -4.676 1 92.31 129 HIS B O 1
ATOM 2725 N N . GLY B 1 130 ? 11.641 6.254 -5.969 1 91.56 130 GLY B N 1
ATOM 2726 C CA . GLY B 1 130 ? 10.188 6.203 -6.016 1 91.56 130 GLY B CA 1
ATOM 2727 C C . GLY B 1 130 ? 9.523 7.004 -4.91 1 91.56 130 GLY B C 1
ATOM 2728 O O . GLY B 1 130 ? 8.297 7.16 -4.898 1 91.56 130 GLY B O 1
ATOM 2729 N N . VAL B 1 131 ? 10.32 7.52 -4.02 1 96.69 131 VAL B N 1
ATOM 2730 C CA . VAL B 1 131 ? 9.75 8.281 -2.914 1 96.69 131 VAL B CA 1
ATOM 2731 C C . VAL B 1 131 ? 9.961 9.773 -3.156 1 96.69 131 VAL B C 1
ATOM 2733 O O . VAL B 1 131 ? 11.086 10.273 -3.074 1 96.69 131 VAL B O 1
ATOM 2736 N N . GLY B 1 132 ? 8.953 10.453 -3.465 1 96.75 132 GLY B N 1
ATOM 2737 C CA . GLY B 1 132 ? 9.008 11.891 -3.635 1 96.75 132 GLY B CA 1
ATOM 2738 C C . GLY B 1 132 ? 8.648 12.656 -2.373 1 96.75 132 GLY B C 1
ATOM 2739 O O . GLY B 1 132 ? 8.398 12.055 -1.325 1 96.75 132 GLY B O 1
ATOM 2740 N N . ARG B 1 133 ? 8.547 13.938 -2.482 1 97.19 133 ARG B N 1
ATOM 2741 C CA . ARG B 1 133 ? 8.305 14.859 -1.374 1 97.19 133 ARG B CA 1
ATOM 2742 C C . ARG B 1 133 ? 6.953 14.586 -0.722 1 97.19 133 ARG B C 1
ATOM 2744 O O . ARG B 1 133 ? 6.836 14.609 0.505 1 97.19 133 ARG B O 1
ATOM 2751 N N . THR B 1 134 ? 5.945 14.352 -1.541 1 98.12 134 THR B N 1
ATOM 2752 C CA . THR B 1 134 ? 4.602 14.109 -1.029 1 98.12 134 THR B CA 1
ATOM 2753 C C . THR B 1 134 ? 4.574 12.867 -0.146 1 98.12 134 THR B C 1
ATOM 2755 O O . THR B 1 134 ? 4.121 12.922 1 1 98.12 134 THR B O 1
ATOM 2758 N N . MET B 1 135 ? 5.121 11.781 -0.612 1 98.25 135 MET B N 1
ATOM 2759 C CA . MET B 1 135 ? 5.125 10.547 0.169 1 98.25 135 MET B CA 1
ATOM 2760 C C . MET B 1 135 ? 6 10.688 1.409 1 98.25 135 MET B C 1
ATOM 2762 O O . MET B 1 135 ? 5.617 10.25 2.498 1 98.25 135 MET B O 1
ATOM 2766 N N . ALA B 1 136 ? 7.164 11.312 1.248 1 98.56 136 ALA B N 1
ATOM 2767 C CA . ALA B 1 136 ? 8.07 11.484 2.379 1 98.56 136 ALA B CA 1
ATOM 2768 C C . ALA B 1 136 ? 7.41 12.273 3.502 1 98.56 136 ALA B C 1
ATOM 2770 O O . ALA B 1 136 ? 7.465 11.875 4.668 1 98.56 136 ALA B O 1
ATOM 2771 N N . SER B 1 137 ? 6.789 13.383 3.156 1 98.75 137 SER B N 1
ATOM 2772 C CA . SER B 1 137 ? 6.145 14.211 4.168 1 98.75 137 SER B CA 1
ATOM 2773 C C . SER B 1 137 ? 5.023 13.453 4.871 1 98.75 137 SER B C 1
ATOM 2775 O O . SER B 1 137 ? 4.863 13.57 6.09 1 98.75 137 SER B O 1
ATOM 2777 N N . LYS B 1 138 ? 4.27 12.648 4.121 1 98.69 138 LYS B N 1
ATOM 2778 C CA . LYS B 1 138 ? 3.16 11.898 4.703 1 98.69 138 LYS B CA 1
ATOM 2779 C C . LYS B 1 138 ? 3.666 10.773 5.594 1 98.69 138 LYS B C 1
ATOM 2781 O O . LYS B 1 138 ? 3.066 10.477 6.633 1 98.69 138 LYS B O 1
ATOM 2786 N N . LEU B 1 139 ? 4.766 10.172 5.234 1 98.81 139 LEU B N 1
ATOM 2787 C CA . LEU B 1 139 ? 5.348 9.141 6.082 1 98.81 139 LEU B CA 1
ATOM 2788 C C . LEU B 1 139 ? 5.848 9.727 7.398 1 98.81 139 LEU B C 1
ATOM 2790 O O . LEU B 1 139 ? 5.637 9.141 8.461 1 98.81 139 LEU B O 1
ATOM 2794 N N . ILE B 1 140 ? 6.508 10.867 7.316 1 98.88 140 ILE B N 1
ATOM 2795 C CA . ILE B 1 140 ? 6.984 11.508 8.539 1 98.88 140 ILE B CA 1
ATOM 2796 C C . ILE B 1 140 ? 5.797 11.945 9.391 1 98.88 140 ILE B C 1
ATOM 2798 O O . ILE B 1 140 ? 5.777 11.719 10.602 1 98.88 140 ILE B O 1
ATOM 2802 N N . ALA B 1 141 ? 4.816 12.508 8.742 1 98.75 141 ALA B N 1
ATOM 2803 C CA . ALA B 1 141 ? 3.617 12.953 9.453 1 98.75 141 ALA B CA 1
ATOM 2804 C C . ALA B 1 141 ? 2.904 11.773 10.117 1 98.75 141 ALA B C 1
ATOM 2806 O O . ALA B 1 141 ? 2.318 11.922 11.188 1 98.75 141 ALA B O 1
ATOM 2807 N N . ARG B 1 142 ? 2.924 10.633 9.492 1 98.69 142 ARG B N 1
ATOM 2808 C CA . ARG B 1 142 ? 2.33 9.43 10.062 1 98.69 142 ARG B CA 1
ATOM 2809 C C . ARG B 1 142 ? 2.973 9.086 11.406 1 98.69 142 ARG B C 1
ATOM 2811 O O . ARG B 1 142 ? 2.291 8.641 12.328 1 98.69 142 ARG B O 1
ATOM 2818 N N . LYS B 1 143 ? 4.238 9.359 11.484 1 98.81 143 LYS B N 1
ATOM 2819 C CA . LYS B 1 143 ? 5.012 8.992 12.672 1 98.81 143 LYS B CA 1
ATOM 2820 C C . LYS B 1 143 ? 5.059 10.141 13.672 1 98.81 143 LYS B C 1
ATOM 2822 O O . LYS B 1 143 ? 5.168 9.922 14.883 1 98.81 143 LYS B O 1
ATOM 2827 N N . ARG B 1 144 ? 4.977 11.375 13.133 1 98.69 144 ARG B N 1
ATOM 2828 C CA . ARG B 1 144 ? 4.969 12.602 13.93 1 98.69 144 ARG B CA 1
ATOM 2829 C C . ARG B 1 144 ? 3.846 13.531 13.484 1 98.69 144 ARG B C 1
ATOM 2831 O O . ARG B 1 144 ? 4.102 14.617 12.961 1 98.69 144 ARG B O 1
ATOM 2838 N N . PRO B 1 145 ? 2.59 13.141 13.812 1 98.25 145 PRO B N 1
ATOM 2839 C CA . PRO B 1 145 ? 1.429 13.828 13.25 1 98.25 145 PRO B CA 1
ATOM 2840 C C . PRO B 1 145 ? 1.293 15.266 13.758 1 98.25 145 PRO B C 1
ATOM 2842 O O . PRO B 1 145 ? 0.686 16.109 13.086 1 98.25 145 PRO B O 1
ATOM 2845 N N . ARG B 1 146 ? 1.814 15.625 14.891 1 98.38 146 ARG B N 1
ATOM 2846 C CA . ARG B 1 146 ? 1.723 16.984 15.414 1 98.38 146 ARG B CA 1
ATOM 2847 C C . ARG B 1 146 ? 2.9 17.828 14.945 1 98.38 146 ARG B C 1
ATOM 2849 O O . ARG B 1 146 ? 2.836 19.062 14.961 1 98.38 146 ARG B O 1
ATOM 2856 N N . LEU B 1 147 ? 3.928 17.188 14.5 1 98.31 147 LEU B N 1
ATOM 2857 C CA . LEU B 1 147 ? 5.191 17.875 14.258 1 98.31 147 LEU B CA 1
ATOM 2858 C C . LEU B 1 147 ? 5.352 18.203 12.773 1 98.31 147 LEU B C 1
ATOM 2860 O O . LEU B 1 147 ? 5.871 19.266 12.422 1 98.31 147 LEU B O 1
ATOM 2864 N N . TYR B 1 148 ? 5.039 17.312 11.891 1 98.56 148 TYR B N 1
ATOM 2865 C CA . TYR B 1 148 ? 5.438 17.469 10.5 1 98.56 148 TYR B CA 1
ATOM 2866 C C . TYR B 1 148 ? 4.223 17.703 9.609 1 98.56 148 TYR B C 1
ATOM 2868 O O . TYR B 1 148 ? 3.334 16.844 9.531 1 98.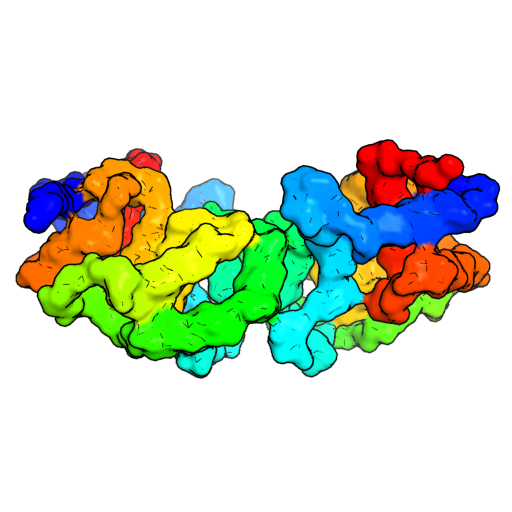56 148 TYR B O 1
ATOM 2876 N N . PRO B 1 149 ? 4.141 18.812 8.922 1 98.25 149 PRO B N 1
ATOM 2877 C CA . PRO B 1 149 ? 3.01 19.094 8.039 1 98.25 149 PRO B CA 1
ATOM 2878 C C . PRO B 1 149 ? 3.076 18.297 6.73 1 98.25 149 PRO B C 1
ATOM 2880 O O . PRO B 1 149 ? 4.148 18.172 6.133 1 98.25 149 PRO B O 1
ATOM 2883 N N . ILE B 1 150 ? 1.985 17.797 6.301 1 98.31 150 ILE B N 1
ATOM 2884 C CA . ILE B 1 150 ? 1.875 17.062 5.043 1 98.31 150 ILE B CA 1
ATOM 2885 C C . ILE B 1 150 ? 1.996 18.031 3.867 1 98.31 150 ILE B C 1
ATOM 2887 O O . ILE B 1 150 ? 1.413 19.125 3.885 1 98.31 150 ILE B O 1
ATOM 2891 N N . TYR B 1 151 ? 2.758 17.625 2.9 1 97.75 151 TYR B N 1
ATOM 2892 C CA . TYR B 1 151 ? 2.854 18.375 1.651 1 97.75 151 TYR B CA 1
ATOM 2893 C C . TYR B 1 151 ? 2.176 17.609 0.513 1 97.75 151 TYR B C 1
ATOM 2895 O O . TYR B 1 151 ? 2.316 16.391 0.397 1 97.75 151 TYR B O 1
ATOM 2903 N N . ASP B 1 152 ? 1.449 18.203 -0.257 1 96.06 152 ASP B N 1
ATOM 2904 C CA . ASP B 1 152 ? 1.086 17.812 -1.617 1 96.06 152 ASP B CA 1
ATOM 2905 C C . ASP B 1 152 ? 0.88 19.047 -2.5 1 96.06 152 ASP B C 1
ATOM 2907 O O . ASP B 1 152 ? 0.878 20.172 -2.008 1 96.06 152 ASP B O 1
ATOM 2911 N N . ASP B 1 153 ? 0.762 18.938 -3.773 1 97 153 ASP B N 1
ATOM 2912 C CA . ASP B 1 153 ? 0.756 20.031 -4.742 1 97 153 ASP B CA 1
ATOM 2913 C C . ASP B 1 153 ? -0.401 20.984 -4.477 1 97 153 ASP B C 1
ATOM 2915 O O . ASP B 1 153 ? -0.257 22.203 -4.641 1 97 153 ASP B O 1
ATOM 2919 N N . VAL B 1 154 ? -1.527 20.484 -4.105 1 98.19 154 VAL B N 1
ATOM 2920 C CA . VAL B 1 154 ? -2.707 21.312 -3.852 1 98.19 154 VAL B CA 1
ATOM 2921 C C . VAL B 1 154 ? -2.465 22.203 -2.635 1 98.19 154 VAL B C 1
ATOM 2923 O O . VAL B 1 154 ? -2.693 23.406 -2.688 1 98.19 154 VAL B O 1
ATOM 2926 N N . ILE B 1 155 ? -1.982 21.625 -1.579 1 98.31 155 ILE B N 1
ATOM 2927 C CA . ILE B 1 155 ? -1.727 22.344 -0.343 1 98.31 155 ILE B CA 1
ATOM 2928 C C . ILE B 1 155 ? -0.639 23.391 -0.577 1 98.31 155 ILE B C 1
ATOM 2930 O O . ILE B 1 155 ? -0.785 24.547 -0.176 1 98.31 155 ILE B O 1
ATOM 2934 N N . GLY B 1 156 ? 0.445 22.953 -1.252 1 98.12 156 GLY B N 1
ATOM 2935 C CA . GLY B 1 156 ? 1.524 23.891 -1.55 1 98.12 156 GLY B CA 1
ATOM 2936 C C . GLY B 1 156 ? 1.07 25.094 -2.348 1 98.12 156 GLY B C 1
ATOM 2937 O O . GLY B 1 156 ? 1.511 26.219 -2.092 1 98.12 156 GLY B O 1
ATOM 2938 N N . ARG B 1 157 ? 0.249 24.828 -3.268 1 98.06 157 ARG B N 1
ATOM 2939 C CA . ARG B 1 157 ? -0.284 25.906 -4.094 1 98.06 157 ARG B CA 1
ATOM 2940 C C . ARG B 1 157 ? -1.149 26.844 -3.266 1 98.06 157 ARG B C 1
ATOM 2942 O O . ARG B 1 157 ? -1.016 28.062 -3.367 1 98.06 157 ARG B O 1
ATOM 2949 N N . GLU B 1 158 ? -2.023 26.359 -2.434 1 98.06 158 GLU B N 1
ATOM 2950 C CA . GLU B 1 158 ? -2.975 27.156 -1.673 1 98.06 158 GLU B CA 1
ATOM 2951 C C . GLU B 1 158 ? -2.271 27.969 -0.58 1 98.06 158 GLU B C 1
ATOM 2953 O O . GLU B 1 158 ? -2.639 29.109 -0.306 1 98.06 158 GLU B O 1
ATOM 2958 N N . LEU B 1 159 ? -1.274 27.344 -0.006 1 98.19 159 LEU B N 1
ATOM 2959 C CA . LEU B 1 159 ? -0.579 28 1.095 1 98.19 159 LEU B CA 1
ATOM 2960 C C . LEU B 1 159 ? 0.578 28.844 0.577 1 98.19 159 LEU B C 1
ATOM 2962 O O . LEU B 1 159 ? 1.135 29.656 1.315 1 98.19 159 LEU B O 1
ATOM 2966 N N . GLY B 1 160 ? 0.922 28.703 -0.676 1 97.56 160 GLY B N 1
ATOM 2967 C CA . GLY B 1 160 ? 2.07 29.406 -1.238 1 97.56 160 GLY B CA 1
ATOM 2968 C C . GLY B 1 160 ? 3.398 28.828 -0.774 1 97.56 160 GLY B C 1
ATOM 2969 O O . GLY B 1 160 ? 4.355 29.578 -0.557 1 97.56 160 GLY B O 1
ATOM 2970 N N . THR B 1 161 ? 3.443 27.484 -0.606 1 97.19 161 THR B N 1
ATOM 2971 C CA . THR B 1 161 ? 4.617 26.875 0.014 1 97.19 161 THR B CA 1
ATOM 2972 C C . THR B 1 161 ? 5.238 25.828 -0.907 1 97.19 161 THR B C 1
ATOM 2974 O O . THR B 1 161 ? 5.816 24.844 -0.439 1 97.19 161 THR B O 1
ATOM 2977 N N . LYS B 1 162 ? 5.148 25.953 -2.158 1 95.81 162 LYS B N 1
ATOM 2978 C CA . LYS B 1 162 ? 5.676 24.984 -3.117 1 95.81 162 LYS B CA 1
ATOM 2979 C C . LYS B 1 162 ? 7.195 24.891 -3.025 1 95.81 162 LYS B C 1
ATOM 2981 O O . LYS B 1 162 ? 7.762 23.797 -3.098 1 95.81 162 LYS B O 1
ATOM 2986 N N . ALA B 1 163 ? 7.875 26 -2.812 1 93.75 163 ALA B N 1
ATOM 2987 C CA . ALA B 1 163 ? 9.336 26.016 -2.762 1 93.75 163 ALA B CA 1
ATOM 2988 C C . ALA B 1 163 ? 9.844 25.516 -1.418 1 93.75 163 ALA B C 1
ATOM 2990 O O . ALA B 1 163 ? 10.883 24.844 -1.354 1 93.75 163 ALA B O 1
ATOM 2991 N N . ALA B 1 164 ? 9.133 25.875 -0.351 1 93.81 164 ALA B N 1
ATOM 2992 C CA . ALA B 1 164 ? 9.391 25.469 1.025 1 93.81 164 ALA B CA 1
ATOM 2993 C C . ALA B 1 164 ? 8.078 25.266 1.79 1 93.81 164 ALA B C 1
ATOM 2995 O O . ALA B 1 164 ? 7.133 26.047 1.623 1 93.81 164 ALA B O 1
ATOM 2996 N N . HIS B 1 165 ? 8.047 24.234 2.568 1 96 165 HIS B N 1
ATOM 2997 C CA . HIS B 1 165 ? 6.762 23.938 3.188 1 96 165 HIS B CA 1
ATOM 2998 C C . HIS B 1 165 ? 6.879 23.891 4.707 1 96 165 HIS B C 1
ATOM 3000 O O . HIS B 1 165 ? 6.16 24.609 5.41 1 96 165 HIS B O 1
ATOM 3006 N N . LEU B 1 166 ? 7.809 23.172 5.23 1 96.25 166 LEU B N 1
ATOM 3007 C CA . LEU B 1 166 ? 7.926 22.922 6.664 1 96.25 166 LEU B CA 1
ATOM 3008 C C . LEU B 1 166 ? 8.156 24.219 7.426 1 96.25 166 LEU B C 1
ATOM 3010 O O . LEU B 1 166 ? 7.395 24.562 8.328 1 96.25 166 LEU B O 1
ATOM 3014 N N . GLU B 1 167 ? 9.141 25 7.027 1 94.69 167 GLU B N 1
ATOM 3015 C CA . GLU B 1 167 ? 9.547 26.172 7.797 1 94.69 167 GLU B CA 1
ATOM 3016 C C . GLU B 1 167 ? 8.5 27.266 7.734 1 94.69 167 GLU B C 1
ATOM 3018 O O . GLU B 1 167 ? 8.164 27.875 8.75 1 94.69 167 GLU B O 1
ATOM 3023 N N . PRO B 1 168 ? 7.934 27.547 6.535 1 95.25 168 PRO B N 1
ATOM 3024 C CA . PRO B 1 168 ? 6.875 28.562 6.516 1 95.25 168 PRO B CA 1
ATOM 3025 C C . PRO B 1 168 ? 5.672 28.172 7.375 1 95.25 168 PRO B C 1
ATOM 3027 O O . PRO B 1 168 ? 5.062 29.031 8.016 1 95.25 168 PRO B O 1
ATOM 3030 N N . VAL B 1 169 ? 5.312 26.891 7.457 1 97 169 VAL B N 1
ATOM 3031 C CA . VAL B 1 169 ? 4.191 26.438 8.273 1 97 169 VAL B CA 1
ATOM 3032 C C . VAL B 1 169 ? 4.555 26.562 9.758 1 97 169 VAL B C 1
ATOM 3034 O O . VAL B 1 169 ? 3.75 27.016 10.562 1 97 169 VAL B O 1
ATOM 3037 N N . ARG B 1 170 ? 5.777 26.141 10.102 1 96.81 170 ARG B N 1
ATOM 3038 C CA . ARG B 1 170 ? 6.234 26.297 11.477 1 96.81 170 ARG B CA 1
ATOM 3039 C C . ARG B 1 170 ? 6.137 27.75 11.938 1 96.81 170 ARG B C 1
ATOM 3041 O O . ARG B 1 170 ? 5.617 28.031 13.023 1 96.81 170 ARG B O 1
ATOM 3048 N N . GLU B 1 171 ? 6.637 28.625 11.102 1 95 171 GLU B N 1
ATOM 3049 C CA . GLU B 1 171 ? 6.645 30.047 11.445 1 95 171 GLU B CA 1
ATOM 3050 C C . GLU B 1 171 ? 5.227 30.562 11.648 1 95 171 GLU B C 1
ATOM 3052 O O . GLU B 1 171 ? 4.969 31.344 12.57 1 95 171 GLU B O 1
ATOM 3057 N N . ALA B 1 172 ? 4.336 30.172 10.781 1 95.44 172 ALA B N 1
ATOM 3058 C CA . ALA B 1 172 ? 2.945 30.609 10.867 1 95.44 172 ALA B CA 1
ATOM 3059 C C . ALA B 1 172 ? 2.303 30.156 12.172 1 95.44 172 ALA B C 1
ATOM 3061 O O . ALA B 1 172 ? 1.464 30.875 12.734 1 95.44 172 ALA B O 1
ATOM 3062 N N . LEU B 1 173 ? 2.725 29.047 12.656 1 96.44 173 LEU B N 1
ATOM 3063 C CA . LEU B 1 173 ? 2.102 28.469 13.844 1 96.44 173 LEU B CA 1
ATOM 3064 C C . LEU B 1 173 ? 2.82 28.922 15.109 1 96.44 173 LEU B C 1
ATOM 3066 O O . LEU B 1 173 ? 2.268 28.828 16.203 1 96.44 173 LEU B O 1
ATOM 3070 N N . HIS B 1 174 ? 4.035 29.328 14.953 1 93.12 174 HIS B N 1
ATOM 3071 C CA . HIS B 1 174 ? 4.934 29.547 16.078 1 93.12 174 HIS B CA 1
ATOM 3072 C C . HIS B 1 174 ? 4.426 30.672 16.984 1 93.12 174 HIS B C 1
ATOM 3074 O O . HIS B 1 174 ? 4.641 30.641 18.203 1 93.12 174 HIS B O 1
ATOM 3080 N N . ASP B 1 175 ? 3.773 31.703 16.422 1 85.19 175 ASP B N 1
ATOM 3081 C CA . ASP B 1 175 ? 3.256 32.781 17.266 1 85.19 175 ASP B CA 1
ATOM 3082 C C . ASP B 1 175 ? 2.117 32.281 18.141 1 85.19 175 ASP B C 1
ATOM 3084 O O . ASP B 1 175 ? 1.722 32.969 19.094 1 85.19 175 ASP B O 1
ATOM 3088 N N . GLY B 1 176 ? 1.526 31.203 17.859 1 88.44 176 GLY B N 1
ATOM 3089 C CA . GLY B 1 176 ? 0.548 30.516 18.688 1 88.44 176 GLY B CA 1
ATOM 3090 C C . GLY B 1 176 ? -0.884 30.891 18.359 1 88.44 176 GLY B C 1
ATOM 3091 O O . GLY B 1 176 ? -1.811 30.125 18.625 1 88.44 176 GLY B O 1
ATOM 3092 N N . GLU B 1 177 ? -1.048 32.094 17.828 1 93.81 177 GLU B N 1
ATOM 3093 C CA . GLU B 1 177 ? -2.41 32.531 17.578 1 93.81 177 GLU B CA 1
ATOM 3094 C C . GLU B 1 177 ? -3.125 31.625 16.578 1 93.81 177 GLU B C 1
ATOM 3096 O O . GLU B 1 177 ? -4.25 31.188 16.844 1 93.81 177 GLU B O 1
ATOM 3101 N N . LEU B 1 178 ? -2.484 31.375 15.477 1 96.25 178 LEU B N 1
ATOM 3102 C CA . LEU B 1 178 ? -3.08 30.5 14.477 1 96.25 178 LEU B CA 1
ATOM 3103 C C . LEU B 1 178 ? -3.275 29.094 15.039 1 96.25 178 LEU B C 1
ATOM 3105 O O . LEU B 1 178 ? -4.32 28.469 14.82 1 96.25 178 LEU B O 1
ATOM 3109 N N . HIS B 1 179 ? -2.305 28.594 15.742 1 97.69 179 HIS B N 1
ATOM 3110 C CA . HIS B 1 179 ? -2.385 27.281 16.359 1 97.69 179 HIS B CA 1
ATOM 3111 C C . HIS B 1 179 ? -3.623 27.156 17.234 1 97.69 179 HIS B C 1
ATOM 3113 O O . HIS B 1 179 ? -4.371 26.172 17.125 1 97.69 179 HIS B O 1
ATOM 3119 N N . VAL B 1 180 ? -3.828 28.125 18.094 1 97.56 180 VAL B N 1
ATOM 3120 C CA . VAL B 1 180 ? -4.957 28.141 19.016 1 97.56 180 VAL B CA 1
ATOM 3121 C C . VAL B 1 180 ? -6.266 28.188 18.234 1 97.56 180 VAL B C 1
ATOM 3123 O O . VAL B 1 180 ? -7.223 27.484 18.547 1 97.56 180 VAL B O 1
ATOM 3126 N N . ARG B 1 181 ? -6.277 29 17.266 1 98 181 ARG B N 1
ATOM 3127 C CA . ARG B 1 181 ? -7.473 29.125 16.438 1 98 181 ARG B CA 1
ATOM 3128 C C . ARG B 1 181 ? -7.812 27.812 15.758 1 98 181 ARG B C 1
ATOM 3130 O O . ARG B 1 181 ? -8.977 27.422 15.695 1 98 181 ARG B O 1
ATOM 3137 N N . LEU B 1 182 ? -6.844 27.156 15.219 1 98.5 182 LEU B N 1
ATOM 3138 C CA . LEU B 1 182 ? -7.051 25.875 14.555 1 98.5 182 LEU B CA 1
ATOM 3139 C C . LEU B 1 182 ? -7.598 24.844 15.531 1 98.5 182 LEU B C 1
ATOM 3141 O O . LEU B 1 182 ? -8.5 24.078 15.188 1 98.5 182 LEU B O 1
ATOM 3145 N N . LEU B 1 183 ? -7.094 24.797 16.734 1 98.25 183 LEU B N 1
ATOM 3146 C CA . LEU B 1 183 ? -7.594 23.875 17.75 1 98.25 183 LEU B CA 1
ATOM 3147 C C . LEU B 1 183 ? -9.039 24.219 18.125 1 98.25 183 LEU B C 1
ATOM 3149 O O . LEU B 1 183 ? -9.852 23.312 18.344 1 98.25 183 LEU B O 1
ATOM 3153 N N . ASP B 1 184 ? -9.281 25.5 18.219 1 98.38 184 ASP B N 1
ATOM 3154 C CA . ASP B 1 184 ? -10.648 25.922 18.5 1 98.38 184 ASP B CA 1
ATOM 3155 C C . ASP B 1 184 ? -11.602 25.469 17.391 1 98.38 184 ASP B C 1
ATOM 3157 O O . ASP B 1 184 ? -12.703 24.984 17.688 1 98.38 184 ASP B O 1
ATOM 3161 N N . LEU B 1 185 ? -11.203 25.641 16.172 1 98.69 185 LEU B N 1
ATOM 3162 C CA . LEU B 1 185 ? -12.016 25.203 15.039 1 98.69 185 LEU B CA 1
ATOM 3163 C C . LEU B 1 185 ? -12.258 23.703 15.078 1 98.69 185 LEU B C 1
ATOM 3165 O O . LEU B 1 185 ? -13.352 23.234 14.766 1 98.69 185 LEU B O 1
ATOM 3169 N N . ARG B 1 186 ? -11.234 22.938 15.43 1 98.75 186 ARG B N 1
ATOM 3170 C CA . ARG B 1 186 ? -11.375 21.484 15.57 1 98.75 186 ARG B CA 1
ATOM 3171 C C . ARG B 1 186 ? -12.469 21.141 16.578 1 98.75 186 ARG B C 1
ATOM 3173 O O . ARG B 1 186 ? -13.312 20.281 16.297 1 98.75 186 ARG B O 1
ATOM 3180 N N . VAL B 1 187 ? -12.453 21.797 17.703 1 98.62 187 VAL B N 1
ATOM 3181 C CA . VAL B 1 187 ? -13.422 21.562 18.766 1 98.62 187 VAL B CA 1
ATOM 3182 C C . VAL B 1 187 ? -14.82 21.953 18.297 1 98.62 187 VAL B C 1
ATOM 3184 O O . VAL B 1 187 ? -15.781 21.188 18.469 1 98.62 187 VAL B O 1
ATOM 3187 N N . ARG B 1 188 ? -14.914 23.078 17.703 1 98.44 188 ARG B N 1
ATOM 3188 C CA . ARG B 1 188 ? -16.203 23.562 17.234 1 98.44 188 ARG B CA 1
ATOM 3189 C C . ARG B 1 188 ? -16.766 22.656 16.156 1 98.44 188 ARG B C 1
ATOM 3191 O O . ARG B 1 188 ? -17.984 22.5 16.047 1 98.44 188 ARG B O 1
ATOM 3198 N N . ALA B 1 189 ? -15.93 22.078 15.367 1 98.56 189 ALA B N 1
ATOM 3199 C CA . ALA B 1 189 ? -16.375 21.188 14.305 1 98.56 189 ALA B CA 1
ATOM 3200 C C . ALA B 1 189 ? -16.734 19.812 14.867 1 98.56 189 ALA B C 1
ATOM 3202 O O . ALA B 1 189 ? -17.219 18.938 14.141 1 98.56 189 ALA B O 1
ATOM 3203 N N . GLY B 1 190 ? -16.453 19.547 16.172 1 98.25 190 GLY B N 1
ATOM 3204 C CA . GLY B 1 190 ? -16.781 18.266 16.797 1 98.25 190 GLY B CA 1
ATOM 3205 C C . GLY B 1 190 ? -15.812 17.156 16.422 1 98.25 190 GLY B C 1
ATOM 3206 O O . GLY B 1 190 ? -16.188 15.992 16.375 1 98.25 190 GLY B O 1
ATOM 3207 N N . LEU B 1 191 ? -14.594 17.5 16.094 1 98.19 191 LEU B N 1
ATOM 3208 C CA . LEU B 1 191 ? -13.625 16.531 15.609 1 98.19 191 LEU B CA 1
ATOM 3209 C C . LEU B 1 191 ? -12.805 15.961 16.766 1 98.19 191 LEU B C 1
ATOM 3211 O O . LEU B 1 191 ? -12.664 16.609 17.797 1 98.19 191 LEU B O 1
ATOM 3215 N N . ASP B 1 192 ? -12.32 14.773 16.531 1 95.94 192 ASP B N 1
ATOM 3216 C CA . ASP B 1 192 ? -11.523 14.055 17.516 1 95.94 192 ASP B CA 1
ATOM 3217 C C . ASP B 1 192 ? -10.219 14.789 17.812 1 95.94 192 ASP B C 1
ATOM 3219 O O . ASP B 1 192 ? -9.641 15.406 16.922 1 95.94 192 ASP B O 1
ATOM 3223 N N . ASP B 1 193 ? -9.719 14.617 19 1 94.06 193 ASP B N 1
ATOM 3224 C CA . ASP B 1 193 ? -8.5 15.281 19.438 1 94.06 193 ASP B CA 1
ATOM 3225 C C . ASP B 1 193 ? -7.273 14.695 18.734 1 94.06 193 ASP B C 1
ATOM 3227 O O . ASP B 1 193 ? -6.199 15.297 18.766 1 94.06 193 ASP B O 1
ATOM 3231 N N . ALA B 1 194 ? -7.43 13.562 18.094 1 92.88 194 ALA B N 1
ATOM 3232 C CA . ALA B 1 194 ? -6.34 12.93 17.359 1 92.88 194 ALA B CA 1
ATOM 3233 C C . ALA B 1 194 ? -5.969 13.758 16.125 1 92.88 194 ALA B C 1
ATOM 3235 O O . ALA B 1 194 ? -4.879 13.602 15.57 1 92.88 194 ALA B O 1
ATOM 3236 N N . ILE B 1 195 ? -6.852 14.633 15.703 1 97.81 195 ILE B N 1
ATOM 3237 C CA . ILE B 1 195 ? -6.582 15.5 14.562 1 97.81 195 ILE B CA 1
ATOM 3238 C C . ILE B 1 195 ? -5.801 16.734 15.023 1 97.81 195 ILE B C 1
ATOM 3240 O O . ILE B 1 195 ? -6.355 17.609 15.688 1 97.81 195 ILE B O 1
ATOM 3244 N N . PRO B 1 196 ? -4.539 16.828 14.695 1 98.12 196 PRO B N 1
ATOM 3245 C CA . PRO B 1 196 ? -3.746 17.953 15.18 1 98.12 196 PRO B CA 1
ATOM 3246 C C . PRO B 1 196 ? -4.047 19.25 14.438 1 98.12 196 PRO B C 1
ATOM 3248 O O . PRO B 1 196 ? -4.695 19.234 13.391 1 98.12 196 PRO B O 1
ATOM 3251 N N . ALA B 1 197 ? -3.584 20.344 14.984 1 98.12 197 ALA B N 1
ATOM 3252 C CA . ALA B 1 197 ? -3.797 21.656 14.406 1 98.12 197 ALA B CA 1
ATOM 3253 C C . ALA B 1 197 ? -3.291 21.719 12.969 1 98.12 197 ALA B C 1
ATOM 3255 O O . ALA B 1 197 ? -3.951 22.281 12.094 1 98.12 197 ALA B O 1
ATOM 3256 N N . ILE B 1 198 ? -2.172 21.125 12.688 1 98.19 198 ILE B N 1
ATOM 3257 C CA . ILE B 1 198 ? -1.58 21.203 11.359 1 98.19 198 ILE B CA 1
ATOM 3258 C C . ILE B 1 198 ? -2.453 20.453 10.359 1 98.19 198 ILE B C 1
ATOM 3260 O O . ILE B 1 198 ? -2.527 20.812 9.18 1 98.19 198 ILE B O 1
ATOM 3264 N N . ARG B 1 199 ? -3.152 19.391 10.781 1 98.44 199 ARG B N 1
ATOM 3265 C CA . ARG B 1 199 ? -4.074 18.656 9.922 1 98.44 199 ARG B CA 1
ATOM 3266 C C . ARG B 1 199 ? -5.316 19.484 9.617 1 98.44 199 ARG B C 1
ATOM 3268 O O . ARG B 1 199 ? -5.871 19.406 8.516 1 98.44 199 ARG B O 1
ATOM 3275 N N . VAL B 1 200 ? -5.75 20.25 10.578 1 98.69 200 VAL B N 1
ATOM 3276 C CA . VAL B 1 200 ? -6.848 21.188 10.344 1 98.69 200 VAL B CA 1
ATOM 3277 C C . VAL B 1 200 ? -6.465 22.188 9.258 1 98.69 200 VAL B C 1
ATOM 3279 O O . VAL B 1 200 ? -7.223 22.406 8.312 1 98.69 200 VAL B O 1
ATOM 3282 N N . LEU B 1 201 ? -5.289 22.75 9.391 1 98.56 201 LEU B N 1
ATOM 3283 C CA . LEU B 1 201 ? -4.781 23.672 8.375 1 98.56 201 LEU B CA 1
ATOM 3284 C C . LEU B 1 201 ? -4.703 22.984 7.012 1 98.56 201 LEU B C 1
ATOM 3286 O O . LEU B 1 201 ? -5.148 23.547 6.008 1 98.56 201 LEU B O 1
ATOM 3290 N N . ASP B 1 202 ? -4.145 21.781 6.969 1 98.25 202 ASP B N 1
ATOM 3291 C CA . ASP B 1 202 ? -3.984 21 5.746 1 98.25 202 ASP B CA 1
ATOM 3292 C C . ASP B 1 202 ? -5.324 20.797 5.047 1 98.25 202 ASP B C 1
ATOM 3294 O O . ASP B 1 202 ? -5.441 21 3.838 1 98.25 202 ASP B O 1
ATOM 3298 N N . VAL B 1 203 ? -6.316 20.406 5.809 1 98.56 203 VAL B N 1
ATOM 3299 C CA . VAL B 1 203 ? -7.621 20.047 5.25 1 98.56 203 VAL B CA 1
ATOM 3300 C C . VAL B 1 203 ? -8.312 21.312 4.73 1 98.56 203 VAL B C 1
ATOM 3302 O O . VAL B 1 203 ? -8.914 21.297 3.652 1 98.56 203 VAL B O 1
ATOM 3305 N N . LEU B 1 204 ? -8.227 22.391 5.477 1 98.69 204 LEU B N 1
ATOM 3306 C CA . LEU B 1 204 ? -8.82 23.641 5 1 98.69 204 LEU B CA 1
ATOM 3307 C C . LEU B 1 204 ? -8.172 24.078 3.691 1 98.69 204 LEU B C 1
ATOM 3309 O O . LEU B 1 204 ? -8.867 24.469 2.75 1 98.69 204 LEU B O 1
ATOM 3313 N N . ALA B 1 205 ? -6.867 24.031 3.629 1 98.56 205 ALA B N 1
ATOM 3314 C CA . ALA B 1 205 ? -6.145 24.406 2.416 1 98.56 205 ALA B CA 1
ATOM 3315 C C . ALA B 1 205 ? -6.5 23.484 1.256 1 98.56 205 ALA B C 1
ATOM 3317 O O . ALA B 1 205 ? -6.75 23.938 0.139 1 98.56 205 ALA B O 1
ATOM 3318 N N . TRP B 1 206 ? -6.52 22.188 1.5 1 98.56 206 TRP B N 1
ATOM 3319 C CA . TRP B 1 206 ? -6.805 21.188 0.469 1 98.56 206 TRP B CA 1
ATOM 3320 C C . TRP B 1 206 ? -8.219 21.359 -0.078 1 98.56 206 TRP B C 1
ATOM 3322 O O . TRP B 1 206 ? -8.422 21.375 -1.295 1 98.56 206 TRP B O 1
ATOM 3332 N N . MET B 1 207 ? -9.188 21.531 0.857 1 98.44 207 MET B N 1
ATOM 3333 C CA . MET B 1 207 ? -10.578 21.672 0.449 1 98.44 207 MET B CA 1
ATOM 3334 C C . MET B 1 207 ? -10.781 22.938 -0.377 1 98.44 207 MET B C 1
ATOM 3336 O O . MET B 1 207 ? -11.516 22.938 -1.364 1 98.44 207 MET B O 1
ATOM 3340 N N . GLN B 1 208 ? -10.141 23.969 0.049 1 98.12 208 GLN B N 1
ATOM 3341 C CA . GLN B 1 208 ? -10.18 25.188 -0.756 1 98.12 208 GLN B CA 1
ATOM 3342 C C . GLN B 1 208 ? -9.602 24.938 -2.148 1 98.12 208 GLN B C 1
ATOM 3344 O O . GLN B 1 208 ? -10.195 25.344 -3.15 1 98.12 208 GLN B O 1
ATOM 3349 N N . GLY B 1 209 ? -8.445 24.328 -2.254 1 98.06 209 GLY B N 1
ATOM 3350 C CA . GLY B 1 209 ? -7.789 24.062 -3.523 1 98.06 209 GLY B CA 1
ATOM 3351 C C . GLY B 1 209 ? -8.594 23.156 -4.434 1 98.06 209 GLY B C 1
ATOM 3352 O O . GLY B 1 209 ? -8.445 23.203 -5.66 1 98.06 209 GLY B O 1
ATOM 3353 N N . LYS B 1 210 ? -9.406 22.281 -3.826 1 97.06 210 LYS B N 1
ATOM 3354 C CA . LYS B 1 210 ? -10.258 21.375 -4.594 1 97.06 210 LYS B CA 1
ATOM 3355 C C . LYS B 1 210 ? -11.562 22.062 -4.992 1 97.06 210 LYS B C 1
ATOM 3357 O O . LYS B 1 210 ? -12.422 21.438 -5.621 1 97.06 210 LYS B O 1
ATOM 3362 N N . GLY B 1 211 ? -11.789 23.234 -4.531 1 95.75 211 GLY B N 1
ATOM 3363 C CA . GLY B 1 211 ? -12.898 24.047 -5.012 1 95.75 211 GLY B CA 1
ATOM 3364 C C . GLY B 1 211 ? -14.117 23.984 -4.113 1 95.75 211 GLY B C 1
ATOM 3365 O O . GLY B 1 211 ? -15.211 24.406 -4.508 1 95.75 211 GLY B O 1
ATOM 3366 N N . TYR B 1 212 ? -13.922 23.469 -2.926 1 91.81 212 TYR B N 1
ATOM 3367 C CA . TYR B 1 212 ? -15.047 23.422 -2 1 91.81 212 TYR B CA 1
ATOM 3368 C C . TYR B 1 212 ? -15.383 24.797 -1.46 1 91.81 212 TYR B C 1
ATOM 3370 O O . TYR B 1 212 ? -14.484 25.578 -1.112 1 91.81 212 TYR B O 1
ATOM 3378 N N . LYS B 1 213 ? -16.656 25.141 -1.431 1 89.75 213 LYS B N 1
ATOM 3379 C CA . LYS B 1 213 ? -17.172 26.391 -0.85 1 89.75 213 LYS B CA 1
ATOM 3380 C C . LYS B 1 213 ? -18.078 26.094 0.346 1 89.75 213 LYS B C 1
ATOM 3382 O O . LYS B 1 213 ? -19 25.281 0.252 1 89.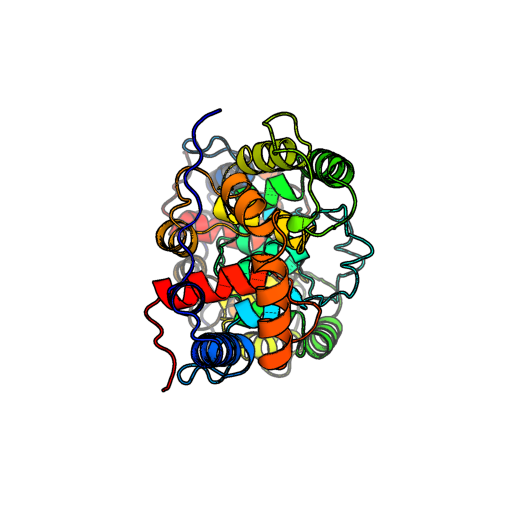75 213 LYS B O 1
ATOM 3387 N N . PRO B 1 214 ? -17.75 26.688 1.414 1 88.19 214 PRO B N 1
ATOM 3388 C CA . PRO B 1 214 ? -18.609 26.469 2.582 1 88.19 214 PRO B CA 1
ATOM 3389 C C . PRO B 1 214 ? -20.078 26.781 2.295 1 88.19 214 PRO B C 1
ATOM 3391 O O . PRO B 1 214 ? -20.391 27.641 1.471 1 88.19 214 PRO B O 1
ATOM 3394 N N . ALA B 1 215 ? -21.016 25.875 2.92 1 72.88 215 ALA B N 1
ATOM 3395 C CA . ALA B 1 215 ? -22.438 26.141 2.785 1 72.88 215 ALA B CA 1
ATOM 3396 C C . ALA B 1 215 ? -22.875 27.328 3.633 1 72.88 215 ALA B C 1
ATOM 3398 O O . ALA B 1 215 ? -22.469 27.453 4.793 1 72.88 215 ALA B O 1
ATOM 3399 N N . LEU B 1 216 ? -23.047 28.609 3.193 1 56.38 216 LEU B N 1
ATOM 3400 C CA . LEU B 1 216 ? -23.641 29.734 3.922 1 56.38 216 LEU B CA 1
ATOM 3401 C C . LEU B 1 216 ? -25.062 29.422 4.348 1 56.38 216 LEU B C 1
ATOM 3403 O O . LEU B 1 216 ? -25.766 28.672 3.666 1 56.38 216 LEU B O 1
#

Radius of gyration: 24.77 Å; Cα contacts (8 Å, |Δi|>4): 625; chains: 2; bounding box: 45×71×49 Å